Protein AF-0000000070923381 (afdb_homodimer)

Radius of gyration: 24.29 Å; Cα contacts (8 Å, |Δi|>4): 1167; chains: 2; bounding box: 59×64×62 Å

Foldseek 3Di:
DPQVVVQVQVLVCVLVVHGFAWDPFPPPDDDDAFDWGWTAGPVGFIKIKTKDFPVLQQQLVLQQVLLVVCVVQFPAAGWHWSDKTDDDRMIMTITHDADFDADADLLLVLQRLLSQQVAADQWWFDPDWHADVSHTFHRPDTGNQQLVCCLVRFLVSLLVLCVVVPFDPLLSVLSVVCSVVSCLLPPPHRFTFGWDQAQQEPVAWGAGNVNGIYGHDGRIIGHGSLLNVLRPPQHHHSDPSNQVNNCVSPNDDPSSVLVSLVSVLSVLSVCCSVPNDPSSVVSSVSSVVSVVVSD/DPQVVVQVQVLVCVLVVHGFAWDPFPPPDDDDAFDWGWTAGPVGFIKIKTKDFPVLQQQLVLQQVLLVVCVVQFPAAGWHWSDKTDDDGMIMTITHDADFDADADLLLVLQRLLSQQVDADQWWFDPDWHDDVSHTFHRPDTGNQQLVCCLVRFLVSLLVLCVVVPFDPLLSVLSVVCSVVSCLLPPPHRFTFGWDQAQQEPVAWGAGNVNGIYGHDGRIIGHGSLLNVLNPPQHHHSDPSNQVNNCVSPNDDPSSVLVSLVSVLSVLSVCCSVPNDPSSVVSSVSSVVSVVVSD

pLDDT: mean 92.22, std 11.03, range [32.38, 98.88]

InterPro domains:
  IPR011009 Protein kinase-like domain superfamily [SSF56112] (9-287)
  IPR016477 Fructosamine/Ketosamine-3-kinase [PF03881] (6-291)
  IPR016477 Fructosamine/Ketosamine-3-kinase [PIRSF006221] (7-292)
  IPR016477 Fructosamine/Ketosamine-3-kinase [PTHR12149] (15-287)

Secondary structure (DSSP, 8-state):
--HHHHHHHHHHHHHHSS---B---SS----SS-EEEEEEBTTS-EEEEEEEEGGGHHHHHHHHHHHHHHHHH-SSB---EEEEEEETTEEEEEEEPP---PPP-HHHHHHHHHHHHT-B-SSBB-SS-EEETTEEE---S-BS-HHHHIIIIIIHHHHHHHHHTT--HHHHHHHHHHHHTGGGGGSS-----EEE-S--SGGGEEE-TTS-EEE-S---EEE-HHHHHHHHHHS----HHHHHHHHHHSPPPTTHHHHHHHHHHHHHHHHHHHH-TTHHHHHHHHHHHHHHHH-/--HHHHHHHHHHHHHHSS---B---SS----SS-EEEEEEBTTS-EEEEEEEEGGGHHHHHHHHHHHHHHHHH-SSB---EEEEEEETTEEEEEEEPP---PPP-HHHHHHHHHHHHT-B-SSBB-SS-EEETTEEE---S-BS-HHHHIIIIIIHHHHHHHHHTT--HHHHHHHHHHHHTGGGGGSS-----EEE-S--SGGGEEE-TTS-EEE-S---EEE-HHHHHHHHHHS----HHHHHHHHHHSPPPTTHHHHHHHHHHHHHHHHHHHH-TTHHHHHHHHHHHHHHHH-

Nearest PDB structures (foldseek):
  6oid-assembly1_B  TM=8.650E-01  e=4.972E-25  Arabidopsis thaliana
  9cxw-assembly1_A  TM=8.619E-01  e=1.708E-22  Homo sapiens
  9cx8-assembly1_B  TM=8.607E-01  e=2.255E-22  Homo sapiens
  9cxm-assembly1_A  TM=8.647E-01  e=8.567E-22  Homo sapiens
  3f7w-assembly1_A  TM=8.684E-01  e=6.556E-20  Thermobifida fusca YX

Structure (mmCIF, N/CA/C/O backbone):
data_AF-0000000070923381-model_v1
#
loop_
_entity.id
_entity.type
_entity.pdbx_description
1 polymer 'Fructosamine kinase'
#
loop_
_atom_site.group_PDB
_atom_site.id
_atom_site.type_symbol
_atom_site.label_atom_id
_atom_site.label_alt_id
_atom_site.label_comp_id
_atom_site.label_asym_id
_atom_site.label_entity_id
_atom_site.label_seq_id
_atom_site.pdbx_PDB_ins_code
_atom_site.Cartn_x
_atom_site.Cartn_y
_atom_site.Cartn_z
_atom_site.occupancy
_atom_site.B_iso_or_equiv
_atom_site.auth_seq_id
_atom_site.auth_comp_id
_atom_site.auth_asym_id
_atom_site.auth_atom_id
_atom_site.pdbx_PDB_model_num
ATOM 1 N N . MET A 1 1 ? 28.781 -23.734 11.289 1 64.44 1 MET A N 1
ATOM 2 C CA . MET A 1 1 ? 27.766 -23.25 10.359 1 64.44 1 MET A CA 1
ATOM 3 C C . MET A 1 1 ? 26.391 -23.188 11.023 1 64.44 1 MET A C 1
ATOM 5 O O . MET A 1 1 ? 26.078 -24 11.883 1 64.44 1 MET A O 1
ATOM 9 N N . GLU A 1 2 ? 25.688 -22.125 10.859 1 83.81 2 GLU A N 1
ATOM 10 C CA . GLU A 1 2 ? 24.359 -22.031 11.477 1 83.81 2 GLU A CA 1
ATOM 11 C C . GLU A 1 2 ? 23.469 -23.188 11.055 1 83.81 2 GLU A C 1
ATOM 13 O O . GLU A 1 2 ? 23.484 -23.609 9.891 1 83.81 2 GLU A O 1
ATOM 18 N N . PRO A 1 3 ? 22.844 -23.844 12.031 1 88.69 3 PRO A N 1
ATOM 19 C CA . PRO A 1 3 ? 22.031 -25.047 11.758 1 88.69 3 PRO A CA 1
ATOM 20 C C . PRO A 1 3 ? 21.094 -24.859 10.578 1 88.69 3 PRO A C 1
ATOM 22 O O . PRO A 1 3 ? 20.844 -25.797 9.82 1 88.69 3 PRO A O 1
ATOM 25 N N . TRP A 1 4 ? 20.516 -23.734 10.445 1 89.56 4 TRP A N 1
ATOM 26 C CA . TRP A 1 4 ? 19.562 -23.547 9.359 1 89.56 4 TRP A CA 1
ATOM 27 C C . TRP A 1 4 ? 20.266 -23.594 8.008 1 89.56 4 TRP A C 1
ATOM 29 O O . TRP A 1 4 ? 19.703 -24.047 7.012 1 89.56 4 TRP A O 1
ATOM 39 N N . ILE A 1 5 ? 21.5 -23.156 7.926 1 91.31 5 ILE A N 1
ATOM 40 C CA . ILE A 1 5 ? 22.266 -23.203 6.684 1 91.31 5 ILE A CA 1
ATOM 41 C C . ILE A 1 5 ? 22.5 -24.641 6.266 1 91.31 5 ILE A C 1
ATOM 43 O O . ILE A 1 5 ? 22.406 -24.969 5.078 1 91.31 5 ILE A O 1
ATOM 47 N N . GLU A 1 6 ? 22.797 -25.406 7.238 1 92.94 6 GLU A N 1
ATOM 48 C CA . GLU A 1 6 ? 22.984 -26.828 6.965 1 92.94 6 GLU A CA 1
ATOM 49 C C . GLU A 1 6 ? 21.703 -27.453 6.43 1 92.94 6 GLU A C 1
ATOM 51 O O . GLU A 1 6 ? 21.75 -28.234 5.477 1 92.94 6 GLU A O 1
ATOM 56 N N . ALA A 1 7 ? 20.625 -27.156 7.086 1 95 7 ALA A N 1
ATOM 57 C CA . ALA A 1 7 ? 19.328 -27.703 6.664 1 95 7 ALA A CA 1
ATOM 58 C C . ALA A 1 7 ? 19 -27.297 5.234 1 95 7 ALA A C 1
ATOM 60 O O . ALA A 1 7 ? 18.562 -28.125 4.426 1 95 7 ALA A O 1
ATOM 61 N N . VAL A 1 8 ? 19.203 -26.047 4.941 1 95.44 8 VAL A N 1
ATOM 62 C CA . VAL A 1 8 ? 18.922 -25.516 3.613 1 95.44 8 VAL A CA 1
ATOM 63 C C . VAL A 1 8 ? 19.906 -26.125 2.604 1 95.44 8 VAL A C 1
ATOM 65 O O . VAL A 1 8 ? 19.5 -26.5 1.499 1 95.44 8 VAL A O 1
ATOM 68 N N . SER A 1 9 ? 21.156 -26.219 2.98 1 95.69 9 SER A N 1
ATOM 69 C CA . SER A 1 9 ? 22.172 -26.797 2.104 1 95.69 9 SER A CA 1
ATOM 70 C C . SER A 1 9 ? 21.844 -28.25 1.77 1 95.69 9 SER A C 1
ATOM 72 O O . SER A 1 9 ? 22.016 -28.688 0.632 1 95.69 9 SER A O 1
ATOM 74 N N . ASN A 1 10 ? 21.406 -28.938 2.742 1 96.44 10 ASN A N 1
ATOM 75 C CA . ASN A 1 10 ? 21.016 -30.328 2.531 1 96.44 10 ASN A CA 1
ATOM 76 C C . ASN A 1 10 ? 19.844 -30.453 1.562 1 96.44 10 ASN A C 1
ATOM 78 O O . ASN A 1 10 ? 19.828 -31.344 0.714 1 96.44 10 ASN A O 1
ATOM 82 N N . LEU A 1 11 ? 18.875 -29.609 1.754 1 96.88 11 LEU A N 1
ATOM 83 C CA . LEU A 1 11 ? 17.734 -29.594 0.832 1 96.88 11 LEU A CA 1
ATOM 84 C C . LEU A 1 11 ? 18.203 -29.312 -0.594 1 96.88 11 LEU A C 1
ATOM 86 O O . LEU A 1 11 ? 17.781 -29.984 -1.533 1 96.88 11 LEU A O 1
ATOM 90 N N . ILE A 1 12 ? 19.062 -28.312 -0.741 1 97.25 12 ILE A N 1
ATOM 91 C CA . ILE A 1 12 ? 19.578 -27.953 -2.055 1 97.25 12 ILE A CA 1
ATOM 92 C C . ILE A 1 12 ? 20.312 -29.141 -2.67 1 97.25 12 ILE A C 1
ATOM 94 O O . ILE A 1 12 ? 20.094 -29.469 -3.84 1 97.25 12 ILE A O 1
ATOM 98 N N . ALA A 1 13 ? 21.109 -29.75 -1.88 1 97.12 13 ALA A N 1
ATOM 99 C CA . ALA A 1 13 ? 21.875 -30.906 -2.354 1 97.12 13 ALA A CA 1
ATOM 100 C C . ALA A 1 13 ? 20.953 -32.031 -2.803 1 97.12 13 ALA A C 1
ATOM 102 O O . ALA A 1 13 ? 21.156 -32.625 -3.861 1 97.12 13 ALA A O 1
ATOM 103 N N . THR A 1 14 ? 20.016 -32.344 -2.037 1 97.19 14 THR A N 1
ATOM 104 C CA . THR A 1 14 ? 19.078 -33.406 -2.33 1 97.19 14 THR A CA 1
ATOM 105 C C . THR A 1 14 ? 18.297 -33.125 -3.617 1 97.19 14 THR A C 1
ATOM 107 O O . THR A 1 14 ? 18.156 -34 -4.465 1 97.19 14 THR A O 1
ATOM 110 N N . GLN A 1 15 ? 17.844 -31.906 -3.762 1 96.25 15 GLN A N 1
ATOM 111 C CA . GLN A 1 15 ? 16.953 -31.562 -4.871 1 96.25 15 GLN A CA 1
ATOM 112 C C . GLN A 1 15 ? 17.75 -31.375 -6.164 1 96.25 15 GLN A C 1
ATOM 114 O O . GLN A 1 15 ? 17.234 -31.625 -7.254 1 96.25 15 GLN A O 1
ATOM 119 N N . THR A 1 16 ? 19 -31 -6.047 1 96.06 16 THR A N 1
ATOM 120 C CA . THR A 1 16 ? 19.797 -30.75 -7.246 1 96.06 16 THR A CA 1
ATOM 121 C C . THR A 1 16 ? 20.672 -31.969 -7.586 1 96.06 16 THR A C 1
ATOM 123 O O . THR A 1 16 ? 21.219 -32.062 -8.688 1 96.06 16 THR A O 1
ATOM 126 N N . GLY A 1 17 ? 20.844 -32.781 -6.691 1 96 17 GLY A N 1
ATOM 127 C CA . GLY A 1 17 ? 21.688 -33.969 -6.883 1 96 17 GLY A CA 1
ATOM 128 C C . GLY A 1 17 ? 23.156 -33.656 -6.762 1 96 17 GLY A C 1
ATOM 129 O O . GLY A 1 17 ? 24 -34.5 -7.086 1 96 17 GLY A O 1
ATOM 130 N N . GLN A 1 18 ? 23.516 -32.469 -6.328 1 96.25 18 GLN A N 1
ATOM 131 C CA . GLN A 1 18 ? 24.891 -32.031 -6.152 1 96.25 18 GLN A CA 1
ATOM 132 C C . GLN A 1 18 ? 25.094 -31.391 -4.777 1 96.25 18 GLN A C 1
ATOM 134 O O . GLN A 1 18 ? 24.25 -30.609 -4.316 1 96.25 18 GLN A O 1
ATOM 139 N N . PRO A 1 19 ? 26.203 -31.797 -4.172 1 95.25 19 PRO A N 1
ATOM 140 C CA . PRO A 1 19 ? 26.469 -31.156 -2.881 1 95.25 19 PRO A CA 1
ATOM 141 C C . PRO A 1 19 ? 26.5 -29.641 -2.973 1 95.25 19 PRO A C 1
ATOM 143 O O . PRO A 1 19 ? 26.922 -29.078 -3.998 1 95.25 19 PRO A O 1
ATOM 146 N N . PHE A 1 20 ? 26.031 -29.031 -1.946 1 95.44 20 PHE A N 1
ATOM 147 C CA . PHE A 1 20 ? 26.031 -27.578 -1.873 1 95.44 20 PHE A CA 1
ATOM 148 C C . PHE A 1 20 ? 26.703 -27.094 -0.594 1 95.44 20 PHE A C 1
ATOM 150 O O . PHE A 1 20 ? 26.219 -27.391 0.508 1 95.44 20 PHE A O 1
ATOM 157 N N . ASP A 1 21 ? 27.797 -26.375 -0.762 1 92.81 21 ASP A N 1
ATOM 158 C CA . ASP A 1 21 ? 28.531 -25.781 0.346 1 92.81 21 ASP A CA 1
ATOM 159 C C . ASP A 1 21 ? 28.312 -24.266 0.393 1 92.81 21 ASP A C 1
ATOM 161 O O . ASP A 1 21 ? 28.938 -23.516 -0.373 1 92.81 21 ASP A O 1
ATOM 165 N N . ALA A 1 22 ? 27.484 -23.891 1.342 1 90.31 22 ALA A N 1
ATOM 166 C CA . ALA A 1 22 ? 27.125 -22.469 1.437 1 90.31 22 ALA A CA 1
ATOM 167 C C . ALA A 1 22 ? 28.312 -21.625 1.891 1 90.31 22 ALA A C 1
ATOM 169 O O . ALA A 1 22 ? 29.078 -22.047 2.764 1 90.31 22 ALA A O 1
ATOM 170 N N . SER A 1 23 ? 28.375 -20.516 1.256 1 82.31 23 SER A N 1
ATOM 171 C CA . SER A 1 23 ? 29.328 -19.516 1.729 1 82.31 23 SER A CA 1
ATOM 172 C C . SER A 1 23 ? 28.75 -18.672 2.857 1 82.31 23 SER A C 1
ATOM 174 O O . SER A 1 23 ? 27.531 -18.688 3.078 1 82.31 23 SER A O 1
ATOM 176 N N . ARG A 1 24 ? 29.469 -18.094 3.744 1 65.25 24 ARG A N 1
ATOM 177 C CA . ARG A 1 24 ? 28.953 -17.281 4.844 1 65.25 24 ARG A CA 1
ATOM 178 C C . ARG A 1 24 ? 27.953 -16.25 4.34 1 65.25 24 ARG A C 1
ATOM 180 O O . ARG A 1 24 ? 28.266 -15.438 3.477 1 65.25 24 ARG A O 1
ATOM 187 N N . PRO A 1 25 ? 26.719 -16.5 4.781 1 61.47 25 PRO A N 1
ATOM 188 C CA . PRO A 1 25 ? 25.703 -15.555 4.32 1 61.47 25 PRO A CA 1
ATOM 189 C C . PRO A 1 25 ? 25.984 -14.125 4.77 1 61.47 25 PRO A C 1
ATOM 191 O O . PRO A 1 25 ? 26.5 -13.914 5.875 1 61.47 25 PRO A O 1
ATOM 194 N N . ARG A 1 26 ? 26.438 -13.188 4.152 1 48.75 26 ARG A N 1
ATOM 195 C CA . ARG A 1 26 ? 26.781 -11.828 4.566 1 48.75 26 ARG A CA 1
ATOM 196 C C . ARG A 1 26 ? 25.578 -11.133 5.191 1 48.75 26 ARG A C 1
ATOM 198 O O . ARG A 1 26 ? 25.734 -10.25 6.035 1 48.75 26 ARG A O 1
ATOM 205 N N . GLY A 1 27 ? 24.406 -11.359 4.953 1 47.94 27 GLY A N 1
ATOM 206 C CA . GLY A 1 27 ? 23.312 -10.484 5.359 1 47.94 27 GLY A CA 1
ATOM 207 C C . GLY A 1 27 ? 22.172 -11.234 6.027 1 47.94 27 GLY A C 1
ATOM 208 O O . GLY A 1 27 ? 21.047 -10.734 6.074 1 47.94 27 GLY A O 1
ATOM 209 N N . ALA A 1 28 ? 22.453 -12.461 6.422 1 43.84 28 ALA A N 1
ATOM 210 C CA . ALA A 1 28 ? 21.281 -13.109 6.996 1 43.84 28 ALA A CA 1
ATOM 211 C C . ALA A 1 28 ? 20.984 -12.578 8.398 1 43.84 28 ALA A C 1
ATOM 213 O O . ALA A 1 28 ? 21.422 -13.164 9.391 1 43.84 28 ALA A O 1
ATOM 214 N N . GLY A 1 29 ? 21.219 -11.422 8.766 1 36.16 29 GLY A N 1
ATOM 215 C CA . GLY A 1 29 ? 20.922 -11.031 10.133 1 36.16 29 GLY A CA 1
ATOM 216 C C . GLY A 1 29 ? 19.5 -11.391 10.547 1 36.16 29 GLY A C 1
ATOM 217 O O . GLY A 1 29 ? 18.641 -11.648 9.695 1 36.16 29 GLY A O 1
ATOM 218 N N . GLY A 1 30 ? 19.266 -11.797 11.914 1 33.25 30 GLY A N 1
ATOM 219 C CA . GLY A 1 30 ? 18.266 -12.422 12.758 1 33.25 30 GLY A CA 1
ATOM 220 C C . GLY A 1 30 ? 16.859 -11.898 12.5 1 33.25 30 GLY A C 1
ATOM 221 O O . GLY A 1 30 ? 15.891 -12.391 13.086 1 33.25 30 GLY A O 1
ATOM 222 N N . GLY A 1 31 ? 16.578 -10.602 12.617 1 32.38 31 GLY A N 1
ATOM 223 C CA . GLY A 1 31 ? 15.32 -10.203 13.25 1 32.38 31 GLY A CA 1
ATOM 224 C C . GLY A 1 31 ? 14.094 -10.719 12.523 1 32.38 31 GLY A C 1
ATOM 225 O O . GLY A 1 31 ? 14.203 -11.578 11.648 1 32.38 31 GLY A O 1
ATOM 226 N N . SER A 1 32 ? 12.945 -9.906 12.195 1 37.28 32 SER A N 1
ATOM 227 C CA . SER A 1 32 ? 11.492 -9.992 12.234 1 37.28 32 SER A CA 1
ATOM 228 C C . SER A 1 32 ? 10.953 -10.836 11.086 1 37.28 32 SER A C 1
ATOM 230 O O . SER A 1 32 ? 10.484 -11.953 11.297 1 37.28 32 SER A O 1
ATOM 232 N N . ILE A 1 33 ? 10.094 -10.297 10.195 1 38.47 33 ILE A N 1
ATOM 233 C CA . ILE A 1 33 ? 9.141 -10.836 9.234 1 38.47 33 ILE A CA 1
ATOM 234 C C . ILE A 1 33 ? 9.883 -11.555 8.109 1 38.47 33 ILE A C 1
ATOM 236 O O . ILE A 1 33 ? 11.094 -11.383 7.945 1 38.47 33 ILE A O 1
ATOM 240 N N . SER A 1 34 ? 9.156 -12.484 7.277 1 48.41 34 SER A N 1
ATOM 241 C CA . SER A 1 34 ? 9.68 -13.203 6.121 1 48.41 34 SER A CA 1
ATOM 242 C C . SER A 1 34 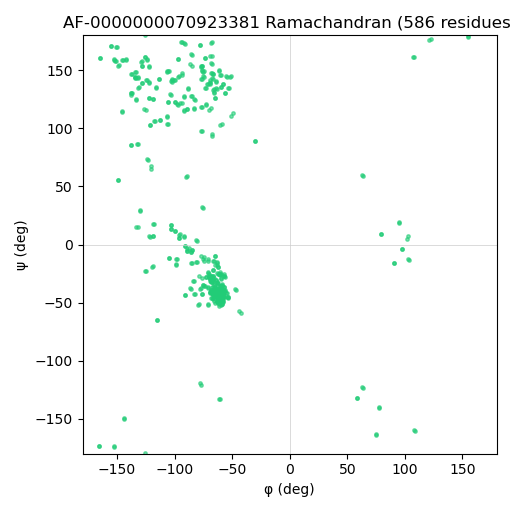? 10.781 -12.406 5.422 1 48.41 34 SER A C 1
ATOM 244 O O . SER A 1 34 ? 10.523 -11.336 4.867 1 48.41 34 SER A O 1
ATOM 246 N N . GLN A 1 35 ? 11.969 -12.672 5.922 1 64.12 35 GLN A N 1
ATOM 247 C CA . GLN A 1 35 ? 13.172 -12.07 5.355 1 64.12 35 GLN A CA 1
ATOM 248 C C . GLN A 1 35 ? 13.742 -12.938 4.238 1 64.12 35 GLN A C 1
ATOM 250 O O . GLN A 1 35 ? 13.688 -14.164 4.309 1 64.12 35 GLN A O 1
ATOM 255 N N . GLY A 1 36 ? 13.773 -12.422 3.055 1 77.5 36 GLY A N 1
ATOM 256 C CA . GLY A 1 36 ? 14.414 -13.086 1.933 1 77.5 36 GLY A CA 1
ATOM 257 C C . GLY A 1 36 ? 15.891 -12.75 1.799 1 77.5 36 GLY A C 1
ATOM 258 O O . GLY A 1 36 ? 16.297 -11.617 2.07 1 77.5 36 GLY A O 1
ATOM 259 N N . PHE A 1 37 ? 16.703 -13.781 1.579 1 77.75 37 PHE A N 1
ATOM 260 C CA . PHE A 1 37 ? 18.125 -13.539 1.348 1 77.75 37 PHE A CA 1
ATOM 261 C C . PHE A 1 37 ? 18.672 -14.492 0.292 1 77.75 37 PHE A C 1
ATOM 263 O O . PHE A 1 37 ? 18.078 -15.539 0.036 1 77.75 37 PHE A O 1
ATOM 270 N N . VAL A 1 38 ? 19.75 -14.078 -0.273 1 84.5 38 VAL A N 1
ATOM 271 C CA . VAL A 1 38 ? 20.438 -14.906 -1.264 1 84.5 38 VAL A CA 1
ATOM 272 C C . VAL A 1 38 ? 21.516 -15.742 -0.585 1 84.5 38 VAL A C 1
ATOM 274 O O . VAL A 1 38 ? 22.375 -15.195 0.112 1 84.5 38 VAL A O 1
ATOM 277 N N . LEU A 1 39 ? 21.453 -17.047 -0.687 1 88.75 39 LEU A N 1
ATOM 278 C CA . LEU A 1 39 ? 22.484 -17.953 -0.207 1 88.75 39 LEU A CA 1
ATOM 279 C C . LEU A 1 39 ? 23.406 -18.375 -1.343 1 88.75 39 LEU A C 1
ATOM 281 O O . LEU A 1 39 ? 22.953 -18.984 -2.32 1 88.75 39 LEU A O 1
ATOM 285 N N . ALA A 1 40 ? 24.672 -18.062 -1.152 1 90.62 40 ALA A N 1
ATOM 286 C CA . ALA A 1 40 ? 25.656 -18.391 -2.178 1 90.62 40 ALA A CA 1
ATOM 287 C C . ALA A 1 40 ? 26.469 -19.625 -1.789 1 90.62 40 ALA A C 1
ATOM 289 O O . ALA A 1 40 ? 26.797 -19.812 -0.617 1 90.62 40 ALA A O 1
ATOM 290 N N . GLY A 1 41 ? 26.75 -20.438 -2.832 1 92.12 41 GLY A N 1
ATOM 291 C CA . GLY A 1 41 ? 27.641 -21.578 -2.646 1 92.12 41 GLY A CA 1
ATOM 292 C C . GLY A 1 41 ? 29.062 -21.297 -3.055 1 92.12 41 GLY A C 1
ATOM 293 O O . GLY A 1 41 ? 29.328 -20.344 -3.791 1 92.12 41 GLY A O 1
ATOM 294 N N . ARG A 1 42 ? 29.922 -22.078 -2.547 1 90.94 42 ARG A N 1
ATOM 295 C CA . ARG A 1 42 ? 31.328 -21.953 -2.908 1 90.94 42 ARG A CA 1
ATOM 296 C C . ARG A 1 42 ? 31.531 -22.219 -4.391 1 90.94 42 ARG A C 1
ATOM 298 O O . ARG A 1 42 ? 32.5 -21.75 -4.984 1 90.94 42 ARG A O 1
ATOM 305 N N . ASP A 1 43 ? 30.641 -22.969 -4.973 1 92.94 43 ASP A N 1
ATOM 306 C CA . ASP A 1 43 ? 30.734 -23.312 -6.387 1 92.94 43 ASP A CA 1
ATOM 307 C C . ASP A 1 43 ? 30.125 -22.219 -7.262 1 92.94 43 ASP A C 1
ATOM 309 O O . ASP A 1 43 ? 30.016 -22.391 -8.477 1 92.94 43 ASP A O 1
ATOM 313 N N . GLY A 1 44 ? 29.531 -21.188 -6.73 1 90.56 44 GLY A N 1
ATOM 314 C CA . GLY A 1 44 ? 28.984 -20.078 -7.496 1 90.56 44 GLY A CA 1
ATOM 315 C C . GLY A 1 44 ? 27.484 -20.109 -7.621 1 90.56 44 GLY A C 1
ATOM 316 O O . GLY A 1 44 ? 26.859 -19.125 -8.008 1 90.56 44 GLY A O 1
ATOM 317 N N . ARG A 1 45 ? 26.969 -21.281 -7.258 1 94.5 45 ARG A N 1
ATOM 318 C CA . ARG A 1 45 ? 25.516 -21.359 -7.297 1 94.5 45 ARG A CA 1
ATOM 319 C C . ARG A 1 45 ? 24.891 -20.453 -6.254 1 94.5 45 ARG A C 1
ATOM 321 O O . ARG A 1 45 ? 25.453 -20.219 -5.188 1 94.5 45 ARG A O 1
ATOM 328 N N . ARG A 1 46 ? 23.672 -19.891 -6.621 1 91.38 46 ARG A N 1
ATOM 329 C CA . ARG A 1 46 ? 22.938 -19.016 -5.711 1 91.38 46 ARG A CA 1
ATOM 330 C C . ARG A 1 46 ? 21.469 -19.438 -5.629 1 91.38 46 ARG A C 1
ATOM 332 O O . ARG A 1 46 ? 20.875 -19.828 -6.629 1 91.38 46 ARG A O 1
ATOM 339 N N . PHE A 1 47 ? 20.969 -19.281 -4.43 1 93.81 47 PHE A N 1
ATOM 340 C CA . PHE A 1 47 ? 19.562 -19.578 -4.18 1 93.81 47 PHE A CA 1
ATOM 341 C C . PHE A 1 47 ? 18.906 -18.469 -3.35 1 93.81 47 PHE A C 1
ATOM 343 O O . PHE A 1 47 ? 19.578 -17.844 -2.525 1 93.81 47 PHE A O 1
ATOM 350 N N . PHE A 1 48 ? 17.688 -18.219 -3.66 1 91.62 48 PHE A N 1
ATOM 351 C CA . PHE A 1 48 ? 16.922 -17.281 -2.848 1 91.62 48 PHE A CA 1
ATOM 352 C C . PHE A 1 48 ? 16.172 -18 -1.74 1 91.62 48 PHE A C 1
ATOM 354 O O . PHE A 1 48 ? 15.414 -18.938 -2.008 1 91.62 48 PHE A O 1
ATOM 361 N N . VAL A 1 49 ? 16.375 -17.516 -0.525 1 91.06 49 VAL A N 1
ATOM 362 C CA . VAL A 1 49 ? 15.805 -18.203 0.625 1 91.06 49 VAL A CA 1
ATOM 363 C C . VAL A 1 49 ? 14.898 -17.25 1.407 1 91.06 49 VAL A C 1
ATOM 365 O O . VAL A 1 49 ? 15.305 -16.141 1.741 1 91.06 49 VAL A O 1
ATOM 368 N N . LYS A 1 50 ? 13.688 -17.734 1.587 1 90.75 50 LYS A N 1
ATOM 369 C CA . LYS A 1 50 ? 12.781 -17.031 2.484 1 90.75 50 LYS A CA 1
ATOM 370 C C . LYS A 1 50 ? 12.727 -17.703 3.855 1 90.75 50 LYS A C 1
ATOM 372 O O . LYS A 1 50 ? 12.742 -18.922 3.953 1 90.75 50 LYS A O 1
ATOM 377 N N . ARG A 1 51 ? 12.664 -16.875 4.855 1 89.5 51 ARG A N 1
ATOM 378 C CA . ARG A 1 51 ? 12.609 -17.375 6.227 1 89.5 51 ARG A CA 1
ATOM 379 C C . ARG A 1 51 ? 11.359 -16.875 6.938 1 89.5 51 ARG A C 1
ATOM 381 O O . ARG A 1 51 ? 10.945 -15.727 6.754 1 89.5 51 ARG A O 1
ATOM 388 N N . ASN A 1 52 ? 10.734 -17.766 7.738 1 90.12 52 ASN A N 1
ATOM 389 C CA . ASN A 1 52 ? 9.594 -17.406 8.578 1 90.12 52 ASN A CA 1
ATOM 390 C C . ASN A 1 52 ? 9.539 -18.281 9.836 1 90.12 52 ASN A C 1
ATOM 392 O O . ASN A 1 52 ? 10.336 -19.203 9.992 1 90.12 52 ASN A O 1
ATOM 396 N N . GLN A 1 53 ? 8.656 -17.875 10.75 1 91.19 53 GLN A N 1
ATOM 397 C CA . GLN A 1 53 ? 8.383 -18.734 11.898 1 91.19 53 GLN A CA 1
ATOM 398 C C . GLN A 1 53 ? 7.812 -20.078 11.461 1 91.19 53 GLN A C 1
ATOM 400 O O . GLN A 1 53 ? 7.09 -20.156 10.469 1 91.19 53 GLN A O 1
ATOM 405 N N . LEU A 1 54 ? 8.086 -21.094 12.227 1 92.94 54 LEU A N 1
ATOM 406 C CA . LEU A 1 54 ? 7.684 -22.453 11.891 1 92.94 54 LEU A CA 1
ATOM 407 C C . LEU A 1 54 ? 6.168 -22.547 11.734 1 92.94 54 LEU A C 1
ATOM 409 O O . LEU A 1 54 ? 5.672 -23.281 10.875 1 92.94 54 LEU A O 1
ATOM 413 N N . ARG A 1 55 ? 5.457 -21.812 12.531 1 91.75 55 ARG A N 1
ATOM 414 C CA . ARG A 1 55 ? 4 -21.859 12.492 1 91.75 55 ARG A CA 1
ATOM 415 C C . ARG A 1 55 ? 3.463 -21.391 11.148 1 91.75 55 ARG A C 1
ATOM 417 O O . ARG A 1 55 ? 2.33 -21.688 10.781 1 91.75 55 ARG A O 1
ATOM 424 N N . LEU A 1 56 ? 4.297 -20.734 10.383 1 92.94 56 LEU A N 1
ATOM 425 C CA . LEU A 1 56 ? 3.865 -20.172 9.109 1 92.94 56 LEU A CA 1
ATOM 426 C C . LEU A 1 56 ? 4.355 -21.031 7.945 1 92.94 56 LEU A C 1
ATOM 428 O O . LEU A 1 56 ? 4.324 -20.609 6.793 1 92.94 56 LEU A O 1
ATOM 432 N N . ARG A 1 57 ? 4.738 -22.203 8.203 1 95.06 57 ARG A N 1
ATOM 433 C CA . ARG A 1 57 ? 5.223 -23.156 7.211 1 95.06 57 ARG A CA 1
ATOM 434 C C . ARG A 1 57 ? 4.18 -23.391 6.121 1 95.06 57 ARG A C 1
ATOM 436 O O . ARG A 1 57 ? 4.523 -23.531 4.945 1 95.06 57 ARG A O 1
ATOM 443 N N . PRO A 1 58 ? 2.895 -23.406 6.465 1 95.88 58 PRO A N 1
ATOM 444 C CA . PRO A 1 58 ? 1.885 -23.609 5.422 1 95.88 58 PRO A CA 1
ATOM 445 C C . PRO A 1 58 ? 1.932 -22.531 4.344 1 95.88 58 PRO A C 1
ATOM 447 O O . PRO A 1 58 ? 1.617 -22.812 3.182 1 95.88 58 PRO A O 1
ATOM 450 N N . MET A 1 59 ? 2.338 -21.391 4.676 1 95.81 59 MET A N 1
ATOM 451 C CA . MET A 1 59 ? 2.449 -20.297 3.707 1 95.81 59 MET A CA 1
ATOM 452 C C . MET A 1 59 ? 3.506 -20.609 2.654 1 95.81 59 MET A C 1
ATOM 454 O O . MET A 1 59 ? 3.283 -20.406 1.461 1 95.81 59 MET A O 1
ATOM 458 N N . PHE A 1 60 ? 4.617 -21.156 3.072 1 96.56 60 PHE A N 1
ATOM 459 C CA . PHE A 1 60 ? 5.699 -21.5 2.15 1 96.56 60 PHE A CA 1
ATOM 460 C C . PHE A 1 60 ? 5.32 -22.688 1.283 1 96.56 60 PHE A C 1
ATOM 462 O O . PHE A 1 60 ? 5.676 -22.734 0.104 1 96.56 60 PHE A O 1
ATOM 469 N N . LYS A 1 61 ? 4.629 -23.562 1.924 1 97.56 61 LYS A N 1
ATOM 470 C CA . LYS A 1 61 ? 4.164 -24.703 1.146 1 97.56 61 LYS A CA 1
ATOM 471 C C . LYS A 1 61 ? 3.205 -24.266 0.042 1 97.56 61 LYS A C 1
ATOM 473 O O . LYS A 1 61 ? 3.285 -24.75 -1.088 1 97.56 61 LYS A O 1
ATOM 478 N N . ALA A 1 62 ? 2.355 -23.375 0.399 1 97.44 62 ALA A N 1
ATOM 479 C CA . ALA A 1 62 ? 1.404 -22.844 -0.575 1 97.44 62 ALA A CA 1
ATOM 480 C C . ALA A 1 62 ? 2.121 -22.062 -1.677 1 97.44 62 ALA A C 1
ATOM 482 O O . ALA A 1 62 ? 1.762 -22.172 -2.852 1 97.44 62 ALA A O 1
ATOM 483 N N . GLU A 1 63 ? 3.072 -21.297 -1.308 1 97.06 63 GLU A N 1
ATOM 484 C CA . GLU A 1 63 ? 3.84 -20.547 -2.297 1 97.06 63 GLU A CA 1
ATOM 485 C C . GLU A 1 63 ? 4.578 -21.484 -3.25 1 97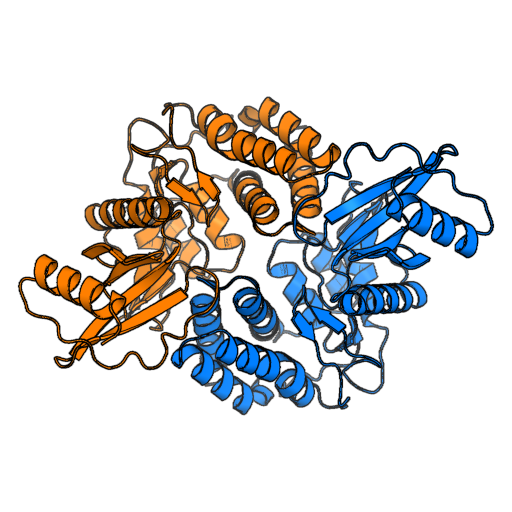.06 63 GLU A C 1
ATOM 487 O O . GLU A 1 63 ? 4.559 -21.281 -4.465 1 97.06 63 GLU A O 1
ATOM 492 N N . ALA A 1 64 ? 5.164 -22.484 -2.705 1 97.88 64 ALA A N 1
ATOM 493 C CA . ALA A 1 64 ? 5.871 -23.453 -3.535 1 97.88 64 ALA A CA 1
ATOM 494 C C . ALA A 1 64 ? 4.918 -24.125 -4.52 1 97.88 64 ALA A C 1
ATOM 496 O O . ALA A 1 64 ? 5.246 -24.297 -5.695 1 97.88 64 ALA A O 1
ATOM 497 N N . ALA A 1 65 ? 3.807 -24.484 -4.043 1 98 65 ALA A N 1
ATOM 498 C CA . ALA A 1 65 ? 2.811 -25.109 -4.898 1 98 65 ALA A CA 1
ATOM 499 C C . ALA A 1 65 ? 2.359 -24.172 -6.012 1 98 65 ALA A C 1
ATOM 501 O O . ALA A 1 65 ? 2.182 -24.594 -7.156 1 98 65 ALA A O 1
ATOM 502 N N . GLY A 1 66 ? 2.154 -22.938 -5.668 1 98.06 66 GLY A N 1
ATOM 503 C CA . GLY A 1 66 ? 1.767 -21.953 -6.656 1 98.06 66 GLY A CA 1
ATOM 504 C C . GLY A 1 66 ? 2.82 -21.719 -7.723 1 98.06 66 GLY A C 1
ATOM 505 O O . GLY A 1 66 ? 2.5 -21.641 -8.914 1 98.06 66 GLY A O 1
ATOM 506 N N . LEU A 1 67 ? 4.047 -21.625 -7.293 1 98.19 67 LEU A N 1
ATOM 507 C CA . LEU A 1 67 ? 5.148 -21.469 -8.234 1 98.19 67 LEU A CA 1
ATOM 508 C C . LEU A 1 67 ? 5.23 -22.672 -9.18 1 98.19 67 LEU A C 1
ATOM 510 O O . LEU A 1 67 ? 5.457 -22.5 -10.383 1 98.19 67 LEU A O 1
ATOM 514 N N . THR A 1 68 ? 5.02 -23.781 -8.648 1 97.56 68 THR A N 1
ATOM 515 C CA . THR A 1 68 ? 5.047 -25 -9.461 1 97.56 68 THR A CA 1
ATOM 516 C C . THR A 1 68 ? 3.936 -24.969 -10.508 1 97.56 68 THR A C 1
ATOM 518 O O . THR A 1 68 ? 4.164 -25.328 -11.664 1 97.56 68 THR A O 1
ATOM 521 N N . GLU A 1 69 ? 2.791 -24.578 -10.102 1 96.94 69 GLU A N 1
ATOM 522 C CA . GLU A 1 69 ? 1.656 -24.5 -11.016 1 96.94 69 GLU A CA 1
ATOM 523 C C . GLU A 1 69 ? 1.928 -23.516 -12.141 1 96.94 69 GLU A C 1
ATOM 525 O O . GLU A 1 69 ? 1.661 -23.812 -13.312 1 96.94 69 GLU A O 1
ATOM 530 N N . LEU A 1 70 ? 2.445 -22.375 -11.812 1 98 70 LEU A N 1
ATOM 531 C CA . LEU A 1 70 ? 2.75 -21.359 -12.82 1 98 70 LEU A CA 1
ATOM 532 C C . LEU A 1 70 ? 3.844 -21.844 -13.766 1 98 70 LEU A C 1
ATOM 534 O O . LEU A 1 70 ? 3.762 -21.641 -14.977 1 98 70 LEU A O 1
ATOM 538 N N . ALA A 1 71 ? 4.844 -22.453 -13.219 1 96.31 71 ALA A N 1
ATOM 539 C CA . ALA A 1 71 ? 5.984 -22.906 -14.008 1 96.31 71 ALA A CA 1
ATOM 540 C C . ALA A 1 71 ? 5.559 -23.969 -15.023 1 96.31 71 ALA A C 1
ATOM 542 O O . ALA A 1 71 ? 6.102 -24.031 -16.125 1 96.31 71 ALA A O 1
ATOM 543 N N . ARG A 1 72 ? 4.656 -24.703 -14.664 1 93.12 72 ARG A N 1
ATOM 544 C CA . ARG A 1 72 ? 4.172 -25.781 -15.516 1 93.12 72 ARG A CA 1
ATOM 545 C C . ARG A 1 72 ? 3.412 -25.234 -16.719 1 93.12 72 ARG A C 1
ATOM 547 O O . ARG A 1 72 ? 3.453 -25.812 -17.812 1 93.12 72 ARG A O 1
ATOM 554 N N . CYS A 1 73 ? 2.838 -24.047 -16.625 1 87.62 73 CYS A N 1
ATOM 555 C CA . CYS A 1 73 ? 1.832 -23.625 -17.594 1 87.62 73 CYS A CA 1
ATOM 556 C C . CYS A 1 73 ? 2.283 -22.375 -18.328 1 87.62 73 CYS A C 1
ATOM 558 O O . CYS A 1 73 ? 1.762 -22.062 -19.406 1 87.62 73 CYS A O 1
ATOM 560 N N . SER A 1 74 ? 3.227 -21.672 -17.75 1 86.81 74 SER A N 1
ATOM 561 C CA . SER A 1 74 ? 3.525 -20.328 -18.266 1 86.81 74 SER A CA 1
ATOM 562 C C . SER A 1 74 ? 4.828 -20.328 -19.062 1 86.81 74 SER A C 1
ATOM 564 O O . SER A 1 74 ? 5.746 -21.094 -18.766 1 86.81 74 SER A O 1
ATOM 566 N N . ASP A 1 75 ? 4.852 -19.422 -20.047 1 89.06 75 ASP A N 1
ATOM 567 C CA . ASP A 1 75 ? 6.094 -19.172 -20.781 1 89.06 75 ASP A CA 1
ATOM 568 C C . ASP A 1 75 ? 6.91 -18.078 -20.094 1 89.06 75 ASP A C 1
ATOM 570 O O . ASP A 1 75 ? 8.031 -17.781 -20.516 1 89.06 75 ASP A O 1
ATOM 574 N N . LEU A 1 76 ? 6.398 -17.516 -19.078 1 95.88 76 LEU A N 1
ATOM 575 C CA . LEU A 1 76 ? 7.125 -16.547 -18.266 1 95.88 76 LEU A CA 1
ATOM 576 C C . LEU A 1 76 ? 8.141 -17.25 -17.359 1 95.88 76 LEU A C 1
ATOM 578 O O . LEU A 1 76 ? 8 -18.438 -17.078 1 95.88 76 LEU A O 1
ATOM 582 N N . ARG A 1 77 ? 9.156 -16.484 -17.047 1 97.38 77 ARG A N 1
ATOM 583 C CA . ARG A 1 77 ? 10.141 -17.062 -16.125 1 97.38 77 ARG A CA 1
ATOM 584 C C . ARG A 1 77 ? 9.586 -17.141 -14.711 1 97.38 77 ARG A C 1
ATOM 586 O O . ARG A 1 77 ? 9.18 -16.141 -14.133 1 97.38 77 ARG A O 1
ATOM 593 N N . ILE A 1 78 ? 9.531 -18.344 -14.195 1 98.19 78 ILE A N 1
ATOM 594 C CA . ILE A 1 78 ? 9.102 -18.625 -12.828 1 98.19 78 ILE A CA 1
ATOM 595 C C . ILE A 1 78 ? 10.25 -19.281 -12.047 1 98.19 78 ILE A C 1
ATOM 597 O O . ILE A 1 78 ? 10.812 -20.281 -12.492 1 98.19 78 ILE A O 1
ATOM 601 N N . PRO A 1 79 ? 10.625 -18.703 -10.891 1 97.25 79 PRO A N 1
ATOM 602 C CA . PRO A 1 79 ? 11.703 -19.359 -10.148 1 97.25 79 PRO A CA 1
ATOM 603 C C . PRO A 1 79 ? 11.312 -20.766 -9.672 1 97.25 79 PRO A C 1
ATOM 605 O O . PRO A 1 79 ? 10.211 -20.953 -9.156 1 97.25 79 PRO A O 1
ATOM 608 N N . GLY A 1 80 ? 12.188 -21.656 -9.875 1 97.31 80 GLY A N 1
ATOM 609 C CA . GLY A 1 80 ? 11.961 -23 -9.359 1 97.31 80 GLY A CA 1
ATOM 610 C C . GLY A 1 80 ? 11.938 -23.062 -7.848 1 97.31 80 GLY A C 1
ATOM 611 O O . GLY A 1 80 ? 12.797 -22.5 -7.18 1 97.31 80 GLY A O 1
ATOM 612 N N . ALA A 1 81 ? 10.945 -23.75 -7.379 1 97.62 81 ALA A N 1
ATOM 613 C CA . ALA A 1 81 ? 10.891 -24.016 -5.945 1 97.62 81 ALA A CA 1
ATOM 614 C C . ALA A 1 81 ? 11.562 -25.344 -5.609 1 97.62 81 ALA A C 1
ATOM 616 O O . ALA A 1 81 ? 11.07 -26.406 -5.996 1 97.62 81 ALA A O 1
ATOM 617 N N . LEU A 1 82 ? 12.664 -25.25 -4.863 1 97.56 82 LEU A N 1
ATOM 618 C CA . LEU A 1 82 ? 13.359 -26.484 -4.496 1 97.56 82 LEU A CA 1
ATOM 619 C C . LEU A 1 82 ? 12.641 -27.203 -3.365 1 97.56 82 LEU A C 1
ATOM 621 O O . LEU A 1 82 ? 12.609 -28.438 -3.328 1 97.56 82 LEU A O 1
ATOM 625 N N . GLY A 1 83 ? 12.109 -26.328 -2.414 1 97.56 83 GLY A N 1
ATOM 626 C CA . GLY A 1 83 ? 11.352 -26.938 -1.336 1 97.56 83 GLY A CA 1
ATOM 627 C C . GLY A 1 83 ? 11.328 -26.109 -0.07 1 97.56 83 GLY A C 1
ATOM 628 O O . GLY A 1 83 ? 11.852 -24.984 -0.05 1 97.56 83 GLY A O 1
ATOM 629 N N . VAL A 1 84 ? 10.602 -26.703 0.904 1 97.75 84 VAL A N 1
ATOM 630 C CA . VAL A 1 84 ? 10.469 -26.062 2.215 1 97.75 84 VAL A CA 1
ATOM 631 C C . VAL A 1 84 ? 11.117 -26.953 3.279 1 97.75 84 VAL A C 1
ATOM 633 O O . VAL A 1 84 ? 10.961 -28.172 3.258 1 97.75 84 VAL A O 1
ATOM 636 N N . VAL A 1 85 ? 11.883 -26.297 4.152 1 97.12 85 VAL A N 1
ATOM 637 C CA . VAL A 1 85 ? 12.531 -27.078 5.207 1 97.12 85 VAL A CA 1
ATOM 638 C C . VAL A 1 85 ? 12.352 -26.359 6.547 1 97.12 85 VAL A C 1
ATOM 640 O O . VAL A 1 85 ? 12.281 -25.125 6.602 1 97.12 85 VAL A O 1
ATOM 643 N N . ALA A 1 86 ? 12.164 -27.141 7.543 1 96.38 86 ALA A N 1
ATOM 644 C CA . ALA A 1 86 ? 12.055 -26.625 8.906 1 96.38 86 ALA A CA 1
ATOM 645 C C . ALA A 1 86 ? 13.352 -26.844 9.68 1 96.38 86 ALA A C 1
ATOM 647 O O . ALA A 1 86 ? 14.023 -27.859 9.5 1 96.38 86 ALA A O 1
ATOM 648 N N . GLU A 1 87 ? 13.766 -25.906 10.469 1 94.31 87 GLU A N 1
ATOM 649 C CA . GLU A 1 87 ? 14.906 -26 11.375 1 94.31 87 GLU A CA 1
ATOM 650 C C . GLU A 1 87 ? 14.664 -25.203 12.656 1 94.31 87 GLU A C 1
ATOM 652 O O . GLU A 1 87 ? 14.609 -23.969 12.633 1 94.31 87 GLU A O 1
ATOM 657 N N . GLY A 1 88 ? 14.57 -25.953 13.781 1 94 88 GLY A N 1
ATOM 658 C CA . GLY A 1 88 ? 14.234 -25.281 15.031 1 94 88 GLY A CA 1
ATOM 659 C C . GLY A 1 88 ? 12.859 -24.656 15.023 1 94 88 GLY A C 1
ATOM 660 O O . GLY A 1 88 ? 11.867 -25.328 14.742 1 94 88 GLY A O 1
ATOM 661 N N . THR A 1 89 ? 12.844 -23.359 15.281 1 93.88 89 THR A N 1
ATOM 662 C CA . THR A 1 89 ? 11.57 -22.641 15.367 1 93.88 89 THR A CA 1
ATOM 663 C C . THR A 1 89 ? 11.289 -21.891 14.062 1 93.88 89 THR A C 1
ATOM 665 O O . THR A 1 89 ? 10.391 -21.062 14.008 1 93.88 89 THR A O 1
ATOM 668 N N . ALA A 1 90 ? 12.109 -22.234 13.047 1 93.06 90 ALA A N 1
ATOM 669 C CA . ALA A 1 90 ? 11.984 -21.5 11.789 1 93.06 90 ALA A CA 1
ATOM 670 C C . ALA A 1 90 ? 11.727 -22.453 10.625 1 93.06 90 ALA A C 1
ATOM 672 O O . ALA A 1 90 ? 11.914 -23.672 10.758 1 93.06 90 ALA A O 1
ATOM 673 N N . CYS A 1 91 ? 11.188 -21.922 9.562 1 96.06 91 CYS A N 1
ATOM 674 C CA . CYS A 1 91 ? 11.062 -22.625 8.289 1 96.06 91 CYS A CA 1
ATOM 675 C C . CYS A 1 91 ? 11.617 -21.797 7.148 1 96.06 91 CYS A C 1
ATOM 677 O O . CYS A 1 91 ? 11.742 -20.578 7.27 1 96.06 91 CYS A O 1
ATOM 679 N N . PHE A 1 92 ? 11.969 -22.531 6.078 1 95.06 92 PHE A N 1
ATOM 680 C CA . PHE A 1 92 ? 12.656 -21.891 4.961 1 95.06 92 PHE A CA 1
ATOM 681 C C . PHE A 1 92 ? 12.094 -22.391 3.631 1 95.06 92 PHE A C 1
ATOM 683 O O . PHE A 1 92 ? 11.859 -23.578 3.457 1 95.06 92 PHE A O 1
ATOM 690 N N . LEU A 1 93 ? 11.781 -21.469 2.795 1 97.06 93 LEU A N 1
ATOM 691 C CA . LEU A 1 93 ? 11.492 -21.766 1.396 1 97.06 93 LEU A CA 1
ATOM 692 C C . LEU A 1 93 ? 12.703 -21.469 0.516 1 97.06 93 LEU A C 1
ATOM 694 O O . LEU A 1 93 ? 13.219 -20.344 0.521 1 97.06 93 LEU A O 1
ATOM 698 N N . VAL A 1 94 ? 13.164 -22.453 -0.198 1 96.81 94 VAL A N 1
ATOM 699 C CA . VAL A 1 94 ? 14.344 -22.297 -1.04 1 96.81 94 VAL A CA 1
ATOM 700 C C . VAL A 1 94 ? 13.922 -22.219 -2.508 1 96.81 94 VAL A C 1
ATOM 702 O O . VAL A 1 94 ? 13.289 -23.141 -3.027 1 96.81 94 VAL A O 1
ATOM 705 N N . LEU A 1 95 ? 14.328 -21.109 -3.129 1 97.12 95 LEU A N 1
ATOM 706 C CA . LEU A 1 95 ? 13.969 -20.844 -4.516 1 97.12 95 LEU A CA 1
ATOM 707 C C . LEU A 1 95 ? 15.211 -20.656 -5.379 1 97.12 95 LEU A C 1
ATOM 709 O O . LEU A 1 95 ? 16.266 -20.266 -4.875 1 97.12 95 LEU A O 1
ATOM 713 N N . GLU A 1 96 ? 14.992 -20.984 -6.641 1 96.19 96 GLU A N 1
ATOM 714 C CA . GLU A 1 96 ? 15.969 -20.5 -7.613 1 96.19 96 GLU A CA 1
ATOM 715 C C . GLU A 1 96 ? 16.172 -19 -7.492 1 96.19 96 GLU A C 1
ATOM 717 O O . GLU A 1 96 ? 15.219 -18.234 -7.305 1 96.19 96 GLU A O 1
ATOM 722 N N . HIS A 1 97 ? 17.438 -18.625 -7.523 1 92.12 97 HIS A N 1
ATOM 723 C CA . HIS A 1 97 ? 17.734 -17.188 -7.535 1 92.12 97 HIS A CA 1
ATOM 724 C C . HIS A 1 97 ? 17.641 -16.625 -8.945 1 92.12 97 HIS A C 1
ATOM 726 O O . HIS A 1 97 ? 18.281 -17.141 -9.875 1 92.12 97 HIS A O 1
ATOM 732 N N . LEU A 1 98 ? 16.844 -15.617 -9.133 1 91.69 98 LEU A N 1
ATOM 733 C CA . LEU A 1 98 ? 16.75 -14.898 -10.398 1 91.69 98 LEU A CA 1
ATOM 734 C C . LEU A 1 98 ? 17.484 -13.562 -10.312 1 91.69 98 LEU A C 1
ATOM 736 O O . LEU A 1 98 ? 17.312 -12.812 -9.352 1 91.69 98 LEU A O 1
ATOM 740 N N . GLU A 1 99 ? 18.344 -13.352 -11.289 1 86.62 99 GLU A N 1
ATOM 741 C CA . GLU A 1 99 ? 18.953 -12.031 -11.391 1 86.62 99 GLU A CA 1
ATOM 742 C C . GLU A 1 99 ? 17.984 -11.008 -11.969 1 86.62 99 GLU A C 1
ATOM 744 O O . GLU A 1 99 ? 17.922 -10.828 -13.188 1 86.62 99 GLU A O 1
ATOM 749 N N . LEU A 1 100 ? 17.391 -10.289 -11.078 1 84.56 100 LEU A N 1
ATOM 750 C CA . LEU A 1 100 ? 16.406 -9.305 -11.508 1 84.56 100 LEU A CA 1
ATOM 751 C C . LEU A 1 100 ? 17.062 -7.949 -11.742 1 84.56 100 LEU A C 1
ATOM 753 O O . LEU A 1 100 ? 18.266 -7.805 -11.594 1 84.56 100 LEU A O 1
ATOM 757 N N . GLY A 1 101 ? 16.344 -7.016 -12.266 1 77.56 101 GLY A N 1
ATOM 758 C CA . GLY A 1 101 ? 16.859 -5.684 -12.516 1 77.56 101 GLY A CA 1
ATOM 759 C C . GLY A 1 101 ? 17.203 -5.445 -13.977 1 77.56 101 GLY A C 1
ATOM 760 O O . GLY A 1 101 ? 17.828 -4.441 -14.32 1 77.56 101 GLY A O 1
ATOM 761 N N . GLY A 1 102 ? 16.875 -6.355 -14.773 1 83.75 102 GLY A N 1
ATOM 762 C CA . GLY A 1 102 ? 17.078 -6.184 -16.203 1 83.75 102 GLY A CA 1
ATOM 763 C C . GLY A 1 102 ? 16.172 -5.125 -16.812 1 83.75 102 GLY A C 1
ATOM 764 O O . GLY A 1 102 ? 15.312 -4.57 -16.125 1 83.75 102 GLY A O 1
ATOM 765 N N . PRO A 1 103 ? 16.453 -4.895 -18.047 1 84.5 103 PRO A N 1
ATOM 766 C CA . PRO A 1 103 ? 15.641 -3.871 -18.703 1 84.5 103 PRO A CA 1
ATOM 767 C C . PRO A 1 103 ? 14.164 -4.262 -18.797 1 84.5 103 PRO A C 1
ATOM 769 O O . PRO A 1 103 ? 13.844 -5.406 -19.141 1 84.5 103 PRO A O 1
ATOM 772 N N . ALA A 1 104 ? 13.391 -3.24 -18.578 1 86.69 104 ALA A N 1
ATOM 773 C CA . ALA A 1 104 ? 11.945 -3.48 -18.578 1 86.69 104 ALA A CA 1
ATOM 774 C C . ALA A 1 104 ? 11.43 -3.707 -20 1 86.69 104 ALA A C 1
ATOM 776 O O . ALA A 1 104 ? 11.836 -3.016 -20.938 1 86.69 104 ALA A O 1
ATOM 777 N N . ASP A 1 105 ? 10.641 -4.676 -20.125 1 92.69 105 ASP A N 1
ATOM 778 C CA . ASP A 1 105 ? 9.906 -4.969 -21.344 1 92.69 105 ASP A CA 1
ATOM 779 C C . ASP A 1 105 ? 8.43 -5.242 -21.062 1 92.69 105 ASP A C 1
ATOM 781 O O . ASP A 1 105 ? 8.016 -6.398 -20.953 1 92.69 105 ASP A O 1
ATOM 785 N N . GLY A 1 106 ? 7.676 -4.168 -21.016 1 93.75 106 GLY A N 1
ATOM 786 C CA . GLY A 1 106 ? 6.273 -4.254 -20.641 1 93.75 106 GLY A CA 1
ATOM 787 C C . GLY A 1 106 ? 5.445 -5.031 -21.656 1 93.75 106 GLY A C 1
ATOM 788 O O . GLY A 1 106 ? 4.492 -5.723 -21.281 1 93.75 106 GLY A O 1
ATOM 789 N N . ALA A 1 107 ? 5.797 -4.883 -22.859 1 96.62 107 ALA A N 1
ATOM 790 C CA . ALA A 1 107 ? 5.074 -5.598 -23.922 1 96.62 107 ALA A CA 1
ATOM 791 C C . ALA A 1 107 ? 5.203 -7.109 -23.734 1 96.62 107 ALA A C 1
ATOM 793 O O . ALA A 1 107 ? 4.215 -7.84 -23.828 1 96.62 107 ALA A O 1
ATOM 794 N N . ARG A 1 108 ? 6.367 -7.547 -23.453 1 96.31 108 ARG A N 1
ATOM 795 C CA . ARG A 1 108 ? 6.598 -8.977 -23.25 1 96.31 108 ARG A CA 1
ATOM 796 C C . ARG A 1 108 ? 5.879 -9.469 -22 1 96.31 108 ARG A C 1
ATOM 798 O O . ARG A 1 108 ? 5.359 -10.586 -21.984 1 96.31 108 ARG A O 1
ATOM 805 N N . LEU A 1 109 ? 5.918 -8.672 -21 1 96.69 109 LEU A N 1
ATOM 806 C CA . LEU A 1 109 ? 5.191 -9.016 -19.781 1 96.69 109 LEU A CA 1
ATOM 807 C C . LEU A 1 109 ? 3.695 -9.125 -20.047 1 96.69 109 LEU A C 1
ATOM 809 O O . LEU A 1 109 ? 3.051 -10.086 -19.625 1 96.69 109 LEU A O 1
ATOM 813 N N . GLY A 1 110 ? 3.178 -8.125 -20.797 1 97.69 110 GLY A N 1
ATOM 814 C CA . GLY A 1 110 ? 1.764 -8.148 -21.141 1 97.69 110 GLY A CA 1
ATOM 815 C C . GLY A 1 110 ? 1.361 -9.375 -21.938 1 97.69 110 GLY A C 1
ATOM 816 O O . GLY A 1 110 ? 0.329 -9.984 -21.656 1 97.69 110 GLY A O 1
ATOM 817 N N . GLU A 1 111 ? 2.176 -9.719 -22.906 1 97.62 111 GLU A N 1
ATOM 818 C CA . GLU A 1 111 ? 1.938 -10.914 -23.703 1 97.62 111 GLU A CA 1
ATOM 819 C C . GLU A 1 111 ? 1.974 -12.172 -22.859 1 97.62 111 GLU A C 1
ATOM 821 O O . GLU A 1 111 ? 1.133 -13.062 -23.016 1 97.62 111 GLU A O 1
ATOM 826 N N . GLY A 1 112 ? 2.943 -12.227 -22.031 1 97.56 112 GLY A N 1
ATOM 827 C CA . GLY A 1 112 ? 3.084 -13.383 -21.156 1 97.56 112 GLY A CA 1
ATOM 828 C C . GLY A 1 112 ? 1.92 -13.555 -20.203 1 97.56 112 GLY A C 1
ATOM 829 O O . GLY A 1 112 ? 1.441 -14.664 -20 1 97.56 112 GLY A O 1
ATOM 830 N N . VAL A 1 113 ? 1.494 -12.469 -19.609 1 98.06 113 VAL A N 1
ATOM 831 C CA . VAL A 1 113 ? 0.38 -12.516 -18.672 1 98.06 113 VAL A CA 1
ATOM 832 C C . VAL A 1 113 ? -0.902 -12.906 -19.406 1 98.06 113 VAL A C 1
ATOM 834 O O . VAL A 1 113 ? -1.717 -13.664 -18.875 1 98.06 113 VAL A O 1
ATOM 837 N N . ALA A 1 114 ? -1.07 -12.406 -20.625 1 98.38 114 ALA A N 1
ATOM 838 C CA . ALA A 1 114 ? -2.221 -12.805 -21.438 1 98.38 114 ALA A CA 1
ATOM 839 C C . ALA A 1 114 ? -2.203 -14.305 -21.719 1 98.38 114 ALA A C 1
ATOM 841 O O . ALA A 1 114 ? -3.236 -14.977 -21.609 1 98.38 114 ALA A O 1
ATOM 842 N N . ALA A 1 115 ? -1.06 -14.797 -22.062 1 98.19 115 ALA A N 1
ATOM 843 C CA . ALA A 1 115 ? -0.922 -16.219 -22.328 1 98.19 115 ALA A CA 1
ATOM 844 C C . ALA A 1 115 ? -1.259 -17.047 -21.078 1 98.19 115 ALA A C 1
ATOM 846 O O . ALA A 1 115 ? -1.905 -18.094 -21.188 1 98.19 115 ALA A O 1
ATOM 847 N N . LEU A 1 116 ? -0.798 -16.562 -19.984 1 98.19 116 LEU A N 1
ATOM 848 C CA . LEU A 1 116 ? -1.109 -17.203 -18.719 1 98.19 116 LEU A CA 1
ATOM 849 C C . LEU A 1 116 ? -2.615 -17.266 -18.5 1 98.19 116 LEU A C 1
ATOM 851 O O . LEU A 1 116 ? -3.154 -18.297 -18.109 1 98.19 116 LEU A O 1
ATOM 855 N N . HIS A 1 117 ? -3.285 -16.188 -18.766 1 98.44 117 HIS A N 1
ATOM 856 C CA . HIS A 1 117 ? -4.711 -16.062 -18.5 1 98.44 117 HIS A CA 1
ATOM 857 C C . HIS A 1 117 ? -5.531 -16.922 -19.453 1 98.44 117 HIS A C 1
ATOM 859 O O . HIS A 1 117 ? -6.719 -17.156 -19.219 1 98.44 117 HIS A O 1
ATOM 865 N N . ARG A 1 118 ? -4.957 -17.406 -20.5 1 97.94 118 ARG A N 1
ATOM 866 C CA . ARG A 1 118 ? -5.641 -18.281 -21.453 1 97.94 118 ARG A CA 1
ATOM 867 C C . ARG A 1 118 ? -5.691 -19.719 -20.938 1 97.94 118 ARG A C 1
ATOM 869 O O . ARG A 1 118 ? -6.43 -20.547 -21.469 1 97.94 118 ARG A O 1
ATOM 876 N N . ILE A 1 119 ? -4.898 -19.953 -19.969 1 97.94 119 ILE A N 1
ATOM 877 C CA . ILE A 1 119 ? -5.004 -21.25 -19.312 1 97.94 119 ILE A CA 1
ATOM 878 C C . ILE A 1 119 ? -6.219 -21.266 -18.391 1 97.94 119 ILE A C 1
ATOM 880 O O . ILE A 1 119 ? -6.277 -20.5 -17.406 1 97.94 119 ILE A O 1
ATOM 884 N N . THR A 1 120 ? -7.145 -22.141 -18.672 1 97.75 120 THR A N 1
ATOM 885 C CA . THR A 1 120 ? -8.422 -22.078 -17.969 1 97.75 120 THR A CA 1
ATOM 886 C C . THR A 1 120 ? -8.758 -23.406 -17.312 1 97.75 120 THR A C 1
ATOM 888 O O . THR A 1 120 ? -8.109 -24.422 -17.594 1 97.75 120 THR A O 1
ATOM 891 N N . ALA A 1 121 ? -9.656 -23.375 -16.375 1 97.69 121 ALA A N 1
ATOM 892 C CA . ALA A 1 121 ? -10.258 -24.547 -15.727 1 97.69 121 ALA A CA 1
ATOM 893 C C . ALA A 1 121 ? -11.781 -24.484 -15.812 1 97.69 121 ALA A C 1
ATOM 895 O O . ALA A 1 121 ? -12.344 -23.594 -16.453 1 97.69 121 ALA A O 1
ATOM 896 N N . ARG A 1 122 ? -12.398 -25.5 -15.234 1 97.81 122 ARG A N 1
ATOM 897 C CA . ARG A 1 122 ? -13.852 -25.578 -15.281 1 97.81 122 ARG A CA 1
ATOM 898 C C . ARG A 1 122 ? -14.477 -24.75 -14.164 1 97.81 122 ARG A C 1
ATOM 900 O O . ARG A 1 122 ? -15.586 -24.234 -14.312 1 97.81 122 ARG A O 1
ATOM 907 N N . GLU A 1 123 ? -13.734 -24.688 -13.062 1 98.62 123 GLU A N 1
ATOM 908 C CA . GLU A 1 123 ? -14.281 -24.016 -11.883 1 98.62 123 GLU A CA 1
ATOM 909 C C . GLU A 1 123 ? -13.32 -22.969 -11.344 1 98.62 123 GLU A C 1
ATOM 911 O O . GLU A 1 123 ? -12.109 -23.062 -11.555 1 98.62 123 GLU A O 1
ATOM 916 N N . PHE A 1 124 ? -13.898 -21.969 -10.672 1 98.81 124 PHE A N 1
ATOM 917 C CA . PHE A 1 124 ? -13.102 -20.984 -9.953 1 98.81 124 PHE A CA 1
ATOM 918 C C . PHE A 1 124 ? -12.578 -21.562 -8.641 1 98.81 124 PHE A C 1
ATOM 920 O O . PHE A 1 124 ? -13.227 -22.422 -8.039 1 98.81 124 PHE A O 1
ATOM 927 N N . GLY A 1 125 ? -11.453 -21.016 -8.188 1 98.69 125 GLY A N 1
ATOM 928 C CA . GLY A 1 125 ? -10.797 -21.547 -7.008 1 98.69 125 GLY A CA 1
ATOM 929 C C . GLY A 1 125 ? -9.508 -22.297 -7.324 1 98.69 125 GLY A C 1
ATOM 930 O O . GLY A 1 125 ? -8.805 -21.938 -8.273 1 98.69 125 GLY A O 1
ATOM 931 N N . TRP A 1 126 ? -9.086 -23.109 -6.441 1 98.31 126 TRP A N 1
ATOM 932 C CA . TRP A 1 126 ? -7.867 -23.891 -6.617 1 98.31 126 TRP A CA 1
ATOM 933 C C . TRP A 1 126 ? -7.91 -25.156 -5.766 1 98.31 126 TRP A C 1
ATOM 935 O O . TRP A 1 126 ? -8.82 -25.344 -4.953 1 98.31 126 TRP A O 1
ATOM 945 N N . GLN A 1 127 ? -6.996 -26.031 -5.953 1 97 127 GLN A N 1
ATOM 946 C CA . GLN A 1 127 ? -7.008 -27.344 -5.336 1 97 127 GLN A CA 1
ATOM 947 C C . GLN A 1 127 ? -6.637 -27.266 -3.857 1 97 127 GLN A C 1
ATOM 949 O O . GLN A 1 127 ? -6.844 -28.219 -3.105 1 97 127 GLN A O 1
ATOM 954 N N . MET A 1 128 ? -6.105 -26.172 -3.406 1 97.69 128 MET A N 1
ATOM 955 C CA . MET A 1 128 ? -5.762 -25.938 -2.008 1 97.69 128 MET A CA 1
ATOM 956 C C . MET A 1 128 ? -5.902 -24.469 -1.646 1 97.69 128 MET A C 1
ATOM 958 O O . MET A 1 128 ? -5.84 -23.609 -2.52 1 97.69 128 MET A O 1
ATOM 962 N N . ASP A 1 129 ? -6.145 -24.25 -0.331 1 98.38 129 ASP A N 1
ATOM 963 C CA . ASP A 1 129 ? -6.082 -22.891 0.161 1 98.38 129 ASP A CA 1
ATOM 964 C C . ASP A 1 129 ? -4.648 -22.344 0.121 1 98.38 129 ASP A C 1
ATOM 966 O O . ASP A 1 129 ? -3.697 -23.125 0.015 1 98.38 129 ASP A O 1
ATOM 970 N N . ASN A 1 130 ? -4.582 -21.047 0.054 1 98.25 130 ASN A N 1
ATOM 971 C CA . ASN A 1 130 ? -3.271 -20.406 0.132 1 98.25 130 ASN A CA 1
ATOM 972 C C . ASN A 1 130 ? -3.332 -19.094 0.89 1 98.25 130 ASN A C 1
ATOM 974 O O . ASN A 1 130 ? -4.062 -18.969 1.875 1 98.25 130 ASN A O 1
ATOM 978 N N . PHE A 1 131 ? -2.453 -18.156 0.516 1 96.75 131 PHE A N 1
ATOM 979 C CA . PHE A 1 131 ? -2.359 -16.938 1.307 1 96.75 131 PHE A CA 1
ATOM 980 C C . PHE A 1 131 ? -2.25 -15.719 0.403 1 96.75 131 PHE A C 1
ATOM 982 O O . PHE A 1 131 ? -1.691 -15.797 -0.693 1 96.75 131 PHE A O 1
ATOM 989 N N . ILE A 1 132 ? -2.77 -14.633 0.789 1 96.31 132 ILE A N 1
ATOM 990 C CA . ILE A 1 132 ? -2.553 -13.305 0.222 1 96.31 132 ILE A CA 1
ATOM 991 C C . ILE A 1 132 ? -1.814 -12.43 1.231 1 96.31 132 ILE A C 1
ATOM 993 O O . ILE A 1 132 ? -2.422 -11.898 2.168 1 96.31 132 ILE A O 1
ATOM 997 N N . GLY A 1 133 ? -0.584 -12.195 0.932 1 89.31 133 GLY A N 1
ATOM 998 C CA . GLY A 1 133 ? 0.256 -11.844 2.064 1 89.31 133 GLY A CA 1
ATOM 999 C C . GLY A 1 133 ? 0.293 -12.914 3.139 1 89.31 133 GLY A C 1
ATOM 1000 O O . GLY A 1 133 ? 0.556 -14.086 2.85 1 89.31 133 GLY A O 1
ATOM 1001 N N . SER A 1 134 ? 0.113 -12.57 4.379 1 89.38 134 SER A N 1
ATOM 1002 C CA . SER A 1 134 ? 0.057 -13.555 5.453 1 89.38 134 SER A CA 1
ATOM 1003 C C . SER A 1 134 ? -1.384 -13.922 5.793 1 89.38 134 SER A C 1
ATOM 1005 O O . SER A 1 134 ? -1.631 -14.695 6.719 1 89.38 134 SER A O 1
ATOM 1007 N N . THR A 1 135 ? -2.33 -13.406 5.031 1 95.44 135 THR A N 1
ATOM 1008 C CA . THR A 1 135 ? -3.742 -13.68 5.27 1 95.44 135 THR A CA 1
ATOM 1009 C C . THR A 1 135 ? -4.164 -14.984 4.59 1 95.44 135 THR A C 1
ATOM 1011 O O . THR A 1 135 ? -3.951 -15.156 3.389 1 95.44 135 THR A O 1
ATOM 1014 N N . PRO A 1 136 ? -4.781 -15.859 5.371 1 97.06 136 PRO A N 1
ATOM 1015 C CA . PRO A 1 136 ? -5.297 -17.062 4.695 1 97.06 136 PRO A CA 1
ATOM 1016 C C . PRO A 1 136 ? -6.281 -16.719 3.578 1 97.06 136 PRO A C 1
ATOM 1018 O O . PRO A 1 136 ? -7.105 -15.812 3.727 1 97.06 136 PRO A O 1
ATOM 1021 N N . GLN A 1 137 ? -6.16 -17.406 2.461 1 98.5 137 GLN A N 1
ATOM 1022 C CA . GLN A 1 137 ? -7.02 -17.219 1.298 1 98.5 137 GLN A CA 1
ATOM 1023 C C . GLN A 1 137 ? -7.734 -18.516 0.926 1 98.5 137 GLN A C 1
ATOM 1025 O O . GLN A 1 137 ? -7.137 -19.406 0.333 1 98.5 137 GLN A O 1
ATOM 1030 N N . PRO A 1 138 ? -9.031 -18.609 1.288 1 98.75 138 PRO A N 1
ATOM 1031 C CA . PRO A 1 138 ? -9.773 -19.828 0.946 1 98.75 138 PRO A CA 1
ATOM 1032 C C . PRO A 1 138 ? -10.023 -19.953 -0.554 1 98.75 138 PRO A C 1
ATOM 1034 O O . PRO A 1 138 ? -10.359 -18.969 -1.218 1 98.75 138 PRO A O 1
ATOM 1037 N N . ASN A 1 139 ? -9.867 -21.188 -1.093 1 98.69 139 ASN A N 1
ATOM 1038 C CA . ASN A 1 139 ? -10.086 -21.453 -2.51 1 98.69 139 ASN A CA 1
ATOM 1039 C C . ASN A 1 139 ? -11.156 -22.531 -2.717 1 98.69 139 ASN A C 1
ATOM 1041 O O . ASN A 1 139 ? -11.367 -22.984 -3.84 1 98.69 139 ASN A O 1
ATOM 1045 N N . ALA A 1 140 ? -11.805 -22.938 -1.643 1 97.12 140 ALA A N 1
ATOM 1046 C CA . ALA A 1 140 ? -12.867 -23.938 -1.69 1 97.12 140 ALA A CA 1
ATOM 1047 C C . ALA A 1 140 ? -14.07 -23.5 -0.863 1 97.12 140 ALA A C 1
ATOM 1049 O O . ALA A 1 140 ? -13.922 -22.75 0.105 1 97.12 140 ALA A O 1
ATOM 1050 N N . PRO A 1 141 ? -15.273 -23.859 -1.223 1 97.5 141 PRO A N 1
ATOM 1051 C CA . PRO A 1 141 ? -15.602 -24.75 -2.336 1 97.5 141 PRO A CA 1
ATOM 1052 C C . PRO A 1 141 ? -15.461 -24.078 -3.697 1 97.5 141 PRO A C 1
ATOM 1054 O O . PRO A 1 141 ? -15.727 -22.875 -3.826 1 97.5 141 PRO A O 1
ATOM 1057 N N . ARG A 1 142 ? -15.039 -24.859 -4.609 1 97.75 142 ARG A N 1
ATOM 1058 C CA . ARG A 1 142 ? -14.969 -24.391 -5.992 1 97.75 142 ARG A CA 1
ATOM 1059 C C . ARG A 1 142 ? -16.359 -24.312 -6.625 1 97.75 142 ARG A C 1
ATOM 1061 O O . ARG A 1 142 ? -17.266 -25.031 -6.207 1 97.75 142 ARG A O 1
ATOM 1068 N N . THR A 1 143 ? -16.516 -23.406 -7.512 1 98 143 THR A N 1
ATOM 1069 C CA . THR A 1 143 ? -17.797 -23.219 -8.203 1 98 143 THR A CA 1
ATOM 1070 C C . THR A 1 143 ? -17.562 -22.641 -9.594 1 98 143 THR A C 1
ATOM 1072 O O . THR A 1 143 ? -16.5 -22.094 -9.883 1 98 143 THR A O 1
ATOM 1075 N N . ASP A 1 144 ? -18.547 -22.859 -10.469 1 97.94 144 ASP A N 1
ATOM 1076 C CA . ASP A 1 144 ? -18.453 -22.297 -11.812 1 97.94 144 ASP A CA 1
ATOM 1077 C C . ASP A 1 144 ? -19.125 -20.922 -11.875 1 97.94 144 ASP A C 1
ATOM 1079 O O . ASP A 1 144 ? -19.234 -20.328 -12.953 1 97.94 144 ASP A O 1
ATOM 1083 N N . ASP A 1 145 ? -19.516 -20.422 -10.75 1 97.88 145 ASP A N 1
ATOM 1084 C CA . ASP A 1 145 ? -20.094 -19.094 -10.625 1 97.88 145 ASP A CA 1
ATOM 1085 C C . ASP A 1 145 ? -19.109 -18.125 -9.984 1 97.88 145 ASP A C 1
ATOM 1087 O O . ASP A 1 145 ? -18.906 -18.141 -8.766 1 97.88 145 ASP A O 1
ATOM 1091 N N . TRP A 1 146 ? -18.625 -17.188 -10.805 1 98.62 146 TRP A N 1
ATOM 1092 C CA . TRP A 1 146 ? -17.594 -16.281 -10.328 1 98.62 146 TRP A CA 1
ATOM 1093 C C . TRP A 1 146 ? -18.125 -15.359 -9.234 1 98.62 146 TRP A C 1
ATOM 1095 O O . TRP A 1 146 ? -17.453 -15.133 -8.227 1 98.62 146 TRP A O 1
ATOM 1105 N N . ALA A 1 147 ? -19.281 -14.781 -9.453 1 98.19 147 ALA A N 1
ATOM 1106 C CA . ALA A 1 147 ? -19.844 -13.859 -8.469 1 98.19 147 ALA A CA 1
ATOM 1107 C C . ALA A 1 147 ? -20 -14.539 -7.109 1 98.19 147 ALA A C 1
ATOM 1109 O O . ALA A 1 147 ? -19.719 -13.938 -6.074 1 98.19 147 ALA A O 1
ATOM 1110 N N . GLU A 1 148 ? -20.406 -15.75 -7.172 1 98.12 148 GLU A N 1
ATOM 1111 C CA . GLU A 1 148 ? -20.547 -16.531 -5.941 1 98.12 148 GLU A CA 1
ATOM 1112 C C . GLU A 1 148 ? -19.188 -16.75 -5.281 1 98.12 148 GLU A C 1
ATOM 1114 O O . GLU A 1 148 ? -19.031 -16.547 -4.078 1 98.12 148 GLU A O 1
ATOM 1119 N N . PHE A 1 149 ? -18.266 -17.188 -6.031 1 98.75 149 PHE A N 1
ATOM 1120 C CA . PHE A 1 149 ? -16.938 -17.469 -5.5 1 98.75 149 PHE A CA 1
ATOM 1121 C C . PHE A 1 149 ? -16.328 -16.219 -4.895 1 98.75 149 PHE A C 1
ATOM 1123 O O . PHE A 1 149 ? -15.828 -16.234 -3.768 1 98.75 149 PHE A O 1
ATOM 1130 N N . PHE A 1 150 ? -16.328 -15.133 -5.672 1 98.81 150 PHE A N 1
ATOM 1131 C CA . PHE A 1 150 ? -15.719 -13.883 -5.223 1 98.81 150 PHE A CA 1
ATOM 1132 C C . PHE A 1 150 ? -16.422 -13.359 -3.979 1 98.81 150 PHE A C 1
ATOM 1134 O O . PHE A 1 150 ? -15.766 -12.859 -3.057 1 98.81 150 PHE A O 1
ATOM 1141 N N . ARG A 1 151 ? -17.688 -13.484 -3.947 1 98.56 151 ARG A N 1
ATOM 1142 C CA . ARG A 1 151 ? -18.469 -13.047 -2.799 1 98.56 151 ARG A CA 1
ATOM 1143 C C . ARG A 1 151 ? -18.078 -13.812 -1.54 1 98.56 151 ARG A C 1
ATOM 1145 O O . ARG A 1 151 ? -17.75 -13.203 -0.515 1 98.56 151 ARG A O 1
ATOM 1152 N N . GLU A 1 152 ? -18.062 -15.086 -1.653 1 98.44 152 GLU A N 1
ATOM 1153 C CA . GLU A 1 152 ? -17.938 -15.93 -0.471 1 98.44 152 GLU A CA 1
ATOM 1154 C C . GLU A 1 152 ? -16.484 -16.094 -0.048 1 98.44 152 GLU A C 1
ATOM 1156 O O . GLU A 1 152 ? -16.156 -15.984 1.138 1 98.44 152 GLU A O 1
ATOM 1161 N N . GLN A 1 153 ? -15.617 -16.297 -1.023 1 98.62 153 GLN A N 1
ATOM 1162 C CA . GLN A 1 153 ? -14.258 -16.719 -0.685 1 98.62 153 GLN A CA 1
ATOM 1163 C C . GLN A 1 153 ? -13.297 -15.531 -0.671 1 98.62 153 GLN A C 1
ATOM 1165 O O . GLN A 1 153 ? -12.18 -15.641 -0.176 1 98.62 153 GLN A O 1
ATOM 1170 N N . ARG A 1 154 ? -13.734 -14.406 -1.198 1 98.75 154 ARG A N 1
ATOM 1171 C CA . ARG A 1 154 ? -12.859 -13.234 -1.223 1 98.75 154 ARG A CA 1
ATOM 1172 C C . ARG A 1 154 ? -13.43 -12.109 -0.36 1 98.75 154 ARG A C 1
ATOM 1174 O O . ARG A 1 154 ? -13.094 -12.008 0.823 1 98.75 154 ARG A O 1
ATOM 1181 N N . LEU A 1 155 ? -14.562 -11.547 -0.715 1 98.56 155 LEU A N 1
ATOM 1182 C CA . LEU A 1 155 ? -15.07 -10.375 -0.015 1 98.56 155 LEU A CA 1
ATOM 1183 C C . LEU A 1 155 ? -15.562 -10.742 1.38 1 98.56 155 LEU A C 1
ATOM 1185 O O . LEU A 1 155 ? -15.188 -10.109 2.365 1 98.56 155 LEU A O 1
ATOM 1189 N N . ALA A 1 156 ? -16.406 -11.75 1.463 1 98.62 156 ALA A N 1
ATOM 1190 C CA . ALA A 1 156 ? -16.969 -12.133 2.756 1 98.62 156 ALA A CA 1
ATOM 1191 C C . ALA A 1 156 ? -15.875 -12.547 3.732 1 98.62 156 ALA A C 1
ATOM 1193 O O . ALA A 1 156 ? -15.945 -12.227 4.922 1 98.62 156 ALA A O 1
ATOM 1194 N N . HIS A 1 157 ? -14.945 -13.289 3.227 1 98.62 157 HIS A N 1
ATOM 1195 C CA . HIS A 1 157 ? -13.828 -13.711 4.066 1 98.62 157 HIS A CA 1
ATOM 1196 C C . HIS A 1 157 ? -13.07 -12.508 4.625 1 98.62 157 HIS A C 1
ATOM 1198 O O . HIS A 1 157 ? -12.781 -12.453 5.82 1 98.62 157 HIS A O 1
ATOM 1204 N N . GLN A 1 158 ? -12.727 -11.562 3.76 1 98.56 158 GLN A N 1
ATOM 1205 C CA . GLN A 1 158 ? -12.008 -10.367 4.184 1 98.56 158 GLN A CA 1
ATOM 1206 C C . GLN A 1 158 ? -12.852 -9.531 5.145 1 98.56 158 GLN A C 1
ATOM 1208 O O . GLN A 1 158 ? -12.32 -8.961 6.102 1 98.56 158 GLN A O 1
ATOM 1213 N N . ARG A 1 159 ? -14.133 -9.43 4.879 1 98.44 159 ARG A N 1
ATOM 1214 C CA . ARG A 1 159 ? -15.023 -8.688 5.766 1 98.44 159 ARG A CA 1
ATOM 1215 C C . ARG A 1 159 ? -15.062 -9.312 7.156 1 98.44 159 ARG A C 1
ATOM 1217 O O . ARG A 1 159 ? -15.016 -8.602 8.164 1 98.44 159 ARG A O 1
ATOM 1224 N N . GLN A 1 160 ? -15.164 -10.617 7.207 1 98.12 160 GLN A N 1
ATOM 1225 C CA . GLN A 1 160 ? -15.188 -11.32 8.484 1 98.12 160 GLN A CA 1
ATOM 1226 C C . GLN A 1 160 ? -13.906 -11.07 9.273 1 98.12 160 GLN A C 1
ATOM 1228 O O . GLN A 1 160 ? -13.945 -10.789 10.469 1 98.12 160 GLN A O 1
ATOM 1233 N N . LEU A 1 161 ? -12.797 -11.188 8.609 1 97.12 161 LEU A N 1
ATOM 1234 C CA . LEU A 1 161 ? -11.516 -10.906 9.242 1 97.12 161 LEU A CA 1
ATOM 1235 C C . LEU A 1 161 ? -11.461 -9.461 9.734 1 97.12 161 LEU A C 1
ATOM 1237 O O . LEU A 1 161 ? -10.945 -9.188 10.82 1 97.12 161 LEU A O 1
ATOM 1241 N N . ALA A 1 162 ? -11.969 -8.562 8.891 1 95.5 162 ALA A N 1
ATOM 1242 C CA . ALA A 1 162 ? -11.984 -7.152 9.266 1 95.5 162 ALA A CA 1
ATOM 1243 C C . ALA A 1 162 ? -12.766 -6.934 10.555 1 95.5 162 ALA A C 1
ATOM 1245 O O . ALA A 1 162 ? -12.359 -6.152 11.414 1 95.5 162 ALA A O 1
ATOM 1246 N N . GLY A 1 163 ? -13.898 -7.633 10.633 1 92.94 163 GLY A N 1
ATOM 1247 C CA . GLY A 1 163 ? -14.656 -7.578 11.867 1 92.94 163 GLY A CA 1
ATOM 1248 C C . GLY A 1 163 ? -13.867 -8.031 13.078 1 92.94 163 GLY A C 1
ATOM 1249 O O . GLY A 1 163 ? -13.883 -7.379 14.125 1 92.94 163 GLY A O 1
ATOM 1250 N N . GLN A 1 164 ? -13.141 -9.109 12.898 1 91.5 164 GLN A N 1
ATOM 1251 C CA . GLN A 1 164 ? -12.312 -9.656 13.969 1 91.5 164 GLN A CA 1
ATOM 1252 C C . GLN A 1 164 ? -11.172 -8.711 14.312 1 91.5 164 GLN A C 1
ATOM 1254 O O . GLN A 1 164 ? -10.719 -8.664 15.461 1 91.5 164 GLN A O 1
ATOM 1259 N N . ASN A 1 165 ? -10.828 -7.98 13.328 1 88.5 165 ASN A N 1
ATOM 1260 C CA . ASN A 1 165 ? -9.68 -7.102 13.5 1 88.5 165 ASN A CA 1
ATOM 1261 C C . ASN A 1 165 ? -10.109 -5.688 13.891 1 88.5 165 ASN A C 1
ATOM 1263 O O . ASN A 1 165 ? -9.328 -4.746 13.789 1 88.5 165 ASN A O 1
ATOM 1267 N N . GLY A 1 166 ? -11.391 -5.512 14.18 1 84 166 GLY A N 1
ATOM 1268 C CA . GLY A 1 166 ? -11.844 -4.285 14.812 1 84 166 GLY A CA 1
ATOM 1269 C C . GLY A 1 166 ? -12.352 -3.252 13.828 1 84 166 GLY A C 1
ATOM 1270 O O . GLY A 1 166 ? -12.375 -2.057 14.125 1 84 166 GLY A O 1
ATOM 1271 N N . ALA A 1 167 ? -12.672 -3.658 12.664 1 88.44 167 ALA A N 1
ATOM 1272 C CA . ALA A 1 167 ? -13.242 -2.719 11.703 1 88.44 167 ALA A CA 1
ATOM 1273 C C . ALA A 1 167 ? -14.539 -2.115 12.234 1 88.44 167 ALA A C 1
ATOM 1275 O O . ALA A 1 167 ? -15.32 -2.795 12.906 1 88.44 167 ALA A O 1
ATOM 1276 N N . HIS A 1 168 ? -14.727 -0.846 11.867 1 82.88 168 HIS A N 1
ATOM 1277 C CA . HIS A 1 168 ? -15.953 -0.178 12.297 1 82.88 168 HIS A CA 1
ATOM 1278 C C . HIS A 1 168 ? -17.156 -0.69 11.508 1 82.88 168 HIS A C 1
ATOM 1280 O O . HIS A 1 168 ? -17.016 -1.223 10.406 1 82.88 168 HIS A O 1
ATOM 1286 N N . ARG A 1 169 ? -18.312 -0.478 12.055 1 86 169 ARG A N 1
ATOM 1287 C CA . ARG A 1 169 ? -19.547 -1.061 11.555 1 86 169 ARG A CA 1
ATOM 1288 C C . ARG A 1 169 ? -19.891 -0.533 10.164 1 86 169 ARG A C 1
ATOM 1290 O O . ARG A 1 169 ? -20.406 -1.267 9.328 1 86 169 ARG A O 1
ATOM 1297 N N . ALA A 1 170 ? -19.625 0.684 9.945 1 86.81 170 ALA A N 1
ATOM 1298 C CA . ALA A 1 170 ? -19.953 1.284 8.656 1 86.81 170 ALA A CA 1
ATOM 1299 C C . ALA A 1 170 ? -19.266 0.558 7.512 1 86.81 170 ALA A C 1
ATOM 1301 O O . ALA A 1 170 ? -19.859 0.31 6.465 1 86.81 170 ALA A O 1
ATOM 1302 N N . LEU A 1 171 ? -18 0.245 7.734 1 92.19 171 LEU A N 1
ATOM 1303 C CA . LEU A 1 171 ? -17.25 -0.517 6.738 1 92.19 171 LEU A CA 1
ATOM 1304 C C . LEU A 1 171 ? -17.875 -1.897 6.535 1 92.19 171 LEU A C 1
ATOM 1306 O O . LEU A 1 171 ? -18.109 -2.312 5.402 1 92.19 171 LEU A O 1
ATOM 1310 N N . LEU A 1 172 ? -18.109 -2.574 7.613 1 96.06 172 LEU A N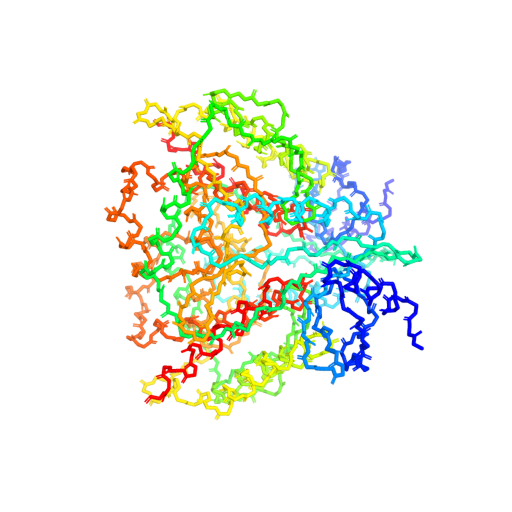 1
ATOM 1311 C CA . LEU A 1 172 ? -18.625 -3.932 7.559 1 96.06 172 LEU A CA 1
ATOM 1312 C C . LEU A 1 172 ? -20 -3.955 6.883 1 96.06 172 LEU A C 1
ATOM 1314 O O . LEU A 1 172 ? -20.266 -4.824 6.051 1 96.06 172 LEU A O 1
ATOM 1318 N N . ASP A 1 173 ? -20.781 -2.986 7.188 1 96.5 173 ASP A N 1
ATOM 1319 C CA . ASP A 1 173 ? -22.109 -2.904 6.602 1 96.5 173 ASP A CA 1
ATOM 1320 C C . ASP A 1 173 ? -22.031 -2.625 5.102 1 96.5 173 ASP A C 1
ATOM 1322 O O . ASP A 1 173 ? -22.781 -3.219 4.32 1 96.5 173 ASP A O 1
ATOM 1326 N N . ALA A 1 174 ? -21.219 -1.695 4.754 1 96 174 ALA A N 1
ATOM 1327 C CA . ALA A 1 174 ? -21.078 -1.349 3.342 1 96 174 ALA A CA 1
ATOM 1328 C C . ALA A 1 174 ? -20.641 -2.559 2.523 1 96 174 ALA A C 1
ATOM 1330 O O . ALA A 1 174 ? -21.172 -2.812 1.441 1 96 174 ALA A O 1
ATOM 1331 N N . VAL A 1 175 ? -19.672 -3.309 3.021 1 98.38 175 VAL A N 1
ATOM 1332 C CA . VAL A 1 175 ? -19.156 -4.469 2.301 1 98.38 175 VAL A CA 1
ATOM 1333 C C . VAL A 1 175 ? -20.219 -5.562 2.26 1 98.38 175 VAL A C 1
ATOM 1335 O O . VAL A 1 175 ? -20.391 -6.242 1.243 1 98.38 175 VAL A O 1
ATOM 1338 N N . ALA A 1 176 ? -20.938 -5.723 3.35 1 98.5 176 ALA A N 1
ATOM 1339 C CA . ALA A 1 176 ? -22.016 -6.703 3.383 1 98.5 176 ALA A CA 1
ATOM 1340 C C . ALA A 1 176 ? -23.078 -6.391 2.334 1 98.5 176 ALA A C 1
ATOM 1342 O O . ALA A 1 176 ? -23.594 -7.293 1.662 1 98.5 176 ALA A O 1
ATOM 1343 N N . GLU A 1 177 ? -23.422 -5.164 2.287 1 98.12 177 GLU A N 1
ATOM 1344 C CA . GLU A 1 177 ? -24.391 -4.758 1.274 1 98.12 177 GLU A CA 1
ATOM 1345 C C . GLU A 1 177 ? -23.859 -5.02 -0.132 1 98.12 177 GLU A C 1
ATOM 1347 O O . GLU A 1 177 ? -24.609 -5.477 -1.006 1 98.12 177 GLU A O 1
ATOM 1352 N N . LEU A 1 178 ? -22.656 -4.711 -0.343 1 98.19 178 LEU A N 1
ATOM 1353 C CA . LEU A 1 178 ? -22.016 -4.945 -1.638 1 98.19 178 LEU A CA 1
ATOM 1354 C C . LEU A 1 178 ? -22.047 -6.426 -1.998 1 98.19 178 LEU A C 1
ATOM 1356 O O . LEU A 1 178 ? -22.281 -6.781 -3.154 1 98.19 178 LEU A O 1
ATOM 1360 N N . GLU A 1 179 ? -21.797 -7.246 -1.014 1 98.44 179 GLU A N 1
ATOM 1361 C CA . GLU A 1 179 ? -21.875 -8.688 -1.221 1 98.44 179 GLU A CA 1
ATOM 1362 C C . GLU A 1 179 ? -23.234 -9.094 -1.769 1 98.44 179 GLU A C 1
ATOM 1364 O O . GLU A 1 179 ? -23.328 -9.914 -2.689 1 98.44 179 GLU A O 1
ATOM 1369 N N . GLN A 1 180 ? -24.203 -8.508 -1.246 1 97.69 180 GLN A N 1
ATOM 1370 C CA . GLN A 1 180 ? -25.562 -8.852 -1.64 1 97.69 180 GLN A CA 1
ATOM 1371 C C . GLN A 1 180 ? -25.844 -8.438 -3.08 1 97.69 180 GLN A C 1
ATOM 1373 O O . GLN A 1 180 ? -26.625 -9.086 -3.785 1 97.69 180 GLN A O 1
ATOM 1378 N N . GLU A 1 181 ? -25.219 -7.402 -3.457 1 97.44 181 GLU A N 1
ATOM 1379 C CA . GLU A 1 181 ? -25.516 -6.824 -4.762 1 97.44 181 GLU A CA 1
ATOM 1380 C C . GLU A 1 181 ? -24.438 -7.172 -5.785 1 97.44 181 GLU A C 1
ATOM 1382 O O . GLU A 1 181 ? -24.422 -6.613 -6.883 1 97.44 181 GLU A O 1
ATOM 1387 N N . LEU A 1 182 ? -23.609 -8.086 -5.496 1 97.69 182 LEU A N 1
ATOM 1388 C CA . LEU A 1 182 ? -22.375 -8.336 -6.242 1 97.69 182 LEU A CA 1
ATOM 1389 C C . LEU A 1 182 ? -22.688 -8.766 -7.672 1 97.69 182 LEU A C 1
ATOM 1391 O O . LEU A 1 182 ? -21.938 -8.453 -8.594 1 97.69 182 LEU A O 1
ATOM 1395 N N . GLY A 1 183 ? -23.766 -9.414 -7.914 1 96.94 183 GLY A N 1
ATOM 1396 C CA . GLY A 1 183 ? -24.156 -9.898 -9.227 1 96.94 183 GLY A CA 1
ATOM 1397 C C . GLY A 1 183 ? -24.312 -8.789 -10.25 1 96.94 183 GLY A C 1
ATOM 1398 O O . GLY A 1 183 ? -24.172 -9.016 -11.453 1 96.94 183 GLY A O 1
ATOM 1399 N N . GLY A 1 184 ? -24.594 -7.578 -9.773 1 97 184 GLY A N 1
ATOM 1400 C CA . GLY A 1 184 ? -24.797 -6.438 -10.648 1 97 184 GLY A CA 1
ATOM 1401 C C . GLY A 1 184 ? -23.578 -6.062 -11.453 1 97 184 GLY A C 1
ATOM 1402 O O . GLY A 1 184 ? -23.688 -5.402 -12.492 1 97 184 GLY A O 1
ATOM 1403 N N . PHE A 1 185 ? -22.453 -6.5 -11.07 1 97.75 185 PHE A N 1
ATOM 1404 C CA . PHE A 1 185 ? -21.219 -6.164 -11.766 1 97.75 185 PHE A CA 1
ATOM 1405 C C . PHE A 1 185 ? -20.922 -7.164 -12.875 1 97.75 185 PHE A C 1
ATOM 1407 O O . PHE A 1 185 ? -19.984 -6.984 -13.648 1 97.75 185 PHE A O 1
ATOM 1414 N N . PHE A 1 186 ? -21.734 -8.219 -12.977 1 97.75 186 PHE A N 1
ATOM 1415 C CA . PHE A 1 186 ? -21.422 -9.312 -13.891 1 97.75 186 PHE A CA 1
ATOM 1416 C C . PHE A 1 186 ? -22.641 -9.641 -14.758 1 97.75 186 PHE A C 1
ATOM 1418 O O . PHE A 1 186 ? -22.812 -10.789 -15.172 1 97.75 186 PHE A O 1
ATOM 1425 N N . THR A 1 187 ? -23.453 -8.688 -15.016 1 95.19 187 THR A N 1
ATOM 1426 C CA . THR A 1 187 ? -24.656 -8.906 -15.797 1 95.19 187 THR A CA 1
ATOM 1427 C C . THR A 1 187 ? -24.328 -9.07 -17.281 1 95.19 187 THR A C 1
ATOM 1429 O O . THR A 1 187 ? -24.953 -9.867 -17.984 1 95.19 187 THR A O 1
ATOM 1432 N N . ASP A 1 188 ? -23.344 -8.375 -17.812 1 94.81 188 ASP A N 1
ATOM 1433 C CA . ASP A 1 188 ? -23.016 -8.398 -19.234 1 94.81 188 ASP A CA 1
ATOM 1434 C C . ASP A 1 188 ? -21.594 -8.914 -19.453 1 94.81 188 ASP A C 1
ATOM 1436 O O . ASP A 1 188 ? -21.016 -8.719 -20.531 1 94.81 188 ASP A O 1
ATOM 1440 N N . TYR A 1 189 ? -21.016 -9.367 -18.406 1 96.31 189 TYR A N 1
ATOM 1441 C CA . TYR A 1 189 ? -19.672 -9.914 -18.422 1 96.31 189 TYR A CA 1
ATOM 1442 C C . TYR A 1 189 ? -19.609 -11.227 -17.656 1 96.31 189 TYR A C 1
ATOM 1444 O O . TYR A 1 189 ? -20.031 -11.305 -16.5 1 96.31 189 TYR A O 1
ATOM 1452 N N . ARG A 1 190 ? -19.141 -12.203 -18.328 1 95.31 190 ARG A N 1
ATOM 1453 C CA . ARG A 1 190 ? -19.016 -13.523 -17.719 1 95.31 190 ARG A CA 1
ATOM 1454 C C . ARG A 1 190 ? -17.562 -13.961 -17.656 1 95.31 190 ARG A C 1
ATOM 1456 O O . ARG A 1 190 ? -17.016 -14.469 -18.641 1 95.31 190 ARG A O 1
ATOM 1463 N N . PRO A 1 191 ? -17 -13.93 -16.484 1 97.69 191 PRO A N 1
ATOM 1464 C CA . PRO A 1 191 ? -15.602 -14.336 -16.359 1 97.69 191 PRO A CA 1
ATOM 1465 C C . PRO A 1 191 ? -15.391 -15.82 -16.625 1 97.69 191 PRO A C 1
ATOM 1467 O O . PRO A 1 191 ? -16.25 -16.641 -16.281 1 97.69 191 PRO A O 1
ATOM 1470 N N . MET A 1 192 ? -14.289 -16.109 -17.25 1 97.69 192 MET A N 1
ATOM 1471 C CA . MET A 1 192 ? -13.789 -17.484 -17.328 1 97.69 192 MET A CA 1
ATOM 1472 C C . MET A 1 192 ? -12.75 -17.75 -16.25 1 97.69 192 MET A C 1
ATOM 1474 O O . MET A 1 192 ? -11.961 -16.859 -15.906 1 97.69 192 MET A O 1
ATOM 1478 N N . PRO A 1 193 ? -12.75 -18.984 -15.727 1 98.75 193 PRO A N 1
ATOM 1479 C CA . PRO A 1 193 ? -11.711 -19.312 -14.742 1 98.75 193 PRO A CA 1
ATOM 1480 C C . PRO A 1 193 ? -10.312 -19.359 -15.359 1 98.75 193 PRO A C 1
ATOM 1482 O O . PRO A 1 193 ? -9.898 -20.406 -15.875 1 98.75 193 PRO A O 1
ATOM 1485 N N . SER A 1 194 ? -9.648 -18.344 -15.281 1 98.75 194 SER A N 1
ATOM 1486 C CA . SER A 1 194 ? -8.281 -18.219 -15.781 1 98.75 194 SER A CA 1
ATOM 1487 C C . SER A 1 194 ? -7.262 -18.5 -14.68 1 98.75 194 SER A C 1
ATOM 1489 O O . SER A 1 194 ? -7.5 -18.188 -13.508 1 98.75 194 SER A O 1
ATOM 1491 N N . LEU A 1 195 ? -6.129 -19.062 -15.055 1 98.62 195 LEU A N 1
ATOM 1492 C CA . LEU A 1 195 ? -5.02 -19.203 -14.117 1 98.62 195 LEU A CA 1
ATOM 1493 C C . LEU A 1 195 ? -4.414 -17.844 -13.797 1 98.62 195 LEU A C 1
ATOM 1495 O O . LEU A 1 195 ? -3.877 -17.172 -14.68 1 98.62 195 LEU A O 1
ATOM 1499 N N . LEU A 1 196 ? -4.547 -17.5 -12.523 1 98.75 196 LEU A N 1
ATOM 1500 C CA . LEU A 1 196 ? -4.066 -16.203 -12.086 1 98.75 196 LEU A CA 1
ATOM 1501 C C . LEU A 1 196 ? -2.777 -16.328 -11.281 1 98.75 196 LEU A C 1
ATOM 1503 O O . LEU A 1 196 ? -2.572 -17.328 -10.594 1 98.75 196 LEU A O 1
ATOM 1507 N N . HIS A 1 197 ? -1.906 -15.25 -11.383 1 98.31 197 HIS A N 1
ATOM 1508 C CA . HIS A 1 197 ? -0.861 -15.086 -10.383 1 98.31 197 HIS A CA 1
ATOM 1509 C C . HIS A 1 197 ? -1.459 -14.891 -8.992 1 98.31 197 HIS A C 1
ATOM 1511 O O . HIS A 1 197 ? -0.953 -15.445 -8.016 1 98.31 197 HIS A O 1
ATOM 1517 N N . GLY A 1 198 ? -2.479 -14.094 -8.969 1 98.31 198 GLY A N 1
ATOM 1518 C CA . GLY A 1 198 ? -3.281 -13.945 -7.762 1 98.31 198 GLY A CA 1
ATOM 1519 C C . GLY A 1 198 ? -2.799 -12.828 -6.855 1 98.31 198 GLY A C 1
ATOM 1520 O O . GLY A 1 198 ? -3.514 -12.406 -5.945 1 98.31 198 GLY A O 1
ATOM 1521 N N . ASP A 1 199 ? -1.647 -12.344 -7.027 1 96.75 199 ASP A N 1
ATOM 1522 C CA . ASP A 1 199 ? -1.065 -11.219 -6.305 1 96.75 199 ASP A CA 1
ATOM 1523 C C . ASP A 1 199 ? -0.091 -10.445 -7.184 1 96.75 199 ASP A C 1
ATOM 1525 O O . ASP A 1 199 ? 1.052 -10.203 -6.793 1 96.75 199 ASP A O 1
ATOM 1529 N N . LEU A 1 200 ? -0.59 -10.008 -8.328 1 96.06 200 LEU A N 1
ATOM 1530 C CA . LEU A 1 200 ? 0.274 -9.492 -9.391 1 96.06 200 LEU A CA 1
ATOM 1531 C C . LEU A 1 200 ? 0.486 -7.988 -9.227 1 96.06 200 LEU A C 1
ATOM 1533 O O . LEU A 1 200 ? 0.197 -7.215 -10.148 1 96.06 200 LEU A O 1
ATOM 1537 N N . TRP A 1 201 ? 0.994 -7.582 -8.117 1 91.62 201 TRP A N 1
ATOM 1538 C CA . TRP A 1 201 ? 1.382 -6.191 -7.91 1 91.62 201 TRP A CA 1
ATOM 1539 C C . TRP A 1 201 ? 2.857 -5.98 -8.234 1 91.62 201 TRP A C 1
ATOM 1541 O O . TRP A 1 201 ? 3.57 -6.938 -8.555 1 91.62 201 TRP A O 1
ATOM 1551 N N . SER A 1 202 ? 3.336 -4.855 -8.219 1 89.19 202 SER A N 1
ATOM 1552 C CA . SER A 1 202 ? 4.625 -4.465 -8.773 1 89.19 202 SER A CA 1
ATOM 1553 C C . SER A 1 202 ? 5.777 -5.113 -8.016 1 89.19 202 SER A C 1
ATOM 1555 O O . SER A 1 202 ? 6.906 -5.168 -8.508 1 89.19 202 SER A O 1
ATOM 1557 N N . GLY A 1 203 ? 5.551 -5.637 -6.918 1 88.75 203 GLY A N 1
ATOM 1558 C CA . GLY A 1 203 ? 6.59 -6.309 -6.152 1 88.75 203 GLY A CA 1
ATOM 1559 C C . GLY A 1 203 ? 6.773 -7.762 -6.547 1 88.75 203 GLY A C 1
ATOM 1560 O O . GLY A 1 203 ? 7.742 -8.406 -6.133 1 88.75 203 GLY A O 1
ATOM 1561 N N . ASN A 1 204 ? 5.902 -8.242 -7.41 1 93.94 204 ASN A N 1
ATOM 1562 C CA . ASN A 1 204 ? 5.914 -9.68 -7.648 1 93.94 204 ASN A CA 1
ATOM 1563 C C . ASN A 1 204 ? 6.238 -10.008 -9.102 1 93.94 204 ASN A C 1
ATOM 1565 O O . ASN A 1 204 ? 5.914 -11.086 -9.586 1 93.94 204 ASN A O 1
ATOM 1569 N N . TRP A 1 205 ? 6.793 -9.031 -9.773 1 93.12 205 TRP A N 1
ATOM 1570 C CA . TRP A 1 205 ? 7.316 -9.289 -11.109 1 93.12 205 TRP A CA 1
ATOM 1571 C C . TRP A 1 205 ? 8.562 -8.461 -11.375 1 93.12 205 TRP A C 1
ATOM 1573 O O . TRP A 1 205 ? 8.844 -7.496 -10.656 1 93.12 205 TRP A O 1
ATOM 1583 N N . GLY A 1 206 ? 9.336 -8.945 -12.344 1 90.25 206 GLY A N 1
ATOM 1584 C CA . GLY A 1 206 ? 10.57 -8.289 -12.742 1 90.25 206 GLY A CA 1
ATOM 1585 C C . GLY A 1 206 ? 11.109 -8.789 -14.07 1 90.25 206 GLY A C 1
ATOM 1586 O O . GLY A 1 206 ? 10.422 -9.516 -14.789 1 90.25 206 GLY A O 1
ATOM 1587 N N . PHE A 1 207 ? 12.297 -8.273 -14.328 1 91.12 207 PHE A N 1
ATOM 1588 C CA . PHE A 1 207 ? 12.898 -8.633 -15.609 1 91.12 207 PHE A CA 1
ATOM 1589 C C . PHE A 1 207 ? 14.312 -9.156 -15.414 1 91.12 207 PHE A C 1
ATOM 1591 O O . PHE A 1 207 ? 15.07 -8.625 -14.602 1 91.12 207 PHE A O 1
ATOM 1598 N N . LEU A 1 208 ? 14.602 -10.18 -16.156 1 93.62 208 LEU A N 1
ATOM 1599 C CA . LEU A 1 208 ? 15.953 -10.734 -16.203 1 93.62 208 LEU A CA 1
ATOM 1600 C C . LEU A 1 208 ? 16.859 -9.875 -17.078 1 93.62 208 LEU A C 1
ATOM 1602 O O . LEU A 1 208 ? 16.391 -8.961 -17.766 1 93.62 208 LEU A O 1
ATOM 1606 N N . PRO A 1 209 ? 18.156 -10.172 -17.078 1 90.75 209 PRO A N 1
ATOM 1607 C CA . PRO A 1 209 ? 19.094 -9.352 -17.859 1 90.75 209 PRO A CA 1
ATOM 1608 C C . PRO A 1 209 ? 18.797 -9.359 -19.344 1 90.75 209 PRO A C 1
ATOM 1610 O O . PRO A 1 209 ? 19.047 -8.367 -20.047 1 90.75 209 PRO A O 1
ATOM 1613 N N . ASP A 1 210 ? 18.188 -10.352 -19.844 1 94 210 ASP A N 1
ATOM 1614 C CA . ASP A 1 210 ? 17.891 -10.438 -21.266 1 94 210 ASP A CA 1
ATOM 1615 C C . ASP A 1 210 ? 16.516 -9.844 -21.578 1 94 210 ASP A C 1
ATOM 1617 O O . ASP A 1 210 ? 16.031 -9.961 -22.688 1 94 210 ASP A O 1
ATOM 1621 N N . GLY A 1 211 ? 15.836 -9.383 -20.531 1 92.44 211 GLY A N 1
ATOM 1622 C CA . GLY A 1 211 ? 14.547 -8.734 -20.719 1 92.44 211 GLY A CA 1
ATOM 1623 C C . GLY A 1 211 ? 13.375 -9.672 -20.484 1 92.44 211 GLY A C 1
ATOM 1624 O O . GLY A 1 211 ? 12.219 -9.242 -20.516 1 92.44 211 GLY A O 1
ATOM 1625 N N . SER A 1 212 ? 13.688 -10.891 -20.234 1 95.69 212 SER A N 1
ATOM 1626 C CA . SER A 1 212 ? 12.609 -11.844 -19.969 1 95.69 212 SER A CA 1
ATOM 1627 C C . SER A 1 212 ? 11.867 -11.508 -18.688 1 95.69 212 SER A C 1
ATOM 1629 O O . SER A 1 212 ? 12.492 -11.281 -17.641 1 95.69 212 SER A O 1
ATOM 1631 N N . PRO A 1 213 ? 10.508 -11.461 -18.797 1 96.25 213 PRO A N 1
ATOM 1632 C CA . PRO A 1 213 ? 9.75 -11.188 -17.578 1 96.25 213 PRO A CA 1
ATOM 1633 C C . PRO A 1 213 ? 9.656 -12.398 -16.641 1 96.25 213 PRO A C 1
ATOM 1635 O O . PRO A 1 213 ? 9.523 -13.531 -17.125 1 96.25 213 PRO A O 1
ATOM 1638 N N . ALA A 1 214 ? 9.727 -12.102 -15.383 1 96.38 214 ALA A N 1
ATOM 1639 C CA . ALA A 1 214 ? 9.609 -13.125 -14.352 1 96.38 214 ALA A CA 1
ATOM 1640 C C . ALA A 1 214 ? 8.477 -12.797 -13.375 1 96.38 214 ALA A C 1
ATOM 1642 O O . ALA A 1 214 ? 8.242 -11.625 -13.07 1 96.38 214 ALA A O 1
ATOM 1643 N N . LEU A 1 215 ? 7.75 -13.805 -12.953 1 96.75 215 LEU A N 1
ATOM 1644 C CA . LEU A 1 215 ? 6.758 -13.695 -11.891 1 96.75 215 LEU A CA 1
ATOM 1645 C C . LEU A 1 215 ? 7.184 -14.5 -10.664 1 96.75 215 LEU A C 1
ATOM 1647 O O . LEU A 1 215 ? 7.75 -15.586 -10.797 1 96.75 215 LEU A O 1
ATOM 1651 N N . PHE A 1 216 ? 6.914 -13.984 -9.516 1 94.69 216 PHE A N 1
ATOM 1652 C CA . PHE A 1 216 ? 7.27 -14.664 -8.273 1 94.69 216 PHE A CA 1
ATOM 1653 C C . PHE A 1 216 ? 6.324 -14.258 -7.145 1 94.69 216 PHE A C 1
ATOM 1655 O O . PHE A 1 216 ? 5.555 -13.312 -7.285 1 94.69 216 PHE A O 1
ATOM 1662 N N . ASP A 1 217 ? 6.246 -15.062 -6.109 1 94.94 217 ASP A N 1
ATOM 1663 C CA . ASP A 1 217 ? 5.461 -14.852 -4.895 1 94.94 217 ASP A CA 1
ATOM 1664 C C . ASP A 1 217 ? 3.967 -14.797 -5.211 1 94.94 217 ASP A C 1
ATOM 1666 O O . ASP A 1 217 ? 3.287 -13.828 -4.859 1 94.94 217 ASP A O 1
ATOM 1670 N N . PRO A 1 218 ? 3.432 -15.859 -5.77 1 97.44 218 PRO A N 1
ATOM 1671 C CA . PRO A 1 218 ? 2.035 -15.859 -6.207 1 97.44 218 PRO A CA 1
ATOM 1672 C C . PRO A 1 218 ? 1.066 -16.234 -5.09 1 97.44 218 PRO A C 1
ATOM 1674 O O . PRO A 1 218 ? 1.486 -16.75 -4.051 1 97.44 218 PRO A O 1
ATOM 1677 N N . ALA A 1 219 ? -0.17 -15.945 -5.312 1 98.19 219 ALA A N 1
ATOM 1678 C CA . ALA A 1 219 ? -1.34 -16.484 -4.625 1 98.19 219 ALA A CA 1
ATOM 1679 C C . ALA A 1 219 ? -2.312 -17.125 -5.613 1 98.19 219 ALA A C 1
ATOM 1681 O O . ALA A 1 219 ? -3.455 -16.672 -5.746 1 98.19 219 ALA A O 1
ATOM 1682 N N . VAL A 1 220 ? -1.964 -18.219 -6.105 1 98.31 220 VAL A N 1
ATOM 1683 C CA . VAL A 1 220 ? -2.516 -18.797 -7.332 1 98.31 220 VAL A CA 1
ATOM 1684 C C . VAL A 1 220 ? -3.945 -19.266 -7.082 1 98.31 220 VAL A C 1
ATOM 1686 O O . VAL A 1 220 ? -4.242 -19.844 -6.031 1 98.31 220 VAL A O 1
ATOM 1689 N N . TYR A 1 221 ? -4.773 -19 -8.031 1 98.75 221 TYR A N 1
ATOM 1690 C CA . TYR A 1 221 ? -6.098 -19.609 -8.156 1 98.75 221 TYR A CA 1
ATOM 1691 C C . TYR A 1 221 ? -6.668 -19.391 -9.555 1 98.75 221 TYR A C 1
ATOM 1693 O O . TYR A 1 221 ? -6.113 -18.625 -10.344 1 98.75 221 TYR A O 1
ATOM 1701 N N . TYR A 1 222 ? -7.609 -20.172 -9.906 1 98.81 222 TYR A N 1
ATOM 1702 C CA . TYR A 1 222 ? -8.359 -19.906 -11.125 1 98.81 222 TYR A CA 1
ATOM 1703 C C . TYR A 1 222 ? -9.477 -18.891 -10.867 1 98.81 222 TYR A C 1
ATOM 1705 O O . TYR A 1 222 ? -10.375 -19.156 -10.055 1 98.81 222 TYR A O 1
ATOM 1713 N N . GLY A 1 223 ? -9.43 -17.734 -11.5 1 98.88 223 GLY A N 1
ATOM 1714 C CA . GLY A 1 223 ? -10.375 -16.656 -11.289 1 98.88 223 GLY A CA 1
ATOM 1715 C C . GLY A 1 223 ? -10.531 -15.758 -12.508 1 98.88 223 GLY A C 1
ATOM 1716 O O . GLY A 1 223 ? -10.062 -16.094 -13.594 1 98.88 223 GLY A O 1
ATOM 1717 N N . ASP A 1 224 ? -11.281 -14.672 -12.352 1 98.88 224 ASP A N 1
ATOM 1718 C CA . ASP A 1 224 ? -11.406 -13.688 -13.422 1 98.88 224 ASP A CA 1
ATOM 1719 C C . ASP A 1 224 ? -10.062 -13.008 -13.703 1 98.88 224 ASP A C 1
ATOM 1721 O O . ASP A 1 224 ? -9.461 -12.414 -12.812 1 98.88 224 ASP A O 1
ATOM 1725 N N . ARG A 1 225 ? -9.664 -13.039 -14.906 1 98.75 225 ARG A N 1
ATOM 1726 C CA . ARG A 1 225 ? -8.383 -12.484 -15.336 1 98.75 225 ARG A CA 1
ATOM 1727 C C . ARG A 1 225 ? -8.273 -11.008 -14.984 1 98.75 225 ARG A C 1
ATOM 1729 O O . ARG A 1 225 ? -7.176 -10.5 -14.742 1 98.75 225 ARG A O 1
ATOM 1736 N N . GLU A 1 226 ? -9.336 -10.352 -14.891 1 98.69 226 GLU A N 1
ATOM 1737 C CA . GLU A 1 226 ? -9.344 -8.922 -14.609 1 98.69 226 GLU A CA 1
ATOM 1738 C C . GLU A 1 226 ? -8.828 -8.633 -13.203 1 98.69 226 GLU A C 1
ATOM 1740 O O . GLU A 1 226 ? -8.367 -7.527 -12.914 1 98.69 226 GLU A O 1
ATOM 1745 N N . ALA A 1 227 ? -8.883 -9.617 -12.336 1 98.62 227 ALA A N 1
ATOM 1746 C CA . ALA A 1 227 ? -8.383 -9.438 -10.969 1 98.62 227 ALA A CA 1
ATOM 1747 C C . ALA A 1 227 ? -6.879 -9.203 -10.961 1 98.62 227 ALA A C 1
ATOM 1749 O O . ALA A 1 227 ? -6.383 -8.328 -10.25 1 98.62 227 ALA A O 1
ATOM 1750 N N . ASP A 1 228 ? -6.164 -9.93 -11.766 1 98.38 228 ASP A N 1
ATOM 1751 C CA . ASP A 1 228 ? -4.727 -9.719 -11.898 1 98.38 228 ASP A CA 1
ATOM 1752 C C . ASP A 1 228 ? -4.426 -8.344 -12.5 1 98.38 228 ASP A C 1
ATOM 1754 O O . ASP A 1 228 ? -3.527 -7.641 -12.031 1 98.38 228 ASP A O 1
ATOM 1758 N N . ILE A 1 229 ? -5.16 -8.008 -13.461 1 97.56 229 ILE A N 1
ATOM 1759 C CA . ILE A 1 229 ? -4.93 -6.746 -14.148 1 97.56 229 ILE A CA 1
ATOM 1760 C C . ILE A 1 229 ? -5.211 -5.578 -13.211 1 97.56 229 ILE A C 1
ATOM 1762 O O . ILE A 1 229 ? -4.465 -4.594 -13.188 1 97.56 229 ILE A O 1
ATOM 1766 N N . ALA A 1 230 ? -6.266 -5.742 -12.461 1 96.06 230 ALA A N 1
ATOM 1767 C CA . ALA A 1 230 ? -6.586 -4.711 -11.477 1 96.06 230 ALA A CA 1
ATOM 1768 C C . ALA A 1 230 ? -5.445 -4.527 -10.484 1 96.06 230 ALA A C 1
ATOM 1770 O O . ALA A 1 230 ? -5.062 -3.398 -10.172 1 96.06 230 ALA A O 1
ATOM 1771 N N . MET A 1 231 ? -4.895 -5.598 -10.047 1 94.56 231 MET A N 1
ATOM 1772 C CA . MET A 1 231 ? -3.807 -5.555 -9.07 1 94.56 231 MET A CA 1
ATOM 1773 C C . MET A 1 231 ? -2.588 -4.844 -9.648 1 94.56 231 MET A C 1
ATOM 1775 O O . MET A 1 231 ? -1.852 -4.176 -8.922 1 94.56 231 MET A O 1
ATOM 1779 N N . MET A 1 232 ? -2.35 -4.945 -10.922 1 92.25 232 MET A N 1
ATOM 1780 C CA . MET A 1 232 ? -1.229 -4.309 -11.609 1 92.25 232 MET A CA 1
ATOM 1781 C C . MET A 1 232 ? -1.317 -2.789 -11.5 1 92.25 232 MET A C 1
ATOM 1783 O O . MET A 1 232 ? -0.303 -2.096 -11.594 1 92.25 232 MET A O 1
ATOM 1787 N N . GLU A 1 233 ? -2.479 -2.33 -11.203 1 87.94 233 GLU A N 1
ATOM 1788 C CA . GLU A 1 233 ? -2.715 -0.89 -11.234 1 87.94 233 GLU A CA 1
ATOM 1789 C C . GLU A 1 233 ? -2.779 -0.309 -9.828 1 87.94 233 GLU A C 1
ATOM 1791 O O . GLU A 1 233 ? -2.848 0.91 -9.656 1 87.94 233 GLU A O 1
ATOM 1796 N N . LEU A 1 234 ? -2.854 -1.131 -8.852 1 83.44 234 LEU A N 1
ATOM 1797 C CA . LEU A 1 234 ? -3.127 -0.67 -7.496 1 83.44 234 LEU A CA 1
ATOM 1798 C C . LEU A 1 234 ? -1.865 -0.107 -6.852 1 83.44 234 LEU A C 1
ATOM 1800 O O . LEU A 1 234 ? -1.904 0.955 -6.227 1 83.44 234 LEU A O 1
ATOM 1804 N N . PHE A 1 235 ? -0.781 -0.83 -6.863 1 77.56 235 PHE A N 1
ATOM 1805 C CA . PHE A 1 235 ? 0.456 -0.404 -6.219 1 77.56 235 PHE A CA 1
ATOM 1806 C C . PHE A 1 235 ? 1.588 -0.305 -7.234 1 77.56 235 PHE A C 1
ATOM 1808 O O . PHE A 1 235 ? 2.629 -0.947 -7.078 1 77.56 235 PHE A O 1
ATOM 1815 N N . GLY A 1 236 ? 1.403 0.582 -8.109 1 73.44 236 GLY A N 1
ATOM 1816 C CA . GLY A 1 236 ? 2.377 0.748 -9.18 1 73.44 236 GLY A CA 1
ATOM 1817 C C . GLY A 1 236 ? 1.775 0.599 -10.562 1 73.44 236 GLY A C 1
ATOM 1818 O O . GLY A 1 236 ? 0.552 0.574 -10.711 1 73.44 236 GLY A O 1
ATOM 1819 N N . HIS A 1 237 ? 2.604 0.803 -11.484 1 75.31 237 HIS A N 1
ATOM 1820 C CA . HIS A 1 237 ? 2.174 0.681 -12.875 1 75.31 237 HIS A CA 1
ATOM 1821 C C . HIS A 1 237 ? 3.221 -0.045 -13.711 1 75.31 237 HIS A C 1
ATOM 1823 O O . HIS A 1 237 ? 4.41 0.272 -13.641 1 75.31 237 HIS A O 1
ATOM 1829 N N . PRO A 1 238 ? 2.744 -1.031 -14.445 1 79.06 238 PRO A N 1
ATOM 1830 C CA . PRO A 1 238 ? 3.691 -1.755 -15.297 1 79.06 238 PRO A CA 1
ATOM 1831 C C . PRO A 1 238 ? 4.066 -0.976 -16.562 1 79.06 238 PRO A C 1
ATOM 1833 O O . PRO A 1 238 ? 4.98 -1.373 -17.281 1 79.06 238 PRO A O 1
ATOM 1836 N N . GLY A 1 239 ? 3.439 0.048 -16.844 1 81.19 239 GLY A N 1
ATOM 1837 C CA . GLY A 1 239 ? 3.686 0.851 -18.031 1 81.19 239 GLY A CA 1
ATOM 1838 C C . GLY A 1 239 ? 2.6 0.713 -19.094 1 81.19 239 GLY A C 1
ATOM 1839 O O . GLY A 1 239 ? 1.827 -0.248 -19.062 1 81.19 239 GLY A O 1
ATOM 1840 N N . THR A 1 240 ? 2.523 1.623 -19.984 1 88.56 240 THR A N 1
ATOM 1841 C CA . THR A 1 240 ? 1.493 1.641 -21.016 1 88.56 240 THR A CA 1
ATOM 1842 C C . THR A 1 240 ? 1.707 0.504 -22.016 1 88.56 240 THR A C 1
ATOM 1844 O O . THR A 1 240 ? 0.747 -0.021 -22.578 1 88.56 240 THR A O 1
ATOM 1847 N N . ASP A 1 241 ? 2.906 0.141 -22.188 1 93.81 241 ASP A N 1
ATOM 1848 C CA . ASP A 1 241 ? 3.225 -0.922 -23.141 1 93.81 241 ASP A CA 1
ATOM 1849 C C . ASP A 1 241 ? 2.717 -2.273 -22.641 1 93.81 241 ASP A C 1
ATOM 1851 O O . ASP A 1 241 ? 2.35 -3.137 -23.438 1 93.81 241 ASP A O 1
ATOM 1855 N N . PHE A 1 242 ? 2.697 -2.453 -21.391 1 95.69 242 PHE A N 1
ATOM 1856 C CA . PHE A 1 242 ? 2.1 -3.66 -20.844 1 95.69 242 PHE A CA 1
ATOM 1857 C C . PHE A 1 242 ? 0.633 -3.771 -21.234 1 95.69 242 PHE A C 1
ATOM 1859 O O . PHE A 1 242 ? 0.199 -4.805 -21.75 1 95.69 242 PHE A O 1
ATOM 1866 N N . PHE A 1 243 ? -0.084 -2.734 -21.047 1 95.81 243 PHE A N 1
ATOM 1867 C CA . PHE A 1 243 ? -1.526 -2.752 -21.266 1 95.81 243 PHE A CA 1
ATOM 1868 C C . PHE A 1 243 ? -1.847 -2.893 -22.734 1 95.81 243 PHE A C 1
ATOM 1870 O O . PHE A 1 243 ? -2.783 -3.604 -23.109 1 95.81 243 PHE A O 1
ATOM 1877 N N . ALA A 1 244 ? -1.113 -2.197 -23.484 1 97.12 244 ALA A N 1
ATOM 1878 C CA . ALA A 1 244 ? -1.317 -2.307 -24.938 1 97.12 244 ALA A CA 1
ATOM 1879 C C . ALA A 1 244 ? -1.131 -3.746 -25.406 1 97.12 244 ALA A C 1
ATOM 1881 O O . ALA A 1 244 ? -1.975 -4.281 -26.125 1 97.12 244 ALA A O 1
ATOM 1882 N N . ALA A 1 245 ? -0.041 -4.355 -24.984 1 97.94 245 ALA A N 1
ATOM 1883 C CA . ALA A 1 245 ? 0.256 -5.727 -25.375 1 97.94 245 ALA A CA 1
ATOM 1884 C C . ALA A 1 245 ? -0.788 -6.699 -24.828 1 97.94 245 ALA A C 1
ATOM 1886 O O . ALA A 1 245 ? -1.254 -7.586 -25.547 1 97.94 245 ALA A O 1
ATOM 1887 N N . TYR A 1 246 ? -1.101 -6.512 -23.609 1 98.06 246 TYR A N 1
ATOM 1888 C CA . TYR A 1 246 ? -2.115 -7.383 -23.031 1 98.06 246 TYR A CA 1
ATOM 1889 C C . TYR A 1 246 ? -3.426 -7.289 -23.797 1 98.06 246 TYR A C 1
ATOM 1891 O O . TYR A 1 246 ? -4.016 -8.305 -24.172 1 98.06 246 TYR A O 1
ATOM 1899 N N . ASN A 1 247 ? -3.875 -6.09 -24.094 1 97.88 247 ASN A N 1
ATOM 1900 C CA . ASN A 1 247 ? -5.156 -5.848 -24.75 1 97.88 247 ASN A CA 1
ATOM 1901 C C . ASN A 1 247 ? -5.152 -6.336 -26.188 1 97.88 247 ASN A C 1
ATOM 1903 O O . ASN A 1 247 ? -6.199 -6.699 -26.734 1 97.88 247 ASN A O 1
ATOM 1907 N N . GLU A 1 248 ? -4.051 -6.281 -26.781 1 97.88 248 GLU A N 1
ATOM 1908 C CA . GLU A 1 248 ? -3.939 -6.848 -28.125 1 97.88 248 GLU A CA 1
ATOM 1909 C C . GLU A 1 248 ? -4.258 -8.344 -28.125 1 97.88 248 GLU A C 1
ATOM 1911 O O . GLU A 1 248 ? -4.867 -8.859 -29.062 1 97.88 248 GLU A O 1
ATOM 1916 N N . HIS A 1 249 ? -3.879 -8.992 -27.109 1 97.56 249 HIS A N 1
ATOM 1917 C CA . HIS A 1 249 ? -4.055 -10.438 -27.031 1 97.56 249 HIS A CA 1
ATOM 1918 C C . HIS A 1 249 ? -5.383 -10.805 -26.375 1 97.56 249 HIS A C 1
ATOM 1920 O O . HIS A 1 249 ? -6.035 -11.766 -26.766 1 97.56 249 HIS A O 1
ATOM 1926 N N . MET A 1 250 ? -5.672 -10.07 -25.281 1 97.75 250 MET A N 1
ATOM 1927 C CA . MET A 1 250 ? -6.902 -10.305 -24.547 1 97.75 250 MET A CA 1
ATOM 1928 C C . MET A 1 250 ? -7.559 -8.984 -24.141 1 97.75 250 MET A C 1
ATOM 1930 O O . MET A 1 250 ? -7.461 -8.562 -22.984 1 97.75 250 MET A O 1
ATOM 1934 N N . PRO A 1 251 ? -8.312 -8.453 -25.016 1 97.94 251 PRO A N 1
ATOM 1935 C CA . PRO A 1 251 ? -8.922 -7.148 -24.734 1 97.94 251 PRO A CA 1
ATOM 1936 C C . PRO A 1 251 ? -9.812 -7.172 -23.484 1 97.94 251 PRO A C 1
ATOM 1938 O O . PRO A 1 251 ? -10.586 -8.109 -23.312 1 97.94 251 PRO A O 1
ATOM 1941 N N . LEU A 1 252 ? -9.648 -6.172 -22.719 1 97.88 252 LEU A N 1
ATOM 1942 C CA . LEU A 1 252 ? -10.469 -6.055 -21.516 1 97.88 252 LEU A CA 1
ATOM 1943 C C . LEU A 1 252 ? -11.883 -5.59 -21.875 1 97.88 252 LEU A C 1
ATOM 1945 O O . LEU A 1 252 ? -12.07 -4.852 -22.844 1 97.88 252 LEU A O 1
ATOM 1949 N N . ASP A 1 253 ? -12.797 -6.055 -21.047 1 97.56 253 ASP A N 1
ATOM 1950 C CA . ASP A 1 253 ? -14.195 -5.672 -21.203 1 97.56 253 ASP A CA 1
ATOM 1951 C C . ASP A 1 253 ? -14.398 -4.191 -20.906 1 97.56 253 ASP A C 1
ATOM 1953 O O . ASP A 1 253 ? -13.75 -3.641 -20.016 1 97.56 253 ASP A O 1
ATOM 1957 N N . PRO A 1 254 ? -15.398 -3.518 -21.609 1 96.44 254 PRO A N 1
ATOM 1958 C CA . PRO A 1 254 ? -15.633 -2.094 -21.375 1 96.44 254 PRO A CA 1
ATOM 1959 C C . PRO A 1 254 ? -16.047 -1.794 -19.922 1 96.44 254 PRO A C 1
ATOM 1961 O O . PRO A 1 254 ? -15.859 -0.672 -19.453 1 96.44 254 PRO A O 1
ATOM 1964 N N . GLY A 1 255 ? -16.609 -2.75 -19.25 1 96.94 255 GLY A N 1
ATOM 1965 C CA . GLY A 1 255 ? -17.016 -2.576 -17.859 1 96.94 255 GLY A CA 1
ATOM 1966 C C . GLY A 1 255 ? -15.883 -2.738 -16.875 1 96.94 255 GLY A C 1
ATOM 1967 O O . GLY A 1 255 ? -16.062 -2.561 -15.672 1 96.94 255 GLY A O 1
ATOM 1968 N N . TYR A 1 256 ? -14.672 -2.939 -17.312 1 97.5 256 TYR A N 1
ATOM 1969 C CA . TYR A 1 256 ? -13.508 -3.246 -16.5 1 97.5 256 TYR A CA 1
ATOM 1970 C C . TYR A 1 256 ? -13.219 -2.123 -15.508 1 97.5 256 TYR A C 1
ATOM 1972 O O . TYR A 1 256 ? -12.914 -2.379 -14.344 1 97.5 256 TYR A O 1
ATOM 1980 N N . PRO A 1 257 ? -13.391 -0.887 -15.883 1 94.5 257 PRO A N 1
ATOM 1981 C CA . PRO A 1 257 ? -13.008 0.167 -14.945 1 94.5 257 PRO A CA 1
ATOM 1982 C C . PRO A 1 257 ? -13.766 0.073 -13.617 1 94.5 257 PRO A C 1
ATOM 1984 O O . PRO A 1 257 ? -13.188 0.305 -12.555 1 94.5 257 PRO A O 1
ATOM 1987 N N . VAL A 1 258 ? -14.969 -0.334 -13.664 1 95.06 258 VAL A N 1
ATOM 1988 C CA . VAL A 1 258 ? -15.758 -0.486 -12.445 1 95.06 258 VAL A CA 1
ATOM 1989 C C . VAL A 1 258 ? -15.328 -1.753 -11.703 1 95.06 258 VAL A C 1
ATOM 1991 O O . VAL A 1 258 ? -15.156 -1.738 -10.484 1 95.06 258 VAL A O 1
ATOM 1994 N N . ARG A 1 259 ? -15.117 -2.807 -12.422 1 97.88 259 ARG A N 1
ATOM 1995 C CA . ARG A 1 259 ? -14.727 -4.062 -11.789 1 97.88 259 ARG A CA 1
ATOM 1996 C C . ARG A 1 259 ? -13.305 -3.979 -11.242 1 97.88 259 ARG A C 1
ATOM 1998 O O . ARG A 1 259 ? -12.969 -4.664 -10.273 1 97.88 259 ARG A O 1
ATOM 2005 N N . ARG A 1 260 ? -12.492 -3.141 -11.867 1 96.31 260 ARG A N 1
ATOM 2006 C CA . ARG A 1 260 ? -11.164 -2.871 -11.312 1 96.31 260 ARG A CA 1
ATOM 2007 C C . ARG A 1 260 ? -11.258 -2.422 -9.859 1 96.31 260 ARG A C 1
ATOM 2009 O O . ARG A 1 260 ? -10.5 -2.891 -9.008 1 96.31 260 ARG A O 1
ATOM 2016 N N . GLU A 1 261 ? -12.195 -1.518 -9.586 1 94.75 261 GLU A N 1
ATOM 2017 C CA . GLU A 1 261 ? -12.398 -1.034 -8.227 1 94.75 261 GLU A CA 1
ATOM 2018 C C . GLU A 1 261 ? -12.875 -2.154 -7.305 1 94.75 261 GLU A C 1
ATOM 2020 O O . GLU A 1 261 ? -12.484 -2.219 -6.137 1 94.75 261 GLU A O 1
ATOM 2025 N N . LEU A 1 262 ? -13.695 -2.977 -7.855 1 97.81 262 LEU A N 1
ATOM 2026 C CA . LEU A 1 262 ? -14.211 -4.113 -7.102 1 97.81 262 LEU A CA 1
ATOM 2027 C C . LEU A 1 262 ? -13.078 -5.059 -6.703 1 97.81 262 LEU A C 1
ATOM 2029 O O . LEU A 1 262 ? -12.977 -5.449 -5.539 1 97.81 262 LEU A O 1
ATOM 2033 N N . TYR A 1 263 ? -12.25 -5.406 -7.633 1 98.19 263 TYR A N 1
ATOM 2034 C CA . TYR A 1 263 ? -11.148 -6.328 -7.375 1 98.19 263 TYR A CA 1
ATOM 2035 C C . TYR A 1 263 ? -10.125 -5.699 -6.434 1 98.19 263 TYR A C 1
ATOM 2037 O O . TYR A 1 263 ? -9.562 -6.383 -5.578 1 98.19 263 TYR A O 1
ATOM 2045 N N . ASN A 1 264 ? -9.906 -4.453 -6.566 1 96.19 264 ASN A N 1
ATOM 2046 C CA . ASN A 1 264 ? -8.938 -3.77 -5.719 1 96.19 264 ASN A CA 1
ATOM 2047 C C . ASN A 1 264 ? -9.461 -3.6 -4.293 1 96.19 264 ASN A C 1
ATOM 2049 O O . ASN A 1 264 ? -8.68 -3.533 -3.344 1 96.19 264 ASN A O 1
ATOM 2053 N N . LEU A 1 265 ? -10.812 -3.514 -4.117 1 97 265 LEU A N 1
ATOM 2054 C CA . LEU A 1 265 ? -11.375 -3.492 -2.773 1 97 265 LEU A CA 1
ATOM 2055 C C . LEU A 1 265 ? -10.938 -4.719 -1.979 1 97 265 LEU A C 1
ATOM 2057 O O . LEU A 1 265 ? -10.641 -4.617 -0.785 1 97 265 LEU A O 1
ATOM 2061 N N . TYR A 1 266 ? -10.891 -5.855 -2.629 1 98.19 266 TYR A N 1
ATOM 2062 C CA . TYR A 1 266 ? -10.414 -7.078 -1.997 1 98.19 266 TYR A CA 1
ATOM 2063 C C . TYR A 1 266 ? -9.023 -6.875 -1.395 1 98.19 266 TYR A C 1
ATOM 2065 O O . TYR A 1 266 ? -8.781 -7.242 -0.243 1 98.19 266 TYR A O 1
ATOM 2073 N N . HIS A 1 267 ? -8.164 -6.254 -2.127 1 96.81 267 HIS A N 1
ATOM 2074 C CA . HIS A 1 267 ? -6.785 -6.07 -1.699 1 96.81 267 HIS A CA 1
ATOM 2075 C C . HIS A 1 267 ? -6.676 -4.988 -0.63 1 96.81 267 HIS A C 1
ATOM 2077 O O . HIS A 1 267 ? -5.832 -5.074 0.263 1 96.81 267 HIS A O 1
ATOM 2083 N N . ILE A 1 268 ? -7.484 -3.979 -0.721 1 95.38 268 ILE A N 1
ATOM 2084 C CA . ILE A 1 268 ? -7.461 -2.916 0.278 1 95.38 268 ILE A CA 1
ATOM 2085 C C . ILE A 1 268 ? -7.992 -3.445 1.608 1 95.38 268 ILE A C 1
ATOM 2087 O O . ILE A 1 268 ? -7.461 -3.115 2.672 1 95.38 268 ILE A O 1
ATOM 2091 N N . LEU A 1 269 ? -9.078 -4.289 1.586 1 97.44 269 LEU A N 1
ATOM 2092 C CA . LEU A 1 269 ? -9.539 -4.965 2.793 1 97.44 269 LEU A CA 1
ATOM 2093 C C . LEU A 1 269 ? -8.43 -5.816 3.4 1 97.44 269 LEU A C 1
ATOM 2095 O O . LEU A 1 269 ? -8.234 -5.816 4.617 1 97.44 269 LEU A O 1
ATOM 2099 N N . ASN A 1 270 ? -7.734 -6.473 2.555 1 96.69 270 ASN A N 1
ATOM 2100 C CA . ASN A 1 270 ? -6.613 -7.273 3.035 1 96.69 270 ASN A CA 1
ATOM 2101 C C . ASN A 1 270 ? -5.543 -6.402 3.686 1 96.69 270 ASN A C 1
ATOM 2103 O O . ASN A 1 270 ? -4.949 -6.789 4.695 1 96.69 270 ASN A O 1
ATOM 2107 N N . HIS A 1 271 ? -5.25 -5.312 3.102 1 93.88 271 HIS A N 1
ATOM 2108 C CA . HIS A 1 271 ? -4.27 -4.402 3.678 1 93.88 271 HIS A CA 1
ATOM 2109 C C . HIS A 1 271 ? -4.723 -3.896 5.043 1 93.88 271 HIS A C 1
ATOM 2111 O O . HIS A 1 271 ? -3.904 -3.738 5.953 1 93.88 271 HIS A O 1
ATOM 2117 N N . PHE A 1 272 ? -6 -3.643 5.16 1 93.81 272 PHE A N 1
ATOM 2118 C CA . PHE A 1 272 ? -6.504 -3.311 6.488 1 93.81 272 PHE A CA 1
ATOM 2119 C C . PHE A 1 272 ? -6.25 -4.449 7.465 1 93.81 272 PHE A C 1
ATOM 2121 O O . PHE A 1 272 ? -5.793 -4.223 8.586 1 93.81 272 PHE A O 1
ATOM 2128 N N . ASN A 1 273 ? -6.52 -5.652 7.02 1 93.81 273 ASN A N 1
ATOM 2129 C CA . ASN A 1 273 ? -6.383 -6.812 7.898 1 93.81 273 ASN A CA 1
ATOM 2130 C C . ASN A 1 273 ? -4.926 -7.059 8.281 1 93.81 273 ASN A C 1
ATOM 2132 O O . ASN A 1 273 ? -4.641 -7.547 9.375 1 93.81 273 ASN A O 1
ATOM 2136 N N . LEU A 1 274 ? -4.059 -6.672 7.387 1 88.94 274 LEU A N 1
ATOM 2137 C CA . LEU A 1 274 ? -2.635 -6.898 7.613 1 88.94 274 LEU A CA 1
ATOM 2138 C C . LEU A 1 274 ? -2.027 -5.762 8.43 1 88.94 274 LEU A C 1
ATOM 2140 O O . LEU A 1 274 ? -1.179 -5.996 9.297 1 88.94 274 LEU A O 1
ATOM 2144 N N . PHE A 1 275 ? -2.521 -4.508 8.117 1 81.5 275 PHE A N 1
ATOM 2145 C CA . PHE A 1 275 ? -1.748 -3.363 8.586 1 81.5 275 PHE A CA 1
ATOM 2146 C C . PHE A 1 275 ? -2.617 -2.424 9.414 1 81.5 275 PHE A C 1
ATOM 2148 O O . PHE A 1 275 ? -2.104 -1.598 10.164 1 81.5 275 PHE A O 1
ATOM 2155 N N . GLY A 1 276 ? -3.922 -2.469 9.234 1 83.62 276 GLY A N 1
ATOM 2156 C CA . GLY A 1 276 ? -4.828 -1.564 9.93 1 83.62 276 GLY A CA 1
ATOM 2157 C C . GLY A 1 276 ? -4.801 -0.152 9.375 1 83.62 276 GLY A C 1
ATOM 2158 O O . GLY A 1 276 ? -4.562 0.047 8.18 1 83.62 276 GLY A O 1
ATOM 2159 N N . GLY A 1 277 ? -5.324 0.739 10.18 1 77.88 277 GLY A N 1
ATOM 2160 C CA . GLY A 1 277 ? -5.172 2.162 9.922 1 77.88 277 GLY A CA 1
ATOM 2161 C C . GLY A 1 277 ? -6.098 2.668 8.828 1 77.88 277 GLY A C 1
ATOM 2162 O O . GLY A 1 277 ? -7.273 2.301 8.781 1 77.88 277 GLY A O 1
ATOM 2163 N N . GLY A 1 278 ? -5.578 3.553 7.992 1 83.19 278 GLY A N 1
ATOM 2164 C CA . GLY A 1 278 ? -6.332 4.297 6.996 1 83.19 278 GLY A CA 1
ATOM 2165 C C . GLY A 1 278 ? -6.93 3.414 5.914 1 83.19 278 GLY A C 1
ATOM 2166 O O . GLY A 1 278 ? -7.805 3.848 5.164 1 83.19 278 GLY A O 1
ATOM 2167 N N . TYR A 1 279 ? -6.535 2.211 5.906 1 89.38 279 TYR A N 1
ATOM 2168 C CA . TYR A 1 279 ? -7.078 1.312 4.895 1 89.38 279 TYR A CA 1
ATOM 2169 C C . TYR A 1 279 ? -8.555 1.034 5.145 1 89.38 279 TYR A C 1
ATOM 2171 O O . TYR A 1 279 ? -9.305 0.737 4.211 1 89.38 279 TYR A O 1
ATOM 2179 N N . ALA A 1 280 ? -8.992 1.117 6.402 1 89.81 280 ALA A N 1
ATOM 2180 C CA . ALA A 1 280 ? -10.406 0.924 6.715 1 89.81 280 ALA A CA 1
ATOM 2181 C C . ALA A 1 280 ? -11.266 1.987 6.035 1 89.81 280 ALA A C 1
ATOM 2183 O O . ALA A 1 280 ? -12.273 1.666 5.395 1 89.81 280 ALA A O 1
ATOM 2184 N N . MET A 1 281 ? -10.867 3.143 6.168 1 84.69 281 MET A N 1
ATOM 2185 C CA . MET A 1 281 ? -11.617 4.242 5.57 1 84.69 281 MET A CA 1
ATOM 2186 C C . MET A 1 281 ? -11.57 4.172 4.047 1 84.69 281 MET A C 1
ATOM 2188 O O . MET A 1 281 ? -12.562 4.457 3.377 1 84.69 281 MET A O 1
ATOM 2192 N N . GLN A 1 282 ? -10.406 3.881 3.545 1 89.25 282 GLN A N 1
ATOM 2193 C CA . GLN A 1 282 ? -10.289 3.705 2.102 1 89.25 282 GLN A CA 1
ATOM 2194 C C . GLN A 1 282 ? -11.234 2.611 1.604 1 89.25 282 GLN A C 1
ATOM 2196 O O . GLN A 1 282 ? -11.938 2.799 0.61 1 89.25 282 GLN A O 1
ATOM 2201 N N . ALA A 1 283 ? -11.25 1.515 2.311 1 94.5 283 ALA A N 1
ATOM 2202 C CA . ALA A 1 283 ? -12.102 0.398 1.92 1 94.5 283 ALA A CA 1
ATOM 2203 C C . ALA A 1 283 ? -13.578 0.792 1.967 1 94.5 283 ALA A C 1
ATOM 2205 O O . ALA A 1 283 ? -14.352 0.437 1.075 1 94.5 283 ALA A O 1
ATOM 2206 N N . GLU A 1 284 ? -13.93 1.47 2.98 1 92.31 284 GLU A N 1
ATOM 2207 C CA . GLU A 1 284 ? -15.312 1.921 3.113 1 92.31 284 GLU A CA 1
ATOM 2208 C C . GLU A 1 284 ? -15.711 2.82 1.946 1 92.31 284 GLU A C 1
ATOM 2210 O O . GLU A 1 284 ? -16.781 2.641 1.356 1 92.31 284 GLU A O 1
ATOM 2215 N N . ARG A 1 285 ? -14.914 3.77 1.615 1 88.06 285 ARG A N 1
ATOM 2216 C CA . ARG A 1 285 ? -15.188 4.672 0.503 1 88.06 285 ARG A CA 1
ATOM 2217 C C . ARG A 1 285 ? -15.328 3.902 -0.805 1 88.06 285 ARG A C 1
ATOM 2219 O O . ARG A 1 285 ? -16.219 4.195 -1.609 1 88.06 285 ARG A O 1
ATOM 2226 N N . MET A 1 286 ? -14.469 2.977 -0.998 1 92.75 286 MET A N 1
ATOM 2227 C CA . MET A 1 286 ? -14.516 2.162 -2.209 1 92.75 286 MET A CA 1
ATOM 2228 C C . MET A 1 286 ? -15.812 1.37 -2.279 1 92.75 286 MET A C 1
ATOM 2230 O O . MET A 1 286 ? -16.453 1.313 -3.33 1 92.75 286 MET A O 1
ATOM 2234 N N . ALA A 1 287 ? -16.172 0.747 -1.142 1 95.81 287 ALA A N 1
ATOM 2235 C CA . ALA A 1 287 ? -17.406 -0.037 -1.106 1 95.81 287 ALA A CA 1
ATOM 2236 C C . ALA A 1 287 ? -18.625 0.833 -1.417 1 95.81 287 ALA A C 1
ATOM 2238 O O . ALA A 1 287 ? -19.484 0.452 -2.217 1 95.81 287 ALA A O 1
ATOM 2239 N N . LEU A 1 288 ? -18.641 1.945 -0.812 1 91.31 288 LEU A N 1
ATOM 2240 C CA . LEU A 1 288 ? -19.75 2.865 -1.034 1 91.31 288 LEU A CA 1
ATOM 2241 C C . LEU A 1 288 ? -19.781 3.354 -2.479 1 91.31 288 LEU A C 1
ATOM 2243 O O . LEU A 1 288 ? -20.844 3.484 -3.08 1 91.31 288 LEU A O 1
ATOM 2247 N N . GLY A 1 289 ? -18.625 3.678 -3.035 1 90.06 289 GLY A N 1
ATOM 2248 C CA . GLY A 1 289 ? -18.547 4.051 -4.438 1 90.06 289 GLY A CA 1
ATOM 2249 C C . GLY A 1 289 ? -19.047 2.975 -5.375 1 90.06 289 GLY A C 1
ATOM 2250 O O . GLY A 1 289 ? -19.75 3.27 -6.352 1 90.06 289 GLY A O 1
ATOM 2251 N N . LEU A 1 290 ? -18.734 1.79 -5.078 1 95.75 290 LEU A N 1
ATOM 2252 C CA . LEU A 1 290 ? -19.188 0.657 -5.879 1 95.75 290 LEU A CA 1
ATOM 2253 C C . LEU A 1 290 ? -20.703 0.492 -5.785 1 95.75 290 LEU A C 1
ATOM 2255 O O . LEU A 1 290 ? -21.359 0.216 -6.785 1 95.75 290 LEU A O 1
ATOM 2259 N N . LEU A 1 291 ? -21.188 0.635 -4.574 1 95.56 291 LEU A N 1
ATOM 2260 C CA . LEU A 1 291 ? -22.625 0.538 -4.391 1 95.56 291 LEU A CA 1
ATOM 2261 C C . LEU A 1 291 ? -23.359 1.61 -5.195 1 95.56 291 LEU A C 1
ATOM 2263 O O . LEU A 1 291 ? -24.406 1.353 -5.77 1 95.56 291 LEU A O 1
ATOM 2267 N N . ALA A 1 292 ? -22.781 2.727 -5.277 1 91.62 292 ALA A N 1
ATOM 2268 C CA . ALA A 1 292 ? -23.375 3.828 -6.031 1 91.62 292 ALA A CA 1
ATOM 2269 C C . ALA A 1 292 ? -23.391 3.521 -7.527 1 91.62 292 ALA A C 1
ATOM 2271 O O . ALA A 1 292 ? -24.266 3.994 -8.25 1 91.62 292 ALA A O 1
ATOM 2272 N N . GLN A 1 293 ? -22.469 2.75 -7.992 1 91.12 293 GLN A N 1
ATOM 2273 C CA . GLN A 1 293 ? -22.391 2.377 -9.406 1 91.12 293 GLN A CA 1
ATOM 2274 C C . GLN A 1 293 ? -23.516 1.417 -9.773 1 91.12 293 GLN A C 1
ATOM 2276 O O . GLN A 1 293 ? -23.859 1.282 -10.953 1 91.12 293 GLN A O 1
ATOM 2281 N N . LEU A 1 294 ? -24.047 0.71 -8.828 1 91.69 294 LEU A N 1
ATOM 2282 C CA . LEU A 1 294 ? -25.109 -0.269 -9.078 1 91.69 294 LEU A CA 1
ATOM 2283 C C . LEU A 1 294 ? -26.469 0.398 -9.086 1 91.69 294 LEU A C 1
ATOM 2285 O O . LEU A 1 294 ? -27.453 -0.202 -9.531 1 91.69 294 LEU A O 1
ATOM 2289 N N . ARG A 1 295 ? -26.656 1.623 -8.578 1 82.69 295 ARG A N 1
ATOM 2290 C CA . ARG A 1 295 ? -27.938 2.342 -8.555 1 82.69 295 ARG A CA 1
ATOM 2291 C C . ARG A 1 295 ? -28.078 3.234 -9.789 1 82.69 295 ARG A C 1
ATOM 2293 O O . ARG A 1 295 ? -29.156 3.332 -10.367 1 82.69 295 ARG A O 1
ATOM 2300 N N . MET B 1 1 ? -15.578 1.754 34.938 1 64.5 1 MET B N 1
ATOM 2301 C CA . MET B 1 1 ? -15.172 2.285 33.656 1 64.5 1 MET B CA 1
ATOM 2302 C C . MET B 1 1 ? -13.688 2.043 33.406 1 64.5 1 MET B C 1
ATOM 2304 O O . MET B 1 1 ? -12.891 2.047 34.344 1 64.5 1 MET B O 1
ATOM 2308 N N . GLU B 1 2 ? -13.328 1.584 32.25 1 83.94 2 GLU B N 1
ATOM 2309 C CA . GLU B 1 2 ? -11.922 1.341 31.969 1 83.94 2 GLU B CA 1
ATOM 2310 C C . GLU B 1 2 ? -11.086 2.6 32.188 1 83.94 2 GLU B C 1
ATOM 2312 O O . GLU B 1 2 ? -11.508 3.701 31.828 1 83.94 2 GLU B O 1
ATOM 2317 N N . PRO B 1 3 ? -9.992 2.473 32.938 1 88.75 3 PRO B N 1
ATOM 2318 C CA . PRO B 1 3 ? -9.164 3.629 33.312 1 88.75 3 PRO B CA 1
ATOM 2319 C C . PRO B 1 3 ? -8.852 4.527 32.125 1 88.75 3 PRO B C 1
ATOM 2321 O O . PRO B 1 3 ? -8.789 5.75 32.25 1 88.75 3 PRO B O 1
ATOM 2324 N N . TRP B 1 4 ? -8.625 3.969 31 1 89.56 4 TRP B N 1
ATOM 2325 C CA . TRP B 1 4 ? -8.273 4.801 29.844 1 89.56 4 TRP B CA 1
ATOM 2326 C C . TRP B 1 4 ? -9.461 5.656 29.422 1 89.56 4 TRP B C 1
ATOM 2328 O O . TRP B 1 4 ? -9.289 6.781 28.953 1 89.56 4 TRP B O 1
ATOM 2338 N N . ILE B 1 5 ? -10.68 5.191 29.578 1 91.31 5 ILE B N 1
ATOM 2339 C CA . ILE B 1 5 ? -11.875 5.953 29.234 1 91.31 5 ILE B CA 1
ATOM 2340 C C . ILE B 1 5 ? -11.977 7.184 30.141 1 91.31 5 ILE B C 1
ATOM 2342 O O . ILE B 1 5 ? -12.344 8.266 29.672 1 91.31 5 ILE B O 1
ATOM 2346 N N . GLU B 1 6 ? -11.695 6.938 31.344 1 92.94 6 GLU B N 1
ATOM 2347 C CA . GLU B 1 6 ? -11.703 8.055 32.281 1 92.94 6 GLU B CA 1
ATOM 2348 C C . GLU B 1 6 ? -10.672 9.109 31.906 1 92.94 6 GLU B C 1
ATOM 2350 O O . GLU B 1 6 ? -10.961 10.312 31.953 1 92.94 6 GLU B O 1
ATOM 2355 N N . ALA B 1 7 ? -9.484 8.648 31.609 1 95.06 7 ALA B N 1
ATOM 2356 C CA . ALA B 1 7 ? -8.422 9.57 31.219 1 95.06 7 ALA B CA 1
ATOM 2357 C C . ALA B 1 7 ? -8.812 10.375 29.984 1 95.06 7 ALA B C 1
ATOM 2359 O O . ALA B 1 7 ? -8.609 11.594 29.938 1 95.06 7 ALA B O 1
ATOM 2360 N N . VAL B 1 8 ? -9.344 9.695 29.016 1 95.44 8 VAL B N 1
ATOM 2361 C CA . VAL B 1 8 ? -9.766 10.344 27.766 1 95.44 8 VAL B CA 1
ATOM 2362 C C . VAL B 1 8 ? -10.938 11.281 28.047 1 95.44 8 VAL B C 1
ATOM 2364 O O . VAL B 1 8 ? -10.984 12.398 27.531 1 95.44 8 VAL B O 1
ATOM 2367 N N . SER B 1 9 ? -11.875 10.836 28.859 1 95.75 9 SER B N 1
ATOM 2368 C CA . SER B 1 9 ? -13.031 11.656 29.203 1 95.75 9 SER B CA 1
ATOM 2369 C C . SER B 1 9 ? -12.602 12.938 29.922 1 95.75 9 SER B C 1
ATOM 2371 O O . SER B 1 9 ? -13.164 14.008 29.672 1 95.75 9 SER B O 1
ATOM 2373 N N . ASN B 1 10 ? -11.672 12.789 30.781 1 96.44 10 ASN B N 1
ATOM 2374 C CA . ASN B 1 10 ? -11.156 13.953 31.484 1 96.44 10 ASN B CA 1
ATOM 2375 C C . ASN B 1 10 ? -10.508 14.945 30.531 1 96.44 10 ASN B C 1
ATOM 2377 O O . ASN B 1 10 ? -10.672 16.156 30.688 1 96.44 10 ASN B O 1
ATOM 2381 N N . LEU B 1 11 ? -9.727 14.438 29.625 1 96.94 11 LEU B N 1
ATOM 2382 C CA . LEU B 1 11 ? -9.117 15.297 28.625 1 96.94 11 LEU B CA 1
ATOM 2383 C C . LEU B 1 11 ? -10.188 16.047 27.828 1 96.94 11 LEU B C 1
ATOM 2385 O O . LEU B 1 11 ? -10.07 17.25 27.594 1 96.94 11 LEU B O 1
ATOM 2389 N N . ILE B 1 12 ? -11.195 15.305 27.391 1 97.25 12 ILE B N 1
ATOM 2390 C CA . ILE B 1 12 ? -12.281 15.891 26.609 1 97.25 12 ILE B CA 1
ATOM 2391 C C . ILE B 1 12 ? -12.961 17 27.422 1 97.25 12 ILE B C 1
ATOM 2393 O O . ILE B 1 12 ? -13.195 18.094 26.922 1 97.25 12 ILE B O 1
ATOM 2397 N N . ALA B 1 13 ? -13.219 16.688 28.656 1 97.12 13 ALA B N 1
ATOM 2398 C CA . ALA B 1 13 ? -13.875 17.656 29.531 1 97.12 13 ALA B CA 1
ATOM 2399 C C . ALA B 1 13 ? -13.023 18.906 29.688 1 97.12 13 ALA B C 1
ATOM 2401 O O . ALA B 1 13 ? -13.547 20.031 29.625 1 97.12 13 ALA B O 1
ATOM 2402 N N . THR B 1 14 ? -11.805 18.75 29.938 1 97.19 14 THR B N 1
ATOM 2403 C CA . THR B 1 14 ? -10.891 19.875 30.141 1 97.19 14 THR B CA 1
ATOM 2404 C C . THR B 1 14 ? -10.812 20.734 28.891 1 97.19 14 THR B C 1
ATOM 2406 O O . THR B 1 14 ? -10.867 21.969 28.984 1 97.19 14 THR B O 1
ATOM 2409 N N . GLN B 1 15 ? -10.688 20.109 27.75 1 96.25 15 GLN B N 1
ATOM 2410 C CA . GLN B 1 15 ? -10.453 20.828 26.5 1 96.25 15 GLN B CA 1
ATOM 2411 C C . GLN B 1 15 ? -11.734 21.484 26 1 96.25 15 GLN B C 1
ATOM 2413 O O . GLN B 1 15 ? -11.688 22.531 25.344 1 96.25 15 GLN B O 1
ATOM 2418 N N . THR B 1 16 ? -12.875 20.906 26.328 1 96.06 16 THR B N 1
ATOM 2419 C CA . THR B 1 16 ? -14.133 21.438 25.812 1 96.06 16 THR B CA 1
ATOM 2420 C C . THR B 1 16 ? -14.812 22.328 26.859 1 96.06 16 THR B C 1
ATOM 2422 O O . THR B 1 16 ? -15.742 23.062 26.531 1 96.06 16 THR B O 1
ATOM 2425 N N . GLY B 1 17 ? -14.422 22.219 28.016 1 96 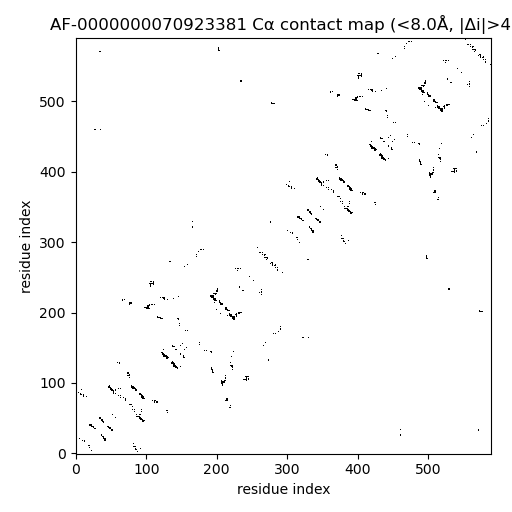17 GLY B N 1
ATOM 2426 C CA . GLY B 1 17 ? -15.031 22.984 29.109 1 96 17 GLY B CA 1
ATOM 2427 C C . GLY B 1 17 ? -16.344 22.391 29.578 1 96 17 GLY B C 1
ATOM 2428 O O . GLY B 1 17 ? -17.062 23.031 30.344 1 96 17 GLY B O 1
ATOM 2429 N N . GLN B 1 18 ? -16.703 21.203 29.125 1 96.31 18 GLN B N 1
ATOM 2430 C CA . GLN B 1 18 ? -17.938 20.516 29.484 1 96.31 18 GLN B CA 1
ATOM 2431 C C . GLN B 1 18 ? -17.656 19.062 29.875 1 96.31 18 GLN B C 1
ATOM 2433 O O . GLN B 1 18 ? -16.859 18.391 29.234 1 96.31 18 GLN B O 1
ATOM 2438 N N . PRO B 1 19 ? -18.297 18.703 30.984 1 95.25 19 PRO B N 1
ATOM 2439 C CA . PRO B 1 19 ? -18.109 17.297 31.359 1 95.25 19 PRO B CA 1
ATOM 2440 C C . PRO B 1 19 ? -18.469 16.328 30.234 1 95.25 19 PRO B C 1
ATOM 2442 O O . PRO B 1 19 ? -19.375 16.609 29.438 1 95.25 19 PRO B O 1
ATOM 2445 N N . PHE B 1 20 ? -17.734 15.289 30.156 1 95.44 20 PHE B N 1
ATOM 2446 C CA . PHE B 1 20 ? -17.969 14.258 29.156 1 95.44 20 PHE B CA 1
ATOM 2447 C C . PHE B 1 20 ? -18.125 12.891 29.812 1 95.44 20 PHE B C 1
ATOM 2449 O O . PHE B 1 20 ? -17.188 12.391 30.438 1 95.44 20 PHE B O 1
ATOM 2456 N N . ASP B 1 21 ? -19.312 12.312 29.672 1 92.75 21 ASP B N 1
ATOM 2457 C CA . ASP B 1 21 ? -19.609 10.977 30.172 1 92.75 21 ASP B CA 1
ATOM 2458 C C . ASP B 1 21 ? -19.688 9.969 29.031 1 92.75 21 ASP B C 1
ATOM 2460 O O . ASP B 1 21 ? -20.703 9.891 28.328 1 92.75 21 ASP B O 1
ATOM 2464 N N . ALA B 1 22 ? -18.625 9.188 28.922 1 90.38 22 ALA B N 1
ATOM 2465 C CA . ALA B 1 22 ? -18.531 8.242 27.812 1 90.38 22 ALA B CA 1
ATOM 2466 C C . ALA B 1 22 ? -19.562 7.121 27.969 1 90.38 22 ALA B C 1
ATOM 2468 O O . ALA B 1 22 ? -19.797 6.629 29.078 1 90.38 22 ALA B O 1
ATOM 2469 N N . SER B 1 23 ? -20.062 6.797 26.828 1 82.12 23 SER B N 1
ATOM 2470 C CA . SER B 1 23 ? -20.906 5.609 26.781 1 82.12 23 SER B CA 1
ATOM 2471 C C . SER B 1 23 ? -20.078 4.348 26.578 1 82.12 23 SER B C 1
ATOM 2473 O O . SER B 1 23 ? -18.922 4.426 26.188 1 82.12 23 SER B O 1
ATOM 2475 N N . ARG B 1 24 ? -20.453 3.172 26.938 1 65.06 24 ARG B N 1
ATOM 2476 C CA . ARG B 1 24 ? -19.688 1.942 26.766 1 65.06 24 ARG B CA 1
ATOM 2477 C C . ARG B 1 24 ? -19.203 1.796 25.328 1 65.06 24 ARG B C 1
ATOM 2479 O O . ARG B 1 24 ? -20.016 1.785 24.391 1 65.06 24 ARG B O 1
ATOM 2486 N N . PRO B 1 25 ? -17.922 1.933 25.234 1 61.16 25 PRO B N 1
ATOM 2487 C CA . PRO B 1 25 ? -17.406 1.813 23.875 1 61.16 25 PRO B CA 1
ATOM 2488 C C . PRO B 1 25 ? -17.734 0.468 23.234 1 61.16 25 PRO B C 1
ATOM 2490 O O . PRO B 1 25 ? -17.75 -0.559 23.922 1 61.16 25 PRO B O 1
ATOM 2493 N N . ARG B 1 26 ? -18.547 0.212 22.422 1 48 26 ARG B N 1
ATOM 2494 C CA . ARG B 1 26 ? -18.938 -1.066 21.828 1 48 26 ARG B CA 1
ATOM 2495 C C . ARG B 1 26 ? -17.734 -1.747 21.172 1 48 26 ARG B C 1
ATOM 2497 O O . ARG B 1 26 ? -17.688 -2.975 21.062 1 48 26 ARG B O 1
ATOM 2504 N N . GLY B 1 27 ? -16.734 -1.17 20.75 1 48 27 GLY B N 1
ATOM 2505 C CA . GLY B 1 27 ? -15.766 -1.828 19.891 1 48 27 GLY B CA 1
ATOM 2506 C C . GLY B 1 27 ? -14.328 -1.596 20.328 1 48 27 GLY B C 1
ATOM 2507 O O . GLY B 1 27 ? -13.398 -1.738 19.516 1 48 27 GLY B O 1
ATOM 2508 N N . ALA B 1 28 ? -14.172 -1.127 21.531 1 43.69 28 ALA B N 1
ATOM 2509 C CA . ALA B 1 28 ? -12.766 -0.867 21.828 1 43.69 28 ALA B CA 1
ATOM 2510 C C . ALA B 1 28 ? -12.016 -2.166 22.109 1 43.69 28 ALA B C 1
ATOM 2512 O O . ALA B 1 28 ? -11.914 -2.588 23.266 1 43.69 28 ALA B O 1
ATOM 2513 N N . GLY B 1 29 ? -12.305 -3.209 21.562 1 36.28 29 GLY B N 1
ATOM 2514 C CA . GLY B 1 29 ? -11.531 -4.391 21.922 1 36.28 29 GLY B CA 1
ATOM 2515 C C . GLY B 1 29 ? -10.031 -4.18 21.812 1 36.28 29 GLY B C 1
ATOM 2516 O O . GLY B 1 29 ? -9.578 -3.227 21.188 1 36.28 29 GLY B O 1
ATOM 2517 N N . GLY B 1 30 ? -9.18 -4.816 22.781 1 33.47 30 GLY B N 1
ATOM 2518 C CA . GLY B 1 30 ? -7.812 -4.805 23.281 1 33.47 30 GLY B CA 1
ATOM 2519 C C . GLY B 1 30 ? -6.773 -4.699 22.188 1 33.47 30 GLY B C 1
ATOM 2520 O O . GLY B 1 30 ? -5.578 -4.566 22.469 1 33.47 30 GLY B O 1
ATOM 2521 N N . GLY B 1 31 ? -6.699 -5.637 21.203 1 32.44 31 GLY B N 1
ATOM 2522 C CA . GLY B 1 31 ? -5.391 -6.105 20.766 1 32.44 31 GLY B CA 1
ATOM 2523 C C . GLY B 1 31 ? -4.523 -5 20.188 1 32.44 31 GLY B C 1
ATOM 2524 O O . GLY B 1 31 ? -4.848 -3.816 20.328 1 32.44 31 GLY B O 1
ATOM 2525 N N . SER B 1 32 ? -3.783 -5.102 18.953 1 37.53 32 SER B N 1
ATOM 2526 C CA . SER B 1 32 ? -2.455 -4.793 18.438 1 37.53 32 SER B CA 1
ATOM 2527 C C . SER B 1 32 ? -2.311 -3.307 18.141 1 37.53 32 SER B C 1
ATOM 2529 O O . SER B 1 32 ? -1.587 -2.596 18.844 1 37.53 32 SER B O 1
ATOM 2531 N N . ILE B 1 33 ? -2.053 -2.877 16.891 1 38.44 33 ILE B N 1
ATOM 2532 C CA . ILE B 1 33 ? -1.512 -1.648 16.328 1 38.44 33 ILE B CA 1
ATOM 2533 C C . ILE B 1 33 ? -2.506 -0.507 16.516 1 38.44 33 ILE B C 1
ATOM 2535 O O . ILE B 1 33 ? -3.684 -0.743 16.797 1 38.44 33 ILE B O 1
ATOM 2539 N N . SER B 1 34 ? -2.072 0.834 16.406 1 48.69 34 SER B N 1
ATOM 2540 C CA . SER B 1 34 ? -2.889 2.043 16.484 1 48.69 34 SER B CA 1
ATOM 2541 C C . SER B 1 34 ? -4.305 1.787 15.984 1 48.69 34 SER B C 1
ATOM 2543 O O . SER B 1 34 ? -4.512 1.478 14.812 1 48.69 34 SER B O 1
ATOM 2545 N N . GLN B 1 35 ? -5.094 1.39 16.953 1 64.19 35 GLN B N 1
ATOM 2546 C CA . GLN B 1 35 ? -6.512 1.154 16.719 1 64.19 35 GLN B CA 1
ATOM 2547 C C . GLN B 1 35 ? -7.328 2.424 16.938 1 64.19 35 GLN B C 1
ATOM 2549 O O . GLN B 1 35 ? -7.016 3.213 17.844 1 64.19 35 GLN B O 1
ATOM 2554 N N . GLY B 1 36 ? -7.953 2.92 15.938 1 77.38 36 GLY B N 1
ATOM 2555 C CA . GLY B 1 36 ? -8.867 4.043 16.047 1 77.38 36 GLY B CA 1
ATOM 2556 C C . GLY B 1 36 ? -10.289 3.625 16.359 1 77.38 36 GLY B C 1
ATOM 2557 O O . GLY B 1 36 ? -10.758 2.588 15.875 1 77.38 36 GLY B O 1
ATOM 2558 N N . PHE B 1 37 ? -10.906 4.316 17.312 1 77.75 37 PHE B N 1
ATOM 2559 C CA . PHE B 1 37 ? -12.305 4.043 17.609 1 77.75 37 PHE B CA 1
ATOM 2560 C C . PHE B 1 37 ? -13.055 5.332 17.938 1 77.75 37 PHE B C 1
ATOM 2562 O O . PHE B 1 37 ? -12.438 6.34 18.281 1 77.75 37 PHE B O 1
ATOM 2569 N N . VAL B 1 38 ? -14.352 5.25 17.797 1 84.44 38 VAL B N 1
ATOM 2570 C CA . VAL B 1 38 ? -15.203 6.387 18.109 1 84.44 38 VAL B CA 1
ATOM 2571 C C . VAL B 1 38 ? -15.727 6.25 19.547 1 84.44 38 VAL B C 1
ATOM 2573 O O . VAL B 1 38 ? -16.297 5.219 19.906 1 84.44 38 VAL B O 1
ATOM 2576 N N . LEU B 1 39 ? -15.453 7.215 20.391 1 88.62 39 LEU B N 1
ATOM 2577 C CA . LEU B 1 39 ? -15.984 7.293 21.734 1 88.62 39 LEU B CA 1
ATOM 2578 C C . LEU B 1 39 ? -17.203 8.203 21.797 1 88.62 39 LEU B C 1
ATOM 2580 O O . LEU B 1 39 ? -17.109 9.398 21.484 1 88.62 39 LEU B O 1
ATOM 2584 N N . ALA B 1 40 ? -18.297 7.613 22.203 1 90.62 40 ALA B N 1
ATOM 2585 C CA . ALA B 1 40 ? -19.547 8.367 22.266 1 90.62 40 ALA B CA 1
ATOM 2586 C C . ALA B 1 40 ? -19.875 8.766 23.719 1 90.62 40 ALA B C 1
ATOM 2588 O O . ALA B 1 40 ? -19.641 7.988 24.641 1 90.62 40 ALA B O 1
ATOM 2589 N N . GLY B 1 41 ? -20.406 9.992 23.828 1 92.19 41 GLY B N 1
ATOM 2590 C CA . GLY B 1 41 ? -20.891 10.461 25.125 1 92.19 41 GLY B CA 1
ATOM 2591 C C . GLY B 1 41 ? -22.391 10.281 25.297 1 92.19 41 GLY B C 1
ATOM 2592 O O . GLY B 1 41 ? -23.125 10.117 24.312 1 92.19 41 GLY B O 1
ATOM 2593 N N . ARG B 1 42 ? -22.781 10.281 26.5 1 90.94 42 ARG B N 1
ATOM 2594 C CA . ARG B 1 42 ? -24.203 10.188 26.812 1 90.94 42 ARG B CA 1
ATOM 2595 C C . ARG B 1 42 ? -24.969 11.391 26.266 1 90.94 42 ARG B C 1
ATOM 2597 O O . ARG B 1 42 ? -26.172 11.312 26 1 90.94 42 ARG B O 1
ATOM 2604 N N . ASP B 1 43 ? -24.266 12.484 26.094 1 93 43 ASP B N 1
ATOM 2605 C CA . ASP B 1 43 ? -24.875 13.711 25.594 1 93 43 ASP B CA 1
ATOM 2606 C C . ASP B 1 43 ? -24.922 13.727 24.062 1 93 43 ASP B C 1
ATOM 2608 O O . ASP B 1 43 ? -25.297 14.727 23.453 1 93 43 ASP B O 1
ATOM 2612 N N . GLY B 1 44 ? -24.375 12.758 23.375 1 90.56 44 GLY B N 1
ATOM 2613 C CA . GLY B 1 44 ? -24.422 12.656 21.922 1 90.56 44 GLY B CA 1
ATOM 2614 C C . GLY B 1 44 ? -23.141 13.07 21.25 1 90.56 44 GLY B C 1
ATOM 2615 O O . GLY B 1 44 ? -22.938 12.797 20.062 1 90.56 44 GLY B O 1
ATOM 2616 N N . ARG B 1 45 ? -22.297 13.688 22.047 1 94.5 45 ARG B N 1
ATOM 2617 C CA . ARG B 1 45 ? -21.016 14.047 21.484 1 94.5 45 ARG B CA 1
ATOM 2618 C C . ARG B 1 45 ? -20.188 12.805 21.141 1 94.5 45 ARG B C 1
ATOM 2620 O O . ARG B 1 45 ? -20.297 11.781 21.828 1 94.5 45 ARG B O 1
ATOM 2627 N N . ARG B 1 46 ? -19.375 12.922 20.031 1 91.44 46 ARG B N 1
ATOM 2628 C CA . ARG B 1 46 ? -18.5 11.828 19.609 1 91.44 46 ARG B CA 1
ATOM 2629 C C . ARG B 1 46 ? -17.094 12.328 19.328 1 91.44 46 ARG B C 1
ATOM 2631 O O . ARG B 1 46 ? -16.906 13.43 18.812 1 91.44 46 ARG B O 1
ATOM 2638 N N . PHE B 1 47 ? -16.172 11.477 19.688 1 93.75 47 PHE B N 1
ATOM 2639 C CA . PHE B 1 47 ? -14.766 11.773 19.453 1 93.75 47 PHE B CA 1
ATOM 2640 C C . PHE B 1 47 ? -14.055 10.562 18.859 1 93.75 47 PHE B C 1
ATOM 2642 O O . PHE B 1 47 ? -14.414 9.422 19.141 1 93.75 47 PHE B O 1
ATOM 2649 N N . PHE B 1 48 ? -13.141 10.852 17.984 1 91.56 48 PHE B N 1
ATOM 2650 C CA . PHE B 1 48 ? -12.305 9.789 17.438 1 91.56 48 PHE B CA 1
ATOM 2651 C C . PHE B 1 48 ? -11.031 9.633 18.25 1 91.56 48 PHE B C 1
ATOM 2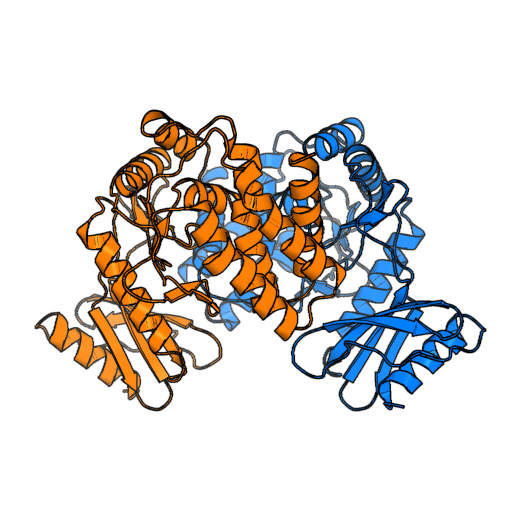653 O O . PHE B 1 48 ? -10.297 10.602 18.469 1 91.56 48 PHE B O 1
ATOM 2660 N N . VAL B 1 49 ? -10.797 8.398 18.672 1 91.12 49 VAL B N 1
ATOM 2661 C CA . VAL B 1 49 ? -9.672 8.156 19.578 1 91.12 49 VAL B CA 1
ATOM 2662 C C . VAL B 1 49 ? -8.719 7.137 18.953 1 91.12 49 VAL B C 1
ATOM 2664 O O . VAL B 1 49 ? -9.156 6.066 18.516 1 91.12 49 VAL B O 1
ATOM 2667 N N . LYS B 1 50 ? -7.469 7.566 18.891 1 90.75 50 LYS B N 1
ATOM 2668 C CA . LYS B 1 50 ? -6.422 6.625 18.5 1 90.75 50 LYS B CA 1
ATOM 2669 C C . LYS B 1 50 ? -5.668 6.105 19.719 1 90.75 50 LYS B C 1
ATOM 2671 O O . LYS B 1 50 ? -5.41 6.859 20.656 1 90.75 50 LYS B O 1
ATOM 2676 N N . ARG B 1 51 ? -5.34 4.859 19.656 1 89.5 51 ARG B N 1
ATOM 2677 C CA . ARG B 1 51 ? -4.621 4.219 20.766 1 89.5 51 ARG B CA 1
ATOM 2678 C C . ARG B 1 51 ? -3.305 3.621 20.281 1 89.5 51 ARG B C 1
ATOM 2680 O O . ARG B 1 51 ? -3.24 3.053 19.188 1 89.5 51 ARG B O 1
ATOM 2687 N N . ASN B 1 52 ? -2.248 3.77 21.078 1 90.12 52 ASN B N 1
ATOM 2688 C CA . ASN B 1 52 ? -0.953 3.15 20.828 1 90.12 52 ASN B CA 1
ATOM 2689 C C . ASN B 1 52 ? -0.208 2.848 22.125 1 90.12 52 ASN B C 1
ATOM 2691 O O . ASN B 1 52 ? -0.669 3.209 23.203 1 90.12 52 ASN B O 1
ATOM 2695 N N . GLN B 1 53 ? 0.879 2.1 21.969 1 91.19 53 GLN B N 1
ATOM 2696 C CA . GLN B 1 53 ? 1.771 1.908 23.109 1 91.19 53 GLN B CA 1
ATOM 2697 C C . GLN B 1 53 ? 2.354 3.238 23.594 1 91.19 53 GLN B C 1
ATOM 2699 O O . GLN B 1 53 ? 2.592 4.137 22.781 1 91.19 53 GLN B O 1
ATOM 2704 N N . LEU B 1 54 ? 2.619 3.316 24.844 1 93 54 LEU B N 1
ATOM 2705 C CA . LEU B 1 54 ? 3.096 4.555 25.453 1 93 54 LEU B CA 1
ATOM 2706 C C . LEU B 1 54 ? 4.387 5.023 24.797 1 93 54 LEU B C 1
ATOM 2708 O O . LEU B 1 54 ? 4.605 6.227 24.641 1 93 54 LEU B O 1
ATOM 2712 N N . ARG B 1 55 ? 5.219 4.098 24.422 1 91.69 55 ARG B N 1
ATOM 2713 C CA . ARG B 1 55 ? 6.508 4.441 23.828 1 91.69 55 ARG B CA 1
ATOM 2714 C C . ARG B 1 55 ? 6.32 5.18 22.5 1 91.69 55 ARG B C 1
ATOM 2716 O O . ARG B 1 55 ? 7.23 5.871 22.047 1 91.69 55 ARG B O 1
ATOM 2723 N N . LEU B 1 56 ? 5.133 5.125 21.969 1 92.94 56 LEU B N 1
ATOM 2724 C CA . LEU B 1 56 ? 4.867 5.75 20.672 1 92.94 56 LEU B CA 1
ATOM 2725 C C . LEU B 1 56 ? 4.113 7.062 20.844 1 92.94 56 LEU B C 1
ATOM 2727 O O . LEU B 1 56 ? 3.572 7.605 19.875 1 92.94 56 LEU B O 1
ATOM 2731 N N . ARG B 1 57 ? 4.098 7.594 21.984 1 95.06 57 ARG B N 1
ATOM 2732 C CA . ARG B 1 57 ? 3.436 8.852 22.312 1 95.06 57 ARG B CA 1
ATOM 2733 C C . ARG B 1 57 ? 3.945 9.984 21.438 1 95.06 57 ARG B C 1
ATOM 2735 O O . ARG B 1 57 ? 3.174 10.859 21.031 1 95.06 57 ARG B O 1
ATOM 2742 N N . PRO B 1 58 ? 5.23 10.008 21.094 1 95.88 58 PRO B N 1
ATOM 2743 C CA . PRO B 1 58 ? 5.723 11.086 20.219 1 95.88 58 PRO B CA 1
ATOM 2744 C C . PRO B 1 58 ? 5.016 11.117 18.875 1 95.88 58 PRO B C 1
ATOM 2746 O O . PRO B 1 58 ? 4.855 12.195 18.281 1 95.88 58 PRO B O 1
ATOM 2749 N N . MET B 1 59 ? 4.574 10.031 18.406 1 95.81 59 MET B N 1
ATOM 2750 C CA . MET B 1 59 ? 3.855 9.969 17.141 1 95.81 59 MET B CA 1
ATOM 2751 C C . MET B 1 59 ? 2.537 10.727 17.234 1 95.81 59 MET B C 1
ATOM 2753 O O . MET B 1 59 ? 2.189 11.477 16.312 1 95.81 59 MET B O 1
ATOM 2757 N N . PHE B 1 60 ? 1.832 10.578 18.328 1 96.56 60 PHE B N 1
ATOM 2758 C CA . PHE B 1 60 ? 0.551 11.25 18.5 1 96.56 60 PHE B CA 1
ATOM 2759 C C . PHE B 1 60 ? 0.749 12.75 18.703 1 96.56 60 PHE B C 1
ATOM 2761 O O . PHE B 1 60 ? -0.053 13.555 18.234 1 96.56 60 PHE B O 1
ATOM 2768 N N . LYS B 1 61 ? 1.801 13.008 19.391 1 97.56 61 LYS B N 1
ATOM 2769 C CA . LYS B 1 61 ? 2.105 14.43 19.578 1 97.56 61 LYS B CA 1
ATOM 2770 C C . LYS B 1 61 ? 2.402 15.102 18.25 1 97.56 61 LYS B C 1
ATOM 2772 O O . LYS B 1 61 ? 1.947 16.219 17.984 1 97.56 61 LYS B O 1
ATOM 2777 N N . ALA B 1 62 ? 3.139 14.406 17.453 1 97.38 62 ALA B N 1
ATOM 2778 C CA . ALA B 1 62 ? 3.471 14.93 16.125 1 97.38 62 ALA B CA 1
ATOM 2779 C C . ALA B 1 62 ? 2.221 15.055 15.258 1 97.38 62 ALA B C 1
ATOM 2781 O O . ALA B 1 62 ? 2.064 16.031 14.523 1 97.38 62 ALA B O 1
ATOM 2782 N N . GLU B 1 63 ? 1.385 14.094 15.312 1 97.06 63 GLU B N 1
ATOM 2783 C CA . GLU B 1 63 ? 0.142 14.141 14.547 1 97.06 63 GLU B CA 1
ATOM 2784 C C . GLU B 1 63 ? -0.731 15.312 14.992 1 97.06 63 GLU B C 1
ATOM 2786 O O . GLU B 1 63 ? -1.266 16.047 14.164 1 97.06 63 GLU B O 1
ATOM 2791 N N . ALA B 1 64 ? -0.837 15.484 16.266 1 97.94 64 ALA B N 1
ATOM 2792 C CA . ALA B 1 64 ? -1.626 16.594 16.797 1 97.94 64 ALA B CA 1
ATOM 2793 C C . ALA B 1 64 ? -1.068 17.938 16.328 1 97.94 64 ALA B C 1
ATOM 2795 O O . ALA B 1 64 ? -1.825 18.812 15.922 1 97.94 64 ALA B O 1
ATOM 2796 N N . ALA B 1 65 ? 0.191 18.047 16.375 1 98 65 ALA B N 1
ATOM 2797 C CA . ALA B 1 65 ? 0.834 19.281 15.922 1 98 65 ALA B CA 1
ATOM 2798 C C . ALA B 1 65 ? 0.583 19.516 14.438 1 98 65 ALA B C 1
ATOM 2800 O O . ALA B 1 65 ? 0.337 20.656 14.023 1 98 65 ALA B O 1
ATOM 2801 N N . GLY B 1 66 ? 0.667 18.484 13.664 1 98.06 66 GLY B N 1
ATOM 2802 C CA . GLY B 1 66 ? 0.401 18.594 12.234 1 98.06 66 GLY B CA 1
ATOM 2803 C C . GLY B 1 66 ? -1.026 19 11.922 1 98.06 66 GLY B C 1
ATOM 2804 O O . GLY B 1 66 ? -1.261 19.859 11.07 1 98.06 66 GLY B O 1
ATOM 2805 N N . LEU B 1 67 ? -1.947 18.391 12.625 1 98.19 67 LEU B N 1
ATOM 2806 C CA . LEU B 1 67 ? -3.352 18.75 12.445 1 98.19 67 LEU B CA 1
ATOM 2807 C C . LEU B 1 67 ? -3.596 20.203 12.812 1 98.19 67 LEU B C 1
ATOM 2809 O O . LEU B 1 67 ? -4.336 20.906 12.117 1 98.19 67 LEU B O 1
ATOM 2813 N N . THR B 1 68 ? -2.965 20.625 13.812 1 97.56 68 THR B N 1
ATOM 2814 C CA . THR B 1 68 ? -3.096 22.016 14.234 1 97.56 68 THR B CA 1
ATOM 2815 C C . THR B 1 68 ? -2.559 22.953 13.164 1 97.56 68 THR B C 1
ATOM 2817 O O . THR B 1 68 ? -3.184 23.984 12.859 1 97.56 68 THR B O 1
ATOM 2820 N N . GLU B 1 69 ? -1.452 22.625 12.633 1 96.94 69 GLU B N 1
ATOM 2821 C CA . GLU B 1 69 ? -0.849 23.438 11.578 1 96.94 69 GLU B CA 1
ATOM 2822 C C . GLU B 1 69 ? -1.758 23.531 10.359 1 96.94 69 GLU B C 1
ATOM 2824 O O . GLU B 1 69 ? -1.958 24.609 9.805 1 96.94 69 GLU B O 1
ATOM 2829 N N . LEU B 1 70 ? -2.295 22.422 9.945 1 98 70 LEU B N 1
ATOM 2830 C CA . LEU B 1 70 ? -3.186 22.406 8.789 1 98 70 LEU B CA 1
ATOM 2831 C C . LEU B 1 70 ? -4.461 23.188 9.07 1 98 70 LEU B C 1
ATOM 2833 O O . LEU B 1 70 ? -4.941 23.922 8.203 1 98 70 LEU B O 1
ATOM 2837 N N . ALA B 1 71 ? -4.996 23.016 10.234 1 96.38 71 ALA B N 1
ATOM 2838 C CA . ALA B 1 71 ? -6.254 23.672 10.594 1 96.38 71 ALA B CA 1
ATOM 2839 C C . ALA B 1 71 ? -6.105 25.188 10.602 1 96.38 71 ALA B C 1
ATOM 2841 O O . ALA B 1 71 ? -7.043 25.906 10.25 1 96.38 71 ALA B O 1
ATOM 2842 N N . ARG B 1 72 ? -5.016 25.594 10.945 1 93.19 72 ARG B N 1
ATOM 2843 C CA . ARG B 1 72 ? -4.738 27.031 11.031 1 93.19 72 ARG B CA 1
ATOM 2844 C C . ARG B 1 72 ? -4.684 27.656 9.641 1 93.19 72 ARG B C 1
ATOM 2846 O O . ARG B 1 72 ? -5.07 28.812 9.461 1 93.19 72 ARG B O 1
ATOM 2853 N N . CYS B 1 73 ? -4.348 26.906 8.617 1 87.62 73 CYS B N 1
ATOM 2854 C CA . CYS B 1 73 ? -3.947 27.516 7.348 1 87.62 73 CYS B CA 1
ATOM 2855 C C . CYS B 1 73 ? -4.898 27.109 6.227 1 87.62 73 CYS B C 1
ATOM 2857 O O . CYS B 1 73 ? -4.949 27.766 5.184 1 87.62 73 CYS B O 1
ATOM 2859 N N . SER B 1 74 ? -5.637 26.047 6.449 1 86.94 74 SER B N 1
ATOM 2860 C CA . SER B 1 74 ? -6.371 25.453 5.34 1 86.94 74 SER B CA 1
ATOM 2861 C C . SER B 1 74 ? -7.863 25.75 5.438 1 86.94 74 SER B C 1
ATOM 2863 O O . SER B 1 74 ? -8.406 25.875 6.535 1 86.94 74 SER B O 1
ATOM 2865 N N . ASP B 1 75 ? -8.469 25.859 4.246 1 89.12 75 ASP B N 1
ATOM 2866 C CA . ASP B 1 75 ? -9.93 25.953 4.184 1 89.12 75 ASP B CA 1
ATOM 2867 C C . ASP B 1 75 ? -10.57 24.578 4.133 1 89.12 75 ASP B C 1
ATOM 2869 O O . ASP B 1 75 ? -11.797 24.453 4.156 1 89.12 75 ASP B O 1
ATOM 2873 N N . LEU B 1 76 ? -9.797 23.562 4.094 1 95.94 76 LEU B N 1
ATOM 2874 C CA . LEU B 1 76 ? -10.281 22.188 4.164 1 95.94 76 LEU B CA 1
ATOM 2875 C C . LEU B 1 76 ? -10.664 21.828 5.594 1 95.94 76 LEU B C 1
ATOM 2877 O O . LEU B 1 76 ? -10.195 22.453 6.547 1 95.94 76 LEU B O 1
ATOM 2881 N N . ARG B 1 77 ? -11.57 20.891 5.668 1 97.38 77 ARG B N 1
ATOM 2882 C CA . ARG B 1 77 ? -11.945 20.438 7.004 1 97.38 77 ARG B CA 1
ATOM 2883 C C . ARG B 1 77 ? -10.844 19.594 7.625 1 97.38 77 ARG B C 1
ATOM 2885 O O . ARG B 1 77 ? -10.438 18.578 7.055 1 97.38 77 ARG B O 1
ATOM 2892 N N . ILE B 1 78 ? -10.352 20.031 8.758 1 98.19 78 ILE B N 1
ATOM 2893 C CA . ILE B 1 78 ? -9.344 19.328 9.539 1 98.19 78 ILE B CA 1
ATOM 2894 C C . ILE B 1 78 ? -9.898 18.984 10.922 1 98.19 78 ILE B C 1
ATOM 2896 O O . ILE B 1 78 ? -10.398 19.875 11.625 1 98.19 78 ILE B O 1
ATOM 2900 N N . PRO B 1 79 ? -9.859 17.703 11.305 1 97.25 79 PRO B N 1
ATOM 2901 C CA . PRO B 1 79 ? -10.375 17.422 12.648 1 97.25 79 PRO B CA 1
ATOM 2902 C C . PRO B 1 79 ? -9.555 18.094 13.742 1 97.25 79 PRO B C 1
ATOM 2904 O O . PRO B 1 79 ? -8.328 18.078 13.711 1 97.25 79 PRO B O 1
ATOM 2907 N N . GLY B 1 80 ? -10.25 18.672 14.648 1 97.31 80 GLY B N 1
ATOM 2908 C CA . GLY B 1 80 ? -9.57 19.266 15.797 1 97.31 80 GLY B CA 1
ATOM 2909 C C . GLY B 1 80 ? -8.898 18.234 16.688 1 97.31 80 GLY B C 1
ATOM 2910 O O . GLY B 1 80 ? -9.5 17.203 17 1 97.31 80 GLY B O 1
ATOM 2911 N N . ALA B 1 81 ? -7.691 18.547 17.016 1 97.62 81 ALA B N 1
ATOM 2912 C CA . ALA B 1 81 ? -6.988 17.703 17.984 1 97.62 81 ALA B CA 1
ATOM 2913 C C . ALA B 1 81 ? -7.184 18.234 19.406 1 97.62 81 ALA B C 1
ATOM 2915 O O . ALA B 1 81 ? -6.723 19.328 19.734 1 97.62 81 ALA B O 1
ATOM 2916 N N . LEU B 1 82 ? -7.848 17.422 20.203 1 97.5 82 LEU B N 1
ATOM 2917 C CA . LEU B 1 82 ? -8.078 17.859 21.578 1 97.5 82 LEU B CA 1
ATOM 2918 C C . LEU B 1 82 ? -6.824 17.672 22.422 1 97.5 82 LEU B C 1
ATOM 2920 O O . LEU B 1 82 ? -6.547 18.484 23.328 1 97.5 82 LEU B O 1
ATOM 2924 N N . GLY B 1 83 ? -6.121 16.5 22.109 1 97.5 83 GLY B N 1
ATOM 2925 C CA . GLY B 1 83 ? -4.875 16.297 22.828 1 97.5 83 GLY B CA 1
ATOM 2926 C C . GLY B 1 83 ? -4.488 14.836 22.938 1 97.5 83 GLY B C 1
ATOM 2927 O O . GLY B 1 83 ? -5.152 13.969 22.359 1 97.5 83 GLY B O 1
ATOM 2928 N N . VAL B 1 84 ? -3.311 14.68 23.594 1 97.75 84 VAL B N 1
ATOM 2929 C CA . VAL B 1 84 ? -2.76 13.344 23.812 1 97.75 84 VAL B CA 1
ATOM 2930 C C . VAL B 1 84 ? -2.715 13.055 25.312 1 97.75 84 VAL B C 1
ATOM 2932 O O . VAL B 1 84 ? -2.348 13.922 26.109 1 97.75 84 VAL B O 1
ATOM 2935 N N . VAL B 1 85 ? -3.154 11.852 25.672 1 97.12 85 VAL B N 1
ATOM 2936 C CA . VAL B 1 85 ? -3.129 11.492 27.094 1 97.12 85 VAL B CA 1
ATOM 2937 C C . VAL B 1 85 ? -2.539 10.094 27.25 1 97.12 85 VAL B C 1
ATOM 2939 O O . VAL B 1 85 ? -2.688 9.242 26.375 1 97.12 85 VAL B O 1
ATOM 2942 N N . ALA B 1 86 ? -1.806 9.945 28.281 1 96.38 86 ALA B N 1
ATOM 2943 C CA . ALA B 1 86 ? -1.234 8.641 28.625 1 96.38 86 ALA B CA 1
ATOM 2944 C C . ALA B 1 86 ? -2.012 7.992 29.766 1 96.38 86 ALA B C 1
ATOM 2946 O O . ALA B 1 86 ? -2.482 8.68 30.672 1 96.38 86 ALA B O 1
ATOM 2947 N N . GLU B 1 87 ? -2.223 6.715 29.703 1 94.19 87 GLU B N 1
ATOM 2948 C CA . GLU B 1 87 ? -2.83 5.914 30.766 1 94.19 87 GLU B CA 1
ATOM 2949 C C . GLU B 1 87 ? -2.221 4.516 30.812 1 94.19 87 GLU B C 1
ATOM 2951 O O . GLU B 1 87 ? -2.41 3.715 29.891 1 94.19 87 GLU B O 1
ATOM 2956 N N . GLY B 1 88 ? -1.53 4.234 31.938 1 93.94 88 GLY B N 1
ATOM 2957 C CA . GLY B 1 88 ? -0.831 2.963 32.031 1 93.94 88 GLY B CA 1
ATOM 2958 C C . GLY B 1 88 ? 0.26 2.807 30.984 1 93.94 88 GLY B C 1
ATOM 2959 O O . GLY B 1 88 ? 1.154 3.65 30.875 1 93.94 88 GLY B O 1
ATOM 2960 N N . THR B 1 89 ? 0.138 1.753 30.203 1 93.88 89 THR B N 1
ATOM 2961 C CA . THR B 1 89 ? 1.157 1.461 29.203 1 93.88 89 THR B CA 1
ATOM 2962 C C . THR B 1 89 ? 0.713 1.938 27.812 1 93.88 89 THR B C 1
ATOM 2964 O O . THR B 1 89 ? 1.326 1.589 26.812 1 93.88 89 THR B O 1
ATOM 2967 N N . ALA B 1 90 ? -0.376 2.727 27.828 1 93.12 90 ALA B N 1
ATOM 2968 C CA . ALA B 1 90 ? -0.934 3.16 26.547 1 93.12 90 ALA B CA 1
ATOM 2969 C C . ALA B 1 90 ? -1.015 4.684 26.469 1 93.12 90 ALA B C 1
ATOM 2971 O O . ALA B 1 90 ? -0.893 5.367 27.484 1 93.12 90 ALA B O 1
ATOM 2972 N N . CYS B 1 91 ? -1.093 5.184 25.266 1 96.12 91 CYS B N 1
ATOM 2973 C CA . CYS B 1 91 ? -1.384 6.59 25.016 1 96.12 91 CYS B CA 1
ATOM 2974 C C . CYS B 1 91 ? -2.521 6.734 24 1 96.12 91 CYS B C 1
ATOM 2976 O O . CYS B 1 91 ? -2.812 5.805 23.25 1 96.12 91 CYS B O 1
ATOM 2978 N N . PHE B 1 92 ? -3.143 7.922 24.094 1 95 92 PHE B N 1
ATOM 2979 C CA . PHE B 1 92 ? -4.344 8.156 23.297 1 95 92 PHE B CA 1
ATOM 2980 C C . PHE B 1 92 ? -4.312 9.547 22.672 1 95 92 PHE B C 1
ATOM 2982 O O . PHE B 1 92 ? -3.939 10.523 23.328 1 95 92 PHE B O 1
ATOM 2989 N N . LEU B 1 93 ? -4.566 9.578 21.406 1 97 93 LEU B N 1
ATOM 2990 C CA . LEU B 1 93 ? -4.848 10.836 20.719 1 97 93 LEU B CA 1
ATOM 2991 C C . LEU B 1 93 ? -6.348 11.031 20.516 1 97 93 LEU B C 1
ATOM 2993 O O . LEU B 1 93 ? -7.016 10.164 19.953 1 97 93 LEU B O 1
ATOM 2997 N N . VAL B 1 94 ? -6.871 12.117 21.016 1 96.81 94 VAL B N 1
ATOM 2998 C CA . VAL B 1 94 ? -8.305 12.391 20.938 1 96.81 94 VAL B CA 1
ATOM 2999 C C . VAL B 1 94 ? -8.562 13.461 19.891 1 96.81 94 VAL B C 1
ATOM 3001 O O . VAL B 1 94 ? -8.039 14.578 19.984 1 96.81 94 VAL B O 1
ATOM 3004 N N . LEU B 1 95 ? -9.398 13.078 18.922 1 97.12 95 LEU B N 1
ATOM 3005 C CA . LEU B 1 95 ? -9.719 13.961 17.797 1 97.12 95 LEU B CA 1
ATOM 3006 C C . LEU B 1 95 ? -11.219 14.203 17.719 1 97.12 95 LEU B C 1
ATOM 3008 O O . LEU B 1 95 ? -12.016 13.375 18.156 1 97.12 95 LEU B O 1
ATOM 3012 N N . GLU B 1 96 ? -11.5 15.359 17.141 1 96.12 96 GLU B N 1
ATOM 3013 C CA . GLU B 1 96 ? -12.867 15.547 16.672 1 96.12 96 GLU B CA 1
ATOM 3014 C C . GLU B 1 96 ? -13.289 14.406 15.75 1 96.12 96 GLU B C 1
ATOM 3016 O O . GLU B 1 96 ? -12.508 13.953 14.906 1 96.12 96 GLU B O 1
ATOM 3021 N N . HIS B 1 97 ? -14.484 13.93 16 1 92.06 97 HIS B N 1
ATOM 3022 C CA . HIS B 1 97 ? -15.031 12.922 15.102 1 92.06 97 HIS B CA 1
ATOM 3023 C C . HIS B 1 97 ? -15.656 13.562 13.867 1 92.06 97 HIS B C 1
ATOM 3025 O O . HIS B 1 97 ? -16.5 14.453 13.984 1 92.06 97 HIS B O 1
ATOM 3031 N N . LEU B 1 98 ? -15.219 13.164 12.703 1 91.75 98 LEU B N 1
ATOM 3032 C CA . LEU B 1 98 ? -15.82 13.602 11.445 1 91.75 98 LEU B CA 1
ATOM 3033 C C . LEU B 1 98 ? -16.688 12.5 10.852 1 91.75 98 LEU B C 1
ATOM 3035 O O . LEU B 1 98 ? -16.266 11.336 10.781 1 91.75 98 LEU B O 1
ATOM 3039 N N . GLU B 1 99 ? -17.891 12.883 10.516 1 86.56 99 GLU B N 1
ATOM 3040 C CA . GLU B 1 99 ? -18.734 11.945 9.781 1 86.56 99 GLU B CA 1
ATOM 3041 C C . GLU B 1 99 ? -18.328 11.867 8.312 1 86.56 99 GLU B C 1
ATOM 3043 O O . GLU B 1 99 ? -18.812 12.625 7.48 1 86.56 99 GLU B O 1
ATOM 3048 N N . LEU B 1 100 ? -17.562 10.859 8.047 1 84.69 100 LEU B N 1
ATOM 3049 C CA . LEU B 1 100 ? -17.062 10.703 6.688 1 84.69 100 LEU B CA 1
ATOM 3050 C C . LEU B 1 100 ? -18 9.828 5.863 1 84.69 100 LEU B C 1
ATOM 3052 O O . LEU B 1 100 ? -19.047 9.406 6.348 1 84.69 100 LEU B O 1
ATOM 3056 N N . GLY B 1 101 ? -17.75 9.703 4.602 1 77.31 101 GLY B N 1
ATOM 3057 C CA . GLY B 1 101 ? -18.578 8.891 3.732 1 77.31 101 GLY B CA 1
ATOM 3058 C C . GLY B 1 101 ? -19.531 9.703 2.885 1 77.31 101 GLY B C 1
ATOM 3059 O O . GLY B 1 101 ? -20.422 9.148 2.238 1 77.31 101 GLY B O 1
ATOM 3060 N N . GLY B 1 102 ? -19.422 10.93 2.965 1 83.62 102 GLY B N 1
ATOM 3061 C CA . GLY B 1 102 ? -20.234 11.797 2.127 1 83.62 102 GLY B CA 1
ATOM 3062 C C . GLY B 1 102 ? -19.891 11.703 0.653 1 83.62 102 GLY B C 1
ATOM 3063 O O . GLY B 1 102 ? -18.938 11 0.276 1 83.62 102 GLY B O 1
ATOM 3064 N N . PRO B 1 103 ? -20.703 12.383 -0.09 1 84.5 103 PRO B N 1
ATOM 3065 C CA . PRO B 1 103 ? -20.453 12.328 -1.534 1 84.5 103 PRO B CA 1
ATOM 3066 C C . PRO B 1 103 ? -19.125 12.945 -1.934 1 84.5 103 PRO B C 1
ATOM 3068 O O . PRO B 1 103 ? -18.75 14.008 -1.438 1 84.5 103 PRO B O 1
ATOM 3071 N N . ALA B 1 104 ? -18.531 12.242 -2.865 1 86.69 104 ALA B N 1
ATOM 3072 C CA . ALA B 1 104 ? -17.219 12.688 -3.301 1 86.69 104 ALA B CA 1
ATOM 3073 C C . ALA B 1 104 ? -17.312 13.945 -4.152 1 86.69 104 ALA B C 1
ATOM 3075 O O . ALA B 1 104 ? -18.203 14.07 -4.992 1 86.69 104 ALA B O 1
ATOM 3076 N N . ASP B 1 105 ? -16.484 14.844 -3.861 1 92.69 105 ASP B N 1
ATOM 3077 C CA . ASP B 1 105 ? -16.297 16.062 -4.652 1 92.69 105 ASP B CA 1
ATOM 3078 C C . ASP B 1 105 ? -14.812 16.312 -4.914 1 92.69 105 ASP B C 1
ATOM 3080 O O . ASP B 1 105 ? -14.18 17.109 -4.211 1 92.69 105 ASP B O 1
ATOM 3084 N N . GLY B 1 106 ? -14.336 15.695 -5.973 1 93.81 106 GLY B N 1
ATOM 3085 C CA . GLY B 1 106 ? -12.922 15.766 -6.305 1 93.81 106 GLY B CA 1
ATOM 3086 C C . GLY B 1 106 ? -12.461 17.172 -6.664 1 93.81 106 GLY B C 1
ATOM 3087 O O . GLY B 1 106 ? -11.328 17.547 -6.355 1 93.81 106 GLY B O 1
ATOM 3088 N N . ALA B 1 107 ? -13.312 17.859 -7.301 1 96.62 107 ALA B N 1
ATOM 3089 C CA . ALA B 1 107 ? -12.977 19.234 -7.688 1 96.62 107 ALA B CA 1
ATOM 3090 C C . ALA B 1 107 ? -12.727 20.109 -6.457 1 96.62 107 ALA B C 1
ATOM 3092 O O . ALA B 1 107 ? -11.75 20.859 -6.406 1 96.62 107 ALA B O 1
ATOM 3093 N N . ARG B 1 108 ? -13.547 19.969 -5.484 1 96.31 108 ARG B N 1
ATOM 3094 C CA . ARG B 1 108 ? -13.383 20.75 -4.258 1 96.31 108 ARG B CA 1
ATOM 3095 C C . ARG B 1 108 ? -12.125 20.328 -3.508 1 96.31 108 ARG B C 1
ATOM 3097 O O . ARG B 1 108 ? -11.438 21.172 -2.918 1 96.31 108 ARG B O 1
ATOM 3104 N N . LEU B 1 109 ? -11.891 19.062 -3.5 1 96.75 109 LEU B N 1
ATOM 3105 C CA . LEU B 1 109 ? -10.664 18.562 -2.881 1 96.75 109 LEU B CA 1
ATOM 3106 C C . LEU B 1 109 ? -9.438 19.125 -3.588 1 96.75 109 LEU B C 1
ATOM 3108 O O . LEU B 1 109 ? -8.492 19.578 -2.936 1 96.75 109 LEU B O 1
ATOM 3112 N N . GLY B 1 110 ? -9.484 19.078 -4.934 1 97.69 110 GLY B N 1
ATOM 3113 C CA . GLY B 1 110 ? -8.375 19.609 -5.707 1 97.69 110 GLY B CA 1
ATOM 3114 C C . GLY B 1 110 ? -8.117 21.078 -5.453 1 97.69 110 GLY B C 1
ATOM 3115 O O . GLY B 1 110 ? -6.969 21.5 -5.297 1 97.69 110 GLY B O 1
ATOM 3116 N N . GLU B 1 111 ? -9.18 21.844 -5.402 1 97.62 111 GLU B N 1
ATOM 3117 C CA . GLU B 1 111 ? -9.078 23.266 -5.105 1 97.62 111 GLU B CA 1
ATOM 3118 C C . GLU B 1 111 ? -8.508 23.5 -3.711 1 97.62 111 GLU B C 1
ATOM 3120 O O . GLU B 1 111 ? -7.66 24.391 -3.521 1 97.62 111 GLU B O 1
ATOM 3125 N N . GLY B 1 112 ? -9.016 22.766 -2.803 1 97.56 112 GLY B N 1
ATOM 3126 C CA . GLY B 1 112 ? -8.555 22.906 -1.433 1 97.56 112 GLY B CA 1
ATOM 3127 C C . GLY B 1 112 ? -7.082 22.562 -1.265 1 97.56 112 GLY B C 1
ATOM 3128 O O . GLY B 1 112 ? -6.355 23.25 -0.553 1 97.56 112 GLY B O 1
ATOM 3129 N N . VAL B 1 113 ? -6.664 21.484 -1.884 1 98.06 113 VAL B N 1
ATOM 3130 C CA . VAL B 1 113 ? -5.27 21.062 -1.796 1 98.06 113 VAL B CA 1
ATOM 3131 C C . VAL B 1 113 ? -4.371 22.094 -2.469 1 98.06 113 VAL B C 1
ATOM 3133 O O . VAL B 1 113 ? -3.279 22.391 -1.977 1 98.06 113 VAL B O 1
ATOM 3136 N N . ALA B 1 114 ? -4.828 22.672 -3.572 1 98.38 114 ALA B N 1
ATOM 3137 C CA . ALA B 1 114 ? -4.078 23.75 -4.227 1 98.38 114 ALA B CA 1
ATOM 3138 C C . ALA B 1 114 ? -3.918 24.953 -3.309 1 98.38 114 ALA B C 1
ATOM 3140 O O . ALA B 1 114 ? -2.834 25.531 -3.211 1 98.38 114 ALA B O 1
ATOM 3141 N N . ALA B 1 115 ? -4.988 25.297 -2.674 1 98.19 115 ALA B N 1
ATOM 3142 C CA . ALA B 1 115 ? -4.945 26.422 -1.745 1 98.19 115 ALA B CA 1
ATOM 3143 C C . ALA B 1 115 ? -3.963 26.172 -0.606 1 98.19 115 ALA B C 1
ATOM 3145 O O . ALA B 1 115 ? -3.23 27.062 -0.189 1 98.19 115 ALA B O 1
ATOM 3146 N N . LEU B 1 116 ? -4 24.969 -0.148 1 98.19 116 LEU B N 1
ATOM 3147 C CA . LEU B 1 116 ? -3.064 24.562 0.894 1 98.19 116 LEU B CA 1
ATOM 3148 C C . LEU B 1 116 ? -1.623 24.719 0.423 1 98.19 116 LEU B C 1
ATOM 3150 O O . LEU B 1 116 ? -0.783 25.25 1.152 1 98.19 116 LEU B O 1
ATOM 3154 N N . HIS B 1 117 ? -1.355 24.312 -0.777 1 98.44 117 HIS B N 1
ATOM 3155 C CA . HIS B 1 117 ? -0.002 24.312 -1.319 1 98.44 117 HIS B CA 1
ATOM 3156 C C . HIS B 1 117 ? 0.482 25.734 -1.593 1 98.44 117 HIS B C 1
ATOM 3158 O O . HIS B 1 117 ? 1.678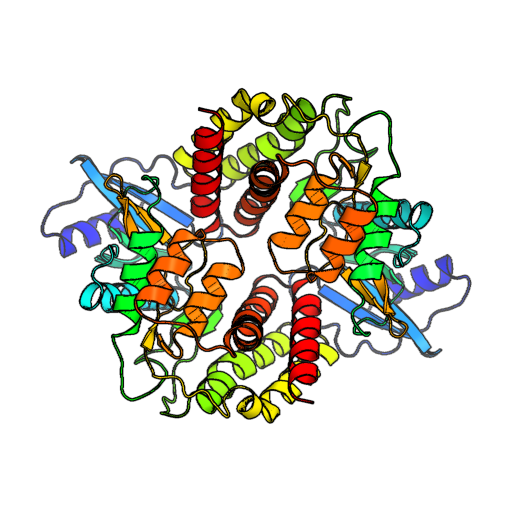 25.969 -1.787 1 98.44 117 HIS B O 1
ATOM 3164 N N . ARG B 1 118 ? -0.367 26.703 -1.572 1 97.94 118 ARG B N 1
ATOM 3165 C CA . ARG B 1 118 ? 0.006 28.109 -1.77 1 97.94 118 ARG B CA 1
ATOM 3166 C C . ARG B 1 118 ? 0.544 28.719 -0.48 1 97.94 118 ARG B C 1
ATOM 3168 O O . ARG B 1 118 ? 1.136 29.797 -0.499 1 97.94 118 ARG B O 1
ATOM 3175 N N . ILE B 1 119 ? 0.291 28.031 0.566 1 97.94 119 ILE B N 1
ATOM 3176 C CA . ILE B 1 119 ? 0.917 28.453 1.812 1 97.94 119 ILE B CA 1
ATOM 3177 C C . ILE B 1 119 ? 2.385 28.047 1.823 1 97.94 119 ILE B C 1
ATOM 3179 O O . ILE B 1 119 ? 2.697 26.844 1.792 1 97.94 119 ILE B O 1
ATOM 3183 N N . THR B 1 120 ? 3.254 29.016 1.902 1 97.75 120 THR B N 1
ATOM 3184 C CA . THR B 1 120 ? 4.668 28.719 1.709 1 97.75 120 THR B CA 1
ATOM 3185 C C . THR B 1 120 ? 5.5 29.219 2.881 1 97.75 120 THR B C 1
ATOM 3187 O O . THR B 1 120 ? 5.004 29.984 3.715 1 97.75 120 THR B O 1
ATOM 3190 N N . ALA B 1 121 ? 6.68 28.703 3.006 1 97.75 121 ALA B N 1
ATOM 3191 C CA . ALA B 1 121 ? 7.715 29.141 3.941 1 97.75 121 ALA B CA 1
ATOM 3192 C C . ALA B 1 121 ? 9.016 29.453 3.209 1 97.75 121 ALA B C 1
ATOM 3194 O O . ALA B 1 121 ? 9.062 29.422 1.978 1 97.75 121 ALA B O 1
ATOM 3195 N N . ARG B 1 122 ? 10 29.859 4 1 97.81 122 ARG B N 1
ATOM 3196 C CA . ARG B 1 122 ? 11.281 30.219 3.408 1 97.81 122 ARG B CA 1
ATOM 3197 C C . ARG B 1 122 ? 12.148 28.984 3.176 1 97.81 122 ARG B C 1
ATOM 3199 O O . ARG B 1 122 ? 12.961 28.953 2.25 1 97.81 122 ARG B O 1
ATOM 3206 N N . GLU B 1 123 ? 11.938 28.016 4.066 1 98.62 123 GLU B N 1
ATOM 3207 C CA . GLU B 1 123 ? 12.797 26.844 4.012 1 98.62 123 GLU B CA 1
ATOM 3208 C C . GLU B 1 123 ? 11.977 25.547 3.975 1 98.62 123 GLU B C 1
ATOM 3210 O O . GLU B 1 123 ? 10.828 25.531 4.43 1 98.62 123 GLU B O 1
ATOM 3215 N N . PHE B 1 124 ? 12.578 24.516 3.395 1 98.81 124 PHE B N 1
ATOM 3216 C CA . PHE B 1 124 ? 11.992 23.188 3.428 1 98.81 124 PHE B CA 1
ATOM 3217 C C . PHE B 1 124 ? 12.195 22.531 4.793 1 98.81 124 PHE B C 1
ATOM 3219 O O . PHE B 1 124 ? 13.188 22.812 5.477 1 98.81 124 PHE B O 1
ATOM 3226 N N . GLY B 1 125 ? 11.281 21.625 5.137 1 98.69 125 GLY B N 1
ATOM 3227 C CA . GLY B 1 125 ? 11.312 21.016 6.457 1 98.69 125 GLY B CA 1
ATOM 3228 C C . GLY B 1 125 ? 10.18 21.484 7.352 1 98.69 125 GLY B C 1
ATOM 3229 O O . GLY B 1 125 ? 9.086 21.781 6.875 1 98.69 125 GLY B O 1
ATOM 3230 N N . TRP B 1 126 ? 10.328 21.328 8.602 1 98.31 126 TRP B N 1
ATOM 3231 C CA . TRP B 1 126 ? 9.328 21.75 9.578 1 98.31 126 TRP B CA 1
ATOM 3232 C C . TRP B 1 126 ? 9.977 22 10.938 1 98.31 126 TRP B C 1
ATOM 3234 O O . TRP B 1 126 ? 11.156 21.719 11.133 1 98.31 126 TRP B O 1
ATOM 3244 N N . GLN B 1 127 ? 9.258 22.547 11.844 1 97.06 127 GLN B N 1
ATOM 3245 C CA . GLN B 1 127 ? 9.789 23 13.125 1 97.06 127 GLN B CA 1
ATOM 3246 C C . GLN B 1 127 ? 10.062 21.828 14.055 1 97.06 127 GLN B C 1
ATOM 3248 O O . GLN B 1 127 ? 10.75 21.969 15.062 1 97.06 127 GLN B O 1
ATOM 3253 N N . MET B 1 128 ? 9.578 20.656 13.742 1 97.75 128 MET B N 1
ATOM 3254 C CA . MET B 1 128 ? 9.812 19.438 14.508 1 97.75 128 MET B CA 1
ATOM 3255 C C . MET B 1 128 ? 9.805 18.219 13.602 1 97.75 128 MET B C 1
ATOM 3257 O O . MET B 1 128 ? 9.219 18.25 12.516 1 97.75 128 MET B O 1
ATOM 3261 N N . ASP B 1 129 ? 10.531 17.188 14.086 1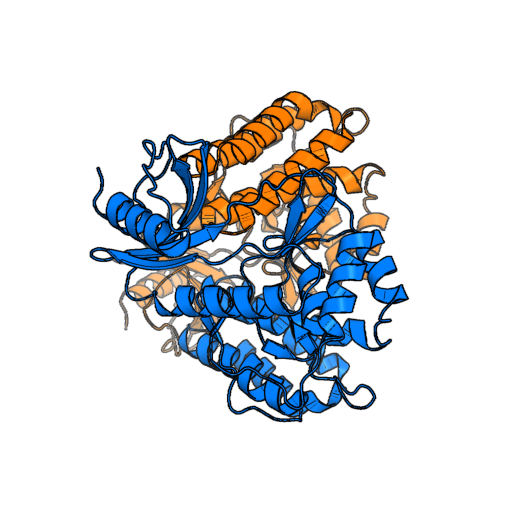 98.38 129 ASP B N 1
ATOM 3262 C CA . ASP B 1 129 ? 10.414 15.898 13.406 1 98.38 129 ASP B CA 1
ATOM 3263 C C . ASP B 1 129 ? 9.031 15.289 13.609 1 98.38 129 ASP B C 1
ATOM 3265 O O . ASP B 1 129 ? 8.289 15.703 14.5 1 98.38 129 ASP B O 1
ATOM 3269 N N . ASN B 1 130 ? 8.695 14.445 12.672 1 98.31 130 ASN B N 1
ATOM 3270 C CA . ASN B 1 130 ? 7.449 13.703 12.812 1 98.31 130 ASN B CA 1
ATOM 3271 C C . ASN B 1 130 ? 7.574 12.281 12.273 1 98.31 130 ASN B C 1
ATOM 3273 O O . ASN B 1 130 ? 8.617 11.641 12.43 1 98.31 130 ASN B O 1
ATOM 3277 N N . PHE B 1 131 ? 6.449 11.75 11.781 1 96.75 131 PHE B N 1
ATOM 3278 C CA . PHE B 1 131 ? 6.465 10.344 11.391 1 96.75 131 PHE B CA 1
ATOM 3279 C C . PHE B 1 131 ? 5.75 10.141 10.062 1 96.75 131 PHE B C 1
ATOM 3281 O O . PHE B 1 131 ? 4.809 10.875 9.734 1 96.75 131 PHE B O 1
ATOM 3288 N N . ILE B 1 132 ? 6.164 9.234 9.281 1 96.38 132 ILE B N 1
ATOM 3289 C CA . ILE B 1 132 ? 5.477 8.703 8.109 1 96.38 132 ILE B CA 1
ATOM 3290 C C . ILE B 1 132 ? 5.082 7.246 8.359 1 96.38 132 ILE B C 1
ATOM 3292 O O . ILE B 1 132 ? 5.914 6.344 8.258 1 96.38 132 ILE B O 1
ATOM 3296 N N . GLY B 1 133 ? 3.828 7.062 8.547 1 89.25 133 GLY B N 1
ATOM 3297 C CA . GLY B 1 133 ? 3.496 5.855 9.289 1 89.25 133 GLY B CA 1
ATOM 3298 C C . GLY B 1 133 ? 4.125 5.805 10.664 1 89.25 133 GLY B C 1
ATOM 3299 O O . GLY B 1 133 ? 3.998 6.75 11.445 1 89.25 133 GLY B O 1
ATOM 3300 N N . SER B 1 134 ? 4.742 4.723 11.031 1 89.44 134 SER B N 1
ATOM 3301 C CA . SER B 1 134 ? 5.438 4.633 12.312 1 89.44 134 SER B CA 1
ATOM 3302 C C . SER B 1 134 ? 6.93 4.914 12.156 1 89.44 134 SER B C 1
ATOM 3304 O O . SER B 1 134 ? 7.691 4.816 13.117 1 89.44 134 SER B O 1
ATOM 3306 N N . THR B 1 135 ? 7.336 5.301 10.969 1 95.56 135 THR B N 1
ATOM 3307 C CA . THR B 1 135 ? 8.742 5.59 10.695 1 95.56 135 THR B CA 1
ATOM 3308 C C . THR B 1 135 ? 9.078 7.035 11.062 1 95.56 135 THR B C 1
ATOM 3310 O O . THR B 1 135 ? 8.414 7.969 10.602 1 95.56 135 THR B O 1
ATOM 3313 N N . PRO B 1 136 ? 10.125 7.199 11.859 1 97.19 136 PRO B N 1
ATOM 3314 C CA . PRO B 1 136 ? 10.523 8.586 12.117 1 97.19 136 PRO B CA 1
ATOM 3315 C C . PRO B 1 136 ? 10.852 9.344 10.828 1 97.19 136 PRO B C 1
ATOM 3317 O O . PRO B 1 136 ? 11.469 8.789 9.922 1 97.19 136 PRO B O 1
ATOM 3320 N N . GLN B 1 137 ? 10.406 10.57 10.75 1 98.5 137 GLN B N 1
ATOM 3321 C CA . GLN B 1 137 ? 10.633 11.438 9.602 1 98.5 137 GLN B CA 1
ATOM 3322 C C . GLN B 1 137 ? 11.359 12.711 10.016 1 98.5 137 GLN B C 1
ATOM 3324 O O . GLN B 1 137 ? 10.75 13.625 10.57 1 98.5 137 GLN B O 1
ATOM 3329 N N . PRO B 1 138 ? 12.672 12.781 9.742 1 98.75 138 PRO B N 1
ATOM 3330 C CA . PRO B 1 138 ? 13.422 13.984 10.102 1 98.75 138 PRO B CA 1
ATOM 3331 C C . PRO B 1 138 ? 13.039 15.195 9.25 1 98.75 138 PRO B C 1
ATOM 3333 O O . PRO B 1 138 ? 12.859 15.07 8.039 1 98.75 138 PRO B O 1
ATOM 3336 N N . ASN B 1 139 ? 12.906 16.375 9.898 1 98.69 139 ASN B N 1
ATOM 3337 C CA . ASN B 1 139 ? 12.555 17.609 9.203 1 98.69 139 ASN B CA 1
ATOM 3338 C C . ASN B 1 139 ? 13.625 18.672 9.398 1 98.69 139 ASN B C 1
ATOM 3340 O O . ASN B 1 139 ? 13.43 19.828 9 1 98.69 139 ASN B O 1
ATOM 3344 N N . ALA B 1 140 ? 14.727 18.328 10.016 1 97.12 140 ALA B N 1
ATOM 3345 C CA . ALA B 1 140 ? 15.844 19.234 10.25 1 97.12 140 ALA B CA 1
ATOM 3346 C C . ALA B 1 140 ? 17.172 18.578 9.898 1 97.12 140 ALA B C 1
ATOM 3348 O O . ALA B 1 140 ? 17.312 17.359 9.977 1 97.12 140 ALA B O 1
ATOM 3349 N N . PRO B 1 141 ? 18.156 19.312 9.453 1 97.5 141 PRO B N 1
ATOM 3350 C CA . PRO B 1 141 ? 18.156 20.781 9.32 1 97.5 141 PRO B CA 1
ATOM 3351 C C . PRO B 1 141 ? 17.328 21.266 8.141 1 97.5 141 PRO B C 1
ATOM 3353 O O . PRO B 1 141 ? 17.281 20.594 7.098 1 97.5 141 PRO B O 1
ATOM 3356 N N . ARG B 1 142 ? 16.719 22.359 8.352 1 97.75 142 ARG B N 1
ATOM 3357 C CA . ARG B 1 142 ? 15.977 23.016 7.281 1 97.75 142 ARG B CA 1
ATOM 3358 C C . ARG B 1 142 ? 16.922 23.688 6.293 1 97.75 142 ARG B C 1
ATOM 3360 O O . ARG B 1 142 ? 18.047 24.047 6.648 1 97.75 142 ARG B O 1
ATOM 3367 N N . THR B 1 143 ? 16.516 23.734 5.074 1 98 143 THR B N 1
ATOM 3368 C CA . THR B 1 143 ? 17.312 24.344 4.012 1 98 143 THR B CA 1
ATOM 3369 C C . THR B 1 143 ? 16.406 24.906 2.918 1 98 143 THR B C 1
ATOM 3371 O O . THR B 1 143 ? 15.234 24.547 2.822 1 98 143 THR B O 1
ATOM 3374 N N . ASP B 1 144 ? 16.953 25.859 2.168 1 97.94 144 ASP B N 1
ATOM 3375 C CA . ASP B 1 144 ? 16.203 26.422 1.054 1 97.94 144 ASP B CA 1
ATOM 3376 C C . ASP B 1 144 ? 16.5 25.672 -0.244 1 97.94 144 ASP B C 1
ATOM 3378 O O . ASP B 1 144 ? 16.031 26.062 -1.315 1 97.94 144 ASP B O 1
ATOM 3382 N N . ASP B 1 145 ? 17.219 24.625 -0.128 1 97.88 145 ASP B N 1
ATOM 3383 C CA . ASP B 1 145 ? 17.531 23.75 -1.253 1 97.88 145 ASP B CA 1
ATOM 3384 C C . ASP B 1 145 ? 16.75 22.438 -1.172 1 97.88 145 ASP B C 1
ATOM 3386 O O . ASP B 1 145 ? 17.094 21.547 -0.39 1 97.88 145 ASP B O 1
ATOM 3390 N N . TRP B 1 146 ? 15.789 22.297 -2.094 1 98.62 146 TRP B N 1
ATOM 3391 C CA . TRP B 1 146 ? 14.898 21.141 -2.037 1 98.62 146 TRP B CA 1
ATOM 3392 C C . TRP B 1 146 ? 15.656 19.844 -2.305 1 98.62 146 TRP B C 1
ATOM 3394 O O . TRP B 1 146 ? 15.453 18.844 -1.617 1 98.62 146 TRP B O 1
ATOM 3404 N N . ALA B 1 147 ? 16.484 19.844 -3.328 1 98.12 147 ALA B N 1
ATOM 3405 C CA . ALA B 1 147 ? 17.219 18.625 -3.672 1 98.12 147 ALA B CA 1
ATOM 3406 C C . ALA B 1 147 ? 18.062 18.156 -2.492 1 98.12 147 ALA B C 1
ATOM 3408 O O . ALA B 1 147 ? 18.125 16.953 -2.219 1 98.12 147 ALA B O 1
ATOM 3409 N N . GLU B 1 148 ? 18.625 19.094 -1.831 1 98.12 148 GLU B N 1
ATOM 3410 C CA . GLU B 1 148 ? 19.422 18.766 -0.647 1 98.12 148 GLU B CA 1
ATOM 3411 C C . GLU B 1 148 ? 18.547 18.188 0.458 1 98.12 148 GLU B C 1
ATOM 3413 O O . GLU B 1 148 ? 18.875 17.156 1.045 1 98.12 148 GLU B O 1
ATOM 3418 N N . PHE B 1 149 ? 17.5 18.828 0.73 1 98.75 149 PHE B N 1
ATOM 3419 C CA . PHE B 1 149 ? 16.594 18.375 1.787 1 98.75 149 PHE B CA 1
ATOM 3420 C C . PHE B 1 149 ? 16.062 16.984 1.488 1 98.75 149 PHE B C 1
ATOM 3422 O O . PHE B 1 149 ? 16.094 16.109 2.35 1 98.75 149 PHE B O 1
ATOM 3429 N N . PHE B 1 150 ? 15.523 16.812 0.282 1 98.81 150 PHE B N 1
ATOM 3430 C CA . PHE B 1 150 ? 14.93 15.531 -0.098 1 98.81 150 PHE B CA 1
ATOM 3431 C C . PHE B 1 150 ? 15.977 14.422 -0.077 1 98.81 150 PHE B C 1
ATOM 3433 O O . PHE B 1 150 ? 15.695 13.305 0.354 1 98.81 150 PHE B O 1
ATOM 3440 N N . ARG B 1 151 ? 17.141 14.742 -0.502 1 98.56 151 ARG B N 1
ATOM 3441 C CA . ARG B 1 151 ? 18.25 13.781 -0.501 1 98.56 151 ARG B CA 1
ATOM 3442 C C . ARG B 1 151 ? 18.562 13.32 0.916 1 98.56 151 ARG B C 1
ATOM 3444 O O . ARG B 1 151 ? 18.609 12.117 1.189 1 98.56 151 ARG B O 1
ATOM 3451 N N . GLU B 1 152 ? 18.766 14.258 1.765 1 98.44 152 GLU B N 1
ATOM 3452 C CA . GLU B 1 152 ? 19.312 13.961 3.08 1 98.44 152 GLU B CA 1
ATOM 3453 C C . GLU B 1 152 ? 18.234 13.484 4.047 1 98.44 152 GLU B C 1
ATOM 3455 O O . GLU B 1 152 ? 18.438 12.516 4.781 1 98.44 152 GLU B O 1
ATOM 3460 N N . GLN B 1 153 ? 17.094 14.141 4.008 1 98.62 153 GLN B N 1
ATOM 3461 C CA . GLN B 1 153 ? 16.125 13.922 5.074 1 98.62 153 GLN B CA 1
ATOM 3462 C C . GLN B 1 153 ? 15.047 12.93 4.641 1 98.62 153 GLN B C 1
ATOM 3464 O O . GLN B 1 153 ? 14.281 12.438 5.473 1 98.62 153 GLN B O 1
ATOM 3469 N N . ARG B 1 154 ? 14.992 12.633 3.355 1 98.75 154 ARG B N 1
ATOM 3470 C CA . ARG B 1 154 ? 13.977 11.695 2.877 1 98.75 154 ARG B CA 1
ATOM 3471 C C . ARG B 1 154 ? 14.625 10.43 2.318 1 98.75 154 ARG B C 1
ATOM 3473 O O . ARG B 1 154 ? 14.82 9.453 3.045 1 98.75 154 ARG B O 1
ATOM 3480 N N . LEU B 1 155 ? 15.367 10.523 1.24 1 98.56 155 LEU B N 1
ATOM 3481 C CA . LEU B 1 155 ? 15.891 9.336 0.581 1 98.56 155 LEU B CA 1
ATOM 3482 C C . LEU B 1 155 ? 16.984 8.688 1.416 1 98.56 155 LEU B C 1
ATOM 3484 O O . LEU B 1 155 ? 16.953 7.48 1.679 1 98.56 155 LEU B O 1
ATOM 3488 N N . ALA B 1 156 ? 17.969 9.469 1.823 1 98.62 156 ALA B N 1
ATOM 3489 C CA . ALA B 1 156 ? 19.094 8.914 2.578 1 98.62 156 ALA B CA 1
ATOM 3490 C C . ALA B 1 156 ? 18.609 8.289 3.887 1 98.62 156 ALA B C 1
ATOM 3492 O O . ALA B 1 156 ? 19.109 7.242 4.297 1 98.62 156 ALA B O 1
ATOM 3493 N N . HIS B 1 157 ? 17.719 8.969 4.531 1 98.62 157 HIS B N 1
ATOM 3494 C CA . HIS B 1 157 ? 17.156 8.438 5.773 1 98.62 157 HIS B CA 1
ATOM 3495 C C . HIS B 1 157 ? 16.5 7.082 5.551 1 98.62 157 HIS B C 1
ATOM 3497 O O . HIS B 1 157 ? 16.75 6.133 6.297 1 98.62 157 HIS B O 1
ATOM 3503 N N . GLN B 1 158 ? 15.648 6.988 4.531 1 98.56 158 GLN B N 1
ATOM 3504 C CA . GLN B 1 158 ? 14.961 5.738 4.223 1 98.56 158 GLN B CA 1
ATOM 3505 C C . GLN B 1 158 ? 15.953 4.652 3.807 1 98.56 158 GLN B C 1
ATOM 3507 O O . GLN B 1 158 ? 15.781 3.482 4.152 1 98.56 158 GLN B O 1
ATOM 3512 N N . ARG B 1 159 ? 16.953 5.031 3.045 1 98.44 159 ARG B N 1
ATOM 3513 C CA . ARG B 1 159 ? 17.969 4.074 2.629 1 98.44 159 ARG B CA 1
ATOM 3514 C C . ARG B 1 159 ? 18.719 3.508 3.834 1 98.44 159 ARG B C 1
ATOM 3516 O O . ARG B 1 159 ? 18.969 2.303 3.904 1 98.44 159 ARG B O 1
ATOM 3523 N N . GLN B 1 160 ? 19.078 4.371 4.75 1 98.19 160 GLN B N 1
ATOM 3524 C CA . GLN B 1 160 ? 19.781 3.938 5.953 1 98.19 160 GLN B CA 1
ATOM 3525 C C . GLN B 1 160 ? 18.938 2.959 6.758 1 98.19 160 GLN B C 1
ATOM 3527 O O . GLN B 1 160 ? 19.422 1.923 7.207 1 98.19 160 GLN B O 1
ATOM 3532 N N . LEU B 1 161 ? 17.688 3.297 6.938 1 97.19 161 LEU B N 1
ATOM 3533 C CA . LEU B 1 161 ? 16.781 2.4 7.633 1 97.19 161 LEU B CA 1
ATOM 3534 C C . LEU B 1 161 ? 16.656 1.067 6.898 1 97.19 161 LEU B C 1
ATOM 3536 O O . LEU B 1 161 ? 16.609 0.009 7.531 1 97.19 161 LEU B O 1
ATOM 3540 N N . ALA B 1 162 ? 16.578 1.161 5.582 1 95.56 162 ALA B N 1
ATOM 3541 C CA . ALA B 1 162 ? 16.469 -0.057 4.781 1 95.56 162 ALA B CA 1
ATOM 3542 C C . ALA B 1 162 ? 17.672 -0.971 5.012 1 95.56 162 ALA B C 1
ATOM 3544 O O . ALA B 1 162 ? 17.516 -2.191 5.109 1 95.56 162 ALA B O 1
ATOM 3545 N N . GLY B 1 163 ? 18.844 -0.329 5.066 1 93.06 163 GLY B N 1
ATOM 3546 C CA . GLY B 1 163 ? 20.031 -1.101 5.395 1 93.06 163 GLY B CA 1
ATOM 3547 C C . GLY B 1 163 ? 19.938 -1.812 6.73 1 93.06 163 GLY B C 1
ATOM 3548 O O . GLY B 1 163 ? 20.266 -2.992 6.836 1 93.06 163 GLY B O 1
ATOM 3549 N N . GLN B 1 164 ? 19.422 -1.098 7.711 1 91.75 164 GLN B N 1
ATOM 3550 C CA . GLN B 1 164 ? 19.25 -1.657 9.047 1 91.75 164 GLN B CA 1
ATOM 3551 C C . GLN B 1 164 ? 18.203 -2.766 9.047 1 91.75 164 GLN B C 1
ATOM 3553 O O . GLN B 1 164 ? 18.281 -3.703 9.844 1 91.75 164 GLN B O 1
ATOM 3558 N N . ASN B 1 165 ? 17.344 -2.615 8.125 1 88.75 165 ASN B N 1
ATOM 3559 C CA . ASN B 1 165 ? 16.234 -3.559 8.078 1 88.75 165 ASN B CA 1
ATOM 3560 C C . ASN B 1 165 ? 16.5 -4.703 7.109 1 88.75 165 ASN B C 1
ATOM 3562 O O . ASN B 1 165 ? 15.578 -5.422 6.719 1 88.75 165 ASN B O 1
ATOM 3566 N N . GLY B 1 166 ? 17.719 -4.785 6.602 1 84.19 166 GLY B N 1
ATOM 3567 C CA . GLY B 1 166 ? 18.156 -5.977 5.891 1 84.19 166 GLY B CA 1
ATOM 3568 C C . GLY B 1 166 ? 17.984 -5.867 4.387 1 84.19 166 GLY B C 1
ATOM 3569 O O . GLY B 1 166 ? 17.906 -6.883 3.691 1 84.19 166 GLY B O 1
ATOM 3570 N N . ALA B 1 167 ? 17.859 -4.703 3.895 1 88.62 167 ALA B N 1
ATOM 3571 C CA . ALA B 1 167 ? 17.766 -4.543 2.445 1 88.62 167 ALA B CA 1
ATOM 3572 C C . ALA B 1 167 ? 19.031 -5.07 1.763 1 88.62 167 ALA B C 1
ATOM 3574 O O . ALA B 1 167 ? 20.125 -4.941 2.293 1 88.62 167 ALA B O 1
ATOM 3575 N N . HIS B 1 168 ? 18.797 -5.625 0.576 1 82.94 168 HIS B N 1
ATOM 3576 C CA . HIS B 1 168 ? 19.938 -6.137 -0.184 1 82.94 168 HIS B CA 1
ATOM 3577 C C . HIS B 1 168 ? 20.766 -5 -0.765 1 82.94 168 HIS B C 1
ATOM 3579 O O . HIS B 1 168 ? 20.266 -3.885 -0.936 1 82.94 168 HIS B O 1
ATOM 3585 N N . ARG B 1 169 ? 21.969 -5.312 -1.095 1 86.06 169 ARG B N 1
ATOM 3586 C CA . ARG B 1 169 ? 22.969 -4.324 -1.486 1 86.06 169 ARG B CA 1
ATOM 3587 C C . ARG B 1 169 ? 22.562 -3.625 -2.781 1 86.06 169 ARG B C 1
ATOM 3589 O O . ARG B 1 169 ? 22.812 -2.43 -2.953 1 86.06 169 ARG B O 1
ATOM 3596 N N . ALA B 1 170 ? 22 -4.344 -3.66 1 86.81 170 ALA B N 1
ATOM 3597 C CA . ALA B 1 170 ? 21.641 -3.766 -4.953 1 86.81 170 ALA B CA 1
ATOM 3598 C C . ALA B 1 170 ? 20.672 -2.596 -4.777 1 86.81 170 ALA B C 1
ATOM 3600 O O . ALA B 1 170 ? 20.812 -1.565 -5.441 1 86.81 170 ALA B O 1
ATOM 3601 N N . LEU B 1 171 ? 19.719 -2.789 -3.891 1 92.19 171 LEU B N 1
ATOM 3602 C CA . LEU B 1 171 ? 18.781 -1.71 -3.592 1 92.19 171 LEU B CA 1
ATOM 3603 C C . LEU B 1 171 ? 19.516 -0.517 -2.979 1 92.19 171 LEU B C 1
ATOM 3605 O O . LEU B 1 171 ? 19.328 0.62 -3.42 1 92.19 171 LEU B O 1
ATOM 3609 N N . LEU B 1 172 ? 20.312 -0.777 -1.993 1 96.12 172 LEU B N 1
ATOM 3610 C CA . LEU B 1 172 ? 21.016 0.281 -1.28 1 96.12 172 LEU B CA 1
ATOM 3611 C C . LEU B 1 172 ? 21.938 1.044 -2.219 1 96.12 172 LEU B C 1
ATOM 3613 O O . LEU B 1 172 ? 22 2.275 -2.18 1 96.12 172 LEU B O 1
ATOM 3617 N N . ASP B 1 173 ? 22.562 0.312 -3.074 1 96.5 173 ASP B N 1
ATOM 3618 C CA . ASP B 1 173 ? 23.484 0.931 -4.023 1 96.5 173 ASP B CA 1
ATOM 3619 C C . ASP B 1 173 ? 22.734 1.798 -5.031 1 96.5 173 ASP B C 1
ATOM 3621 O O . ASP B 1 173 ? 23.172 2.898 -5.363 1 96.5 173 ASP B O 1
ATOM 3625 N N . ALA B 1 174 ? 21.688 1.27 -5.543 1 96.06 174 ALA B N 1
ATOM 3626 C CA . ALA B 1 174 ? 20.891 2.014 -6.52 1 96.06 174 ALA B CA 1
ATOM 3627 C C . ALA B 1 174 ? 20.375 3.326 -5.93 1 96.06 174 ALA B C 1
ATOM 3629 O O . ALA B 1 174 ? 20.438 4.371 -6.582 1 96.06 174 ALA B O 1
ATOM 3630 N N . VAL B 1 175 ? 19.875 3.287 -4.707 1 98.38 175 VAL B N 1
ATOM 3631 C CA . VAL B 1 175 ? 19.344 4.484 -4.066 1 98.38 175 VAL B CA 1
ATOM 3632 C C . VAL B 1 175 ? 20.484 5.457 -3.76 1 98.38 175 VAL B C 1
ATOM 3634 O O . VAL B 1 175 ? 20.328 6.672 -3.912 1 98.38 175 VAL B O 1
ATOM 3637 N N . ALA B 1 176 ? 21.609 4.934 -3.338 1 98.5 176 ALA B N 1
ATOM 3638 C CA . ALA B 1 176 ? 22.766 5.781 -3.074 1 98.5 176 ALA B CA 1
ATOM 3639 C C . ALA B 1 176 ? 23.203 6.523 -4.336 1 98.5 176 ALA B C 1
ATOM 3641 O O . ALA B 1 176 ? 23.547 7.707 -4.281 1 98.5 176 ALA B O 1
ATOM 3642 N N . GLU B 1 177 ? 23.25 5.793 -5.379 1 98.12 177 GLU B N 1
ATOM 3643 C CA . GLU B 1 177 ? 23.609 6.43 -6.645 1 98.12 177 GLU B CA 1
ATOM 3644 C C . GLU B 1 177 ? 22.594 7.504 -7.023 1 98.12 177 GLU B C 1
ATOM 3646 O O . GLU B 1 177 ? 22.969 8.578 -7.504 1 98.12 177 GLU B O 1
ATOM 3651 N N . LEU B 1 178 ? 21.359 7.207 -6.84 1 98.19 178 LEU B N 1
ATOM 3652 C CA . LEU B 1 178 ? 20.312 8.164 -7.133 1 98.19 178 LEU B CA 1
ATOM 3653 C C . LEU B 1 178 ? 20.469 9.43 -6.293 1 98.19 178 LEU B C 1
ATOM 3655 O O . LEU B 1 178 ? 20.25 10.539 -6.785 1 98.19 178 LEU B O 1
ATOM 3659 N N . GLU B 1 179 ? 20.812 9.242 -5.051 1 98.44 179 GLU B N 1
ATOM 3660 C CA . GLU B 1 179 ? 21.078 10.375 -4.172 1 98.44 179 GLU B CA 1
ATOM 3661 C C . GLU B 1 179 ? 22.125 11.305 -4.766 1 98.44 179 GLU B C 1
ATOM 3663 O O . GLU B 1 179 ? 21.984 12.531 -4.73 1 98.44 179 GLU B O 1
ATOM 3668 N N . GLN B 1 180 ? 23.094 10.727 -5.305 1 97.69 180 GLN B N 1
ATOM 3669 C CA . GLN B 1 180 ? 24.203 11.5 -5.855 1 97.69 180 GLN B CA 1
ATOM 3670 C C . GLN B 1 180 ? 23.75 12.297 -7.078 1 97.69 180 GLN B C 1
ATOM 3672 O O . GLN B 1 180 ? 24.266 13.391 -7.336 1 97.69 180 GLN B O 1
ATOM 3677 N N . GLU B 1 181 ? 22.844 11.75 -7.762 1 97.44 181 GLU B N 1
ATOM 3678 C CA . GLU B 1 181 ? 22.438 12.344 -9.031 1 97.44 181 GLU B CA 1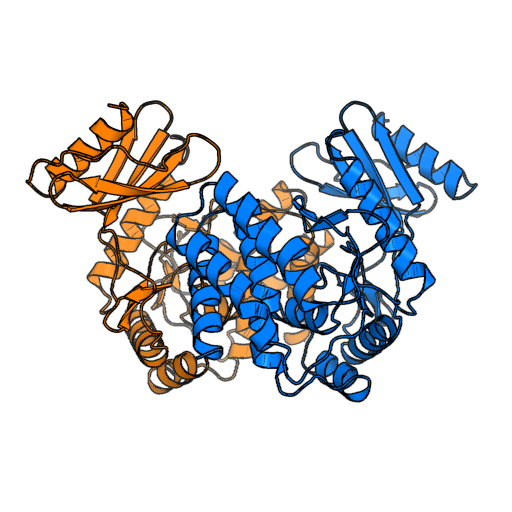
ATOM 3679 C C . GLU B 1 181 ? 21.125 13.094 -8.898 1 97.44 181 GLU B C 1
ATOM 3681 O O . GLU B 1 181 ? 20.531 13.5 -9.906 1 97.44 181 GLU B O 1
ATOM 3686 N N . LEU B 1 182 ? 20.672 13.352 -7.742 1 97.69 182 LEU B N 1
ATOM 3687 C CA . LEU B 1 182 ? 19.328 13.812 -7.457 1 97.69 182 LEU B CA 1
ATOM 3688 C C . LEU B 1 182 ? 19.078 15.18 -8.078 1 97.69 182 LEU B C 1
ATOM 3690 O O . LEU B 1 182 ? 17.953 15.477 -8.5 1 97.69 182 LEU B O 1
ATOM 3694 N N . GLY B 1 183 ? 20.062 15.992 -8.203 1 96.88 183 GLY B N 1
ATOM 3695 C CA . GLY B 1 183 ? 19.938 17.328 -8.758 1 96.88 183 GLY B CA 1
ATOM 3696 C C . GLY B 1 183 ? 19.438 17.344 -10.188 1 96.88 183 GLY B C 1
ATOM 3697 O O . GLY B 1 183 ? 18.828 18.328 -10.633 1 96.88 183 GLY B O 1
ATOM 3698 N N . GLY B 1 184 ? 19.641 16.25 -10.898 1 96.94 184 GLY B N 1
ATOM 3699 C CA . GLY B 1 184 ? 19.25 16.141 -12.289 1 96.94 184 GLY B CA 1
ATOM 3700 C C . GLY B 1 184 ? 17.75 16.219 -12.492 1 96.94 184 GLY B C 1
ATOM 3701 O O . GLY B 1 184 ? 17.281 16.531 -13.594 1 96.94 184 GLY B O 1
ATOM 3702 N N . PHE B 1 185 ? 17 16.031 -11.492 1 97.75 185 PHE B N 1
ATOM 3703 C CA . PHE B 1 185 ? 15.539 16.047 -11.594 1 97.75 185 PHE B CA 1
ATOM 3704 C C . PHE B 1 185 ? 15.008 17.469 -11.375 1 97.75 185 PHE B C 1
ATOM 3706 O O . PHE B 1 185 ? 13.812 17.719 -11.539 1 97.75 185 PHE B O 1
ATOM 3713 N N . PHE B 1 186 ? 15.883 18.391 -11.023 1 97.75 186 PHE B N 1
ATOM 3714 C CA . PHE B 1 186 ? 15.438 19.719 -10.625 1 97.75 186 PHE B CA 1
ATOM 3715 C C . PHE B 1 186 ? 16.203 20.797 -11.383 1 97.75 186 PHE B C 1
ATOM 3717 O O . PHE B 1 186 ? 16.406 21.906 -10.867 1 97.75 186 PHE B O 1
ATOM 3724 N N . THR B 1 187 ? 16.641 20.5 -12.547 1 95.12 187 THR B N 1
ATOM 3725 C CA . THR B 1 187 ? 17.422 21.438 -13.344 1 95.12 187 THR B CA 1
ATOM 3726 C C . THR B 1 187 ? 16.531 22.531 -13.906 1 95.12 187 THR B C 1
ATOM 3728 O O . THR B 1 187 ? 16.938 23.688 -13.992 1 95.12 187 THR B O 1
ATOM 3731 N N . ASP B 1 188 ? 15.297 22.25 -14.281 1 94.75 188 ASP B N 1
ATOM 3732 C CA . ASP B 1 188 ? 14.406 23.219 -14.922 1 94.75 188 ASP B CA 1
ATOM 3733 C C . ASP B 1 188 ? 13.156 23.453 -14.078 1 94.75 188 ASP B C 1
ATOM 3735 O O . ASP B 1 188 ? 12.156 24 -14.57 1 94.75 188 ASP B O 1
ATOM 3739 N N . TYR B 1 189 ? 13.18 22.906 -12.93 1 96.25 189 TYR B N 1
ATOM 3740 C CA . TYR B 1 189 ? 12.086 23.016 -11.969 1 96.25 189 TYR B CA 1
ATOM 3741 C C . TYR B 1 189 ? 12.609 23.344 -10.578 1 96.25 189 TYR B C 1
ATOM 3743 O O . TYR B 1 189 ? 13.492 22.656 -10.062 1 96.25 189 TYR B O 1
ATOM 3751 N N . ARG B 1 190 ? 12.078 24.406 -10.062 1 95.38 190 ARG B N 1
ATOM 3752 C CA . ARG B 1 190 ? 12.484 24.828 -8.727 1 95.38 190 ARG B CA 1
ATOM 3753 C C . ARG B 1 190 ? 11.305 24.797 -7.758 1 95.38 190 ARG B C 1
ATOM 3755 O O . ARG B 1 190 ? 10.508 25.734 -7.715 1 95.38 190 ARG B O 1
ATOM 3762 N N . PRO B 1 191 ? 11.305 23.844 -6.906 1 97.69 191 PRO B N 1
ATOM 3763 C CA . PRO B 1 191 ? 10.203 23.734 -5.949 1 97.69 191 PRO B CA 1
ATOM 3764 C C . PRO B 1 191 ? 10.18 24.891 -4.945 1 97.69 191 PRO B C 1
ATOM 3766 O O . PRO B 1 191 ? 11.242 25.375 -4.531 1 97.69 191 PRO B O 1
ATOM 3769 N N . MET B 1 192 ? 9 25.312 -4.629 1 97.75 192 MET B N 1
ATOM 3770 C CA . MET B 1 192 ? 8.789 26.203 -3.492 1 97.75 192 MET B CA 1
ATOM 3771 C C . MET B 1 192 ? 8.375 25.422 -2.252 1 97.75 192 MET B C 1
ATOM 3773 O O . MET B 1 192 ? 7.664 24.406 -2.357 1 97.75 192 MET B O 1
ATOM 3777 N N . PRO B 1 193 ? 8.836 25.875 -1.075 1 98.75 193 PRO B N 1
ATOM 3778 C CA . PRO B 1 193 ? 8.398 25.203 0.146 1 98.75 193 PRO B CA 1
ATOM 3779 C C . PRO B 1 193 ? 6.91 25.391 0.434 1 98.75 193 PRO B C 1
ATOM 3781 O O . PRO B 1 193 ? 6.527 26.375 1.071 1 98.75 193 PRO B O 1
ATOM 3784 N N . SER B 1 194 ? 6.164 24.531 0.022 1 98.75 194 SER B N 1
ATOM 3785 C CA . SER B 1 194 ? 4.723 24.531 0.23 1 98.75 194 SER B CA 1
ATOM 3786 C C . SER B 1 194 ? 4.336 23.734 1.473 1 98.75 194 SER B C 1
ATOM 3788 O O . SER B 1 194 ? 4.984 22.75 1.802 1 98.75 194 SER B O 1
ATOM 3790 N N . LEU B 1 195 ? 3.287 24.188 2.148 1 98.62 195 LEU B N 1
ATOM 3791 C CA . LEU B 1 195 ? 2.73 23.391 3.238 1 98.62 195 LEU B CA 1
ATOM 3792 C C . LEU B 1 195 ? 2.068 22.125 2.701 1 98.62 195 LEU B C 1
ATOM 3794 O O . LEU B 1 195 ? 1.094 22.188 1.949 1 98.62 195 LEU B O 1
ATOM 3798 N N . LEU B 1 196 ? 2.652 21.016 3.129 1 98.75 196 LEU B N 1
ATOM 3799 C CA . LEU B 1 196 ? 2.16 19.719 2.643 1 98.75 196 LEU B CA 1
ATOM 3800 C C . LEU B 1 196 ? 1.389 18.984 3.734 1 98.75 196 LEU B C 1
ATOM 3802 O O . LEU B 1 196 ? 1.695 19.141 4.922 1 98.75 196 LEU B O 1
ATOM 3806 N N . HIS B 1 197 ? 0.371 18.172 3.268 1 98.31 197 HIS B N 1
ATOM 3807 C CA . HIS B 1 197 ? -0.162 17.141 4.148 1 98.31 197 HIS B CA 1
ATOM 3808 C C . HIS B 1 197 ? 0.917 16.125 4.535 1 98.31 197 HIS B C 1
ATOM 3810 O O . HIS B 1 197 ? 0.99 15.703 5.691 1 98.31 197 HIS B O 1
ATOM 3816 N N . GLY B 1 198 ? 1.678 15.773 3.564 1 98.31 198 GLY B N 1
ATOM 3817 C CA . GLY B 1 198 ? 2.869 14.969 3.787 1 98.31 198 GLY B CA 1
ATOM 3818 C C . GLY B 1 198 ? 2.607 13.477 3.693 1 98.31 198 GLY B C 1
ATOM 3819 O O . GLY B 1 198 ? 3.545 12.68 3.586 1 98.31 198 GLY B O 1
ATOM 3820 N N . ASP B 1 199 ? 1.424 13.055 3.738 1 96.75 199 ASP B N 1
ATOM 3821 C CA . ASP B 1 199 ? 1 11.664 3.586 1 96.75 199 ASP B CA 1
ATOM 3822 C C . ASP B 1 199 ? -0.386 11.578 2.951 1 96.75 199 ASP B C 1
ATOM 3824 O O . ASP B 1 199 ? -1.279 10.914 3.48 1 96.75 199 ASP B O 1
ATOM 3828 N N . LEU B 1 200 ? -0.515 12.203 1.79 1 96.06 200 LEU B N 1
ATOM 3829 C CA . LEU B 1 200 ? -1.826 12.438 1.196 1 96.06 200 LEU B CA 1
ATOM 3830 C C . LEU B 1 200 ? -2.236 11.273 0.305 1 96.06 200 LEU B C 1
ATOM 3832 O O . LEU B 1 200 ? -2.508 11.461 -0.883 1 96.06 200 LEU B O 1
ATOM 3836 N N . TRP B 1 201 ? -2.307 10.109 0.847 1 91.62 201 TRP B N 1
ATOM 3837 C CA . TRP B 1 201 ? -2.834 8.953 0.135 1 91.62 201 TRP B CA 1
ATOM 3838 C C . TRP B 1 201 ? -4.316 8.758 0.429 1 91.62 201 TRP B C 1
ATOM 3840 O O . TRP B 1 201 ? -4.895 9.492 1.236 1 91.62 201 TRP B O 1
ATOM 3850 N N . SER B 1 202 ? -4.949 7.895 -0.158 1 89.25 202 SER B N 1
ATOM 3851 C CA . SER B 1 202 ? -6.402 7.785 -0.201 1 89.25 202 SER B CA 1
ATOM 3852 C C . SER B 1 202 ? -6.973 7.453 1.174 1 89.25 202 SER B C 1
ATOM 3854 O O . SER B 1 202 ? -8.172 7.625 1.413 1 89.25 202 SER B O 1
ATOM 3856 N N . GLY B 1 203 ? -6.207 7.066 2.062 1 88.75 203 GLY B N 1
ATOM 3857 C CA . GLY B 1 203 ? -6.672 6.77 3.408 1 88.75 203 GLY B CA 1
ATOM 3858 C C . GLY B 1 203 ? -6.723 7.992 4.305 1 88.75 203 GLY B C 1
ATOM 3859 O O . GLY B 1 203 ? -7.273 7.938 5.406 1 88.75 203 GLY B O 1
ATOM 3860 N N . ASN B 1 204 ? -6.215 9.102 3.795 1 94 204 ASN B N 1
ATOM 3861 C CA . ASN B 1 204 ? -6.051 10.234 4.695 1 94 204 ASN B CA 1
ATOM 3862 C C . ASN B 1 204 ? -6.891 11.43 4.254 1 94 204 ASN B C 1
ATOM 3864 O O . ASN B 1 204 ? -6.598 12.57 4.621 1 94 204 ASN B O 1
ATOM 3868 N N . TRP B 1 205 ? -7.855 11.148 3.418 1 93.12 205 TRP B N 1
ATOM 3869 C CA . TRP B 1 205 ? -8.836 12.18 3.078 1 93.12 205 TRP B CA 1
ATOM 3870 C C . TRP B 1 205 ? -10.211 11.562 2.859 1 93.12 205 TRP B C 1
ATOM 3872 O O . TRP B 1 205 ? -10.344 10.352 2.693 1 93.12 205 TRP B O 1
ATOM 3882 N N . GLY B 1 206 ? -11.211 12.43 2.992 1 90.19 206 GLY B N 1
ATOM 3883 C CA . GLY B 1 206 ? -12.602 12.031 2.82 1 90.19 206 GLY B CA 1
ATOM 3884 C C . GLY B 1 206 ? -13.539 13.219 2.666 1 90.19 206 GLY B C 1
ATOM 3885 O O . GLY B 1 206 ? -13.102 14.352 2.498 1 90.19 206 GLY B O 1
ATOM 3886 N N . PHE B 1 207 ? -14.805 12.82 2.654 1 91.19 207 PHE B N 1
ATOM 3887 C CA . PHE B 1 207 ? -15.805 13.859 2.443 1 91.19 207 PHE B CA 1
ATOM 3888 C C . PHE B 1 207 ? -16.875 13.797 3.523 1 91.19 207 PHE B C 1
ATOM 3890 O O . PHE B 1 207 ? -17.312 12.719 3.92 1 91.19 207 PHE B O 1
ATOM 3897 N N . LEU B 1 208 ? -17.25 14.961 3.961 1 93.5 208 LEU B N 1
ATOM 3898 C CA . LEU B 1 208 ? -18.359 15.102 4.898 1 93.5 208 LEU B CA 1
ATOM 3899 C C . LEU B 1 208 ? -19.703 14.977 4.176 1 93.5 208 LEU B C 1
ATOM 3901 O O . LEU B 1 208 ? -19.75 14.93 2.945 1 93.5 208 LEU B O 1
ATOM 3905 N N . PRO B 1 209 ? -20.797 14.922 4.941 1 90.69 209 PRO B N 1
ATOM 3906 C CA . PRO B 1 209 ? -22.109 14.742 4.316 1 90.69 209 PRO B CA 1
ATOM 3907 C C . PRO B 1 209 ? -22.469 15.875 3.357 1 90.69 209 PRO B C 1
ATOM 3909 O O . PRO B 1 209 ? -23.188 15.648 2.373 1 90.69 209 PRO B O 1
ATOM 3912 N N . ASP B 1 210 ? -21.953 17 3.541 1 93.94 210 ASP B N 1
ATOM 3913 C CA . ASP B 1 210 ? -22.281 18.141 2.68 1 93.94 210 ASP B CA 1
ATOM 3914 C C . ASP B 1 210 ? -21.312 18.219 1.502 1 93.94 210 ASP B C 1
ATOM 3916 O O . ASP B 1 210 ? -21.312 19.203 0.75 1 93.94 210 ASP B O 1
ATOM 3920 N N . GLY B 1 211 ? -20.344 17.297 1.46 1 92.44 211 GLY B N 1
ATOM 3921 C CA . GLY B 1 211 ? -19.406 17.25 0.352 1 92.44 211 GLY B CA 1
ATOM 3922 C C . GLY B 1 211 ? -18.094 17.938 0.651 1 92.44 211 GLY B C 1
ATOM 3923 O O . GLY B 1 211 ? -17.172 17.891 -0.159 1 92.44 211 GLY B O 1
ATOM 3924 N N . SER B 1 212 ? -18.031 18.516 1.796 1 95.62 212 SER B N 1
ATOM 3925 C CA . SER B 1 212 ? -16.781 19.188 2.16 1 95.62 212 SER B CA 1
ATOM 3926 C C . SER B 1 212 ? -15.641 18.188 2.328 1 95.62 212 SER B C 1
ATOM 3928 O O . SER B 1 212 ? -15.797 17.172 3.014 1 95.62 212 SER B O 1
ATOM 3930 N N . PRO B 1 213 ? -14.492 18.5 1.672 1 96.25 213 PRO B N 1
ATOM 3931 C CA . PRO B 1 213 ? -13.352 17.594 1.836 1 96.25 213 PRO B CA 1
ATOM 3932 C C . PRO B 1 213 ? -12.648 17.766 3.178 1 96.25 213 PRO B C 1
ATOM 3934 O O . PRO B 1 213 ? -12.516 18.891 3.67 1 96.25 213 PRO B O 1
ATOM 3937 N N . ALA B 1 214 ? -12.219 16.641 3.701 1 96.44 214 ALA B N 1
ATOM 3938 C CA . ALA B 1 214 ? -11.484 16.625 4.961 1 96.44 214 ALA B CA 1
ATOM 3939 C C . ALA B 1 214 ? -10.133 15.922 4.793 1 96.44 214 ALA B C 1
ATOM 3941 O O . ALA B 1 214 ? -10.023 14.961 4.027 1 96.44 214 ALA B O 1
ATOM 3942 N N . LEU B 1 215 ? -9.125 16.438 5.441 1 96.81 215 LEU B N 1
ATOM 3943 C CA . LEU B 1 215 ? -7.816 15.797 5.539 1 96.81 215 LEU B CA 1
ATOM 3944 C C . LEU B 1 215 ? -7.523 15.383 6.977 1 96.81 215 LEU B C 1
ATOM 3946 O O . LEU B 1 215 ? -7.867 16.094 7.918 1 96.81 215 LEU B O 1
ATOM 3950 N N . PHE B 1 216 ? -6.895 14.273 7.145 1 94.69 216 PHE B N 1
ATOM 3951 C CA . PHE B 1 216 ? -6.555 13.773 8.477 1 94.69 216 PHE B CA 1
ATOM 3952 C C . PHE B 1 216 ? -5.316 12.883 8.422 1 94.69 216 PHE B C 1
ATOM 3954 O O . PHE B 1 216 ? -4.879 12.492 7.34 1 94.69 216 PHE B O 1
ATOM 3961 N N . ASP B 1 217 ? -4.648 12.703 9.539 1 95 217 ASP B N 1
ATOM 3962 C CA . ASP B 1 217 ? -3.484 11.844 9.734 1 95 217 ASP B CA 1
ATOM 3963 C C . ASP B 1 217 ? -2.305 12.32 8.891 1 95 217 ASP B C 1
ATOM 3965 O O . ASP B 1 217 ? -1.74 11.555 8.109 1 95 217 ASP B O 1
ATOM 3969 N N . PRO B 1 218 ? -1.867 13.539 9.102 1 97.44 218 PRO B N 1
ATOM 3970 C CA . PRO B 1 218 ? -0.816 14.133 8.273 1 97.44 218 PRO B CA 1
ATOM 3971 C C . PRO B 1 218 ? 0.588 13.773 8.75 1 97.44 218 PRO B C 1
ATOM 3973 O O . PRO B 1 218 ? 0.756 13.297 9.883 1 97.44 218 PRO B O 1
ATOM 3976 N N . ALA B 1 219 ? 1.531 13.977 7.895 1 98.19 219 ALA B N 1
ATOM 3977 C CA . ALA B 1 219 ? 2.963 14.078 8.172 1 98.19 219 ALA B CA 1
ATOM 3978 C C . ALA B 1 219 ? 3.529 15.398 7.66 1 98.19 219 ALA B C 1
ATOM 3980 O O . ALA B 1 219 ? 4.398 15.414 6.785 1 98.19 219 ALA B O 1
ATOM 3981 N N . VAL B 1 220 ? 3.225 16.422 8.312 1 98.31 220 VAL B N 1
ATOM 3982 C CA . VAL B 1 220 ? 3.307 17.781 7.801 1 98.31 220 VAL B CA 1
ATOM 3983 C C . VAL B 1 220 ? 4.77 18.203 7.676 1 98.31 220 VAL B C 1
ATOM 3985 O O . VAL B 1 220 ? 5.586 17.891 8.547 1 98.31 220 VAL B O 1
ATOM 3988 N N . TYR B 1 221 ? 5.055 18.859 6.613 1 98.75 221 TYR B N 1
ATOM 3989 C CA . TYR B 1 221 ? 6.289 19.609 6.414 1 98.75 221 TYR B CA 1
ATOM 3990 C C . TYR B 1 221 ? 6.16 20.562 5.234 1 98.75 221 TYR B C 1
ATOM 3992 O O . TYR B 1 221 ? 5.188 20.516 4.484 1 98.75 221 TYR B O 1
ATOM 4000 N N . TYR B 1 222 ? 6.992 21.531 5.195 1 98.81 222 TYR B N 1
ATOM 4001 C CA . TYR B 1 222 ? 7.09 22.375 4.004 1 98.81 222 TYR B CA 1
ATOM 4002 C C . TYR B 1 222 ? 7.996 21.734 2.959 1 98.81 222 TYR B C 1
ATOM 4004 O O . TYR B 1 222 ? 9.18 21.5 3.215 1 98.81 222 TYR B O 1
ATOM 4012 N N . GLY B 1 223 ? 7.461 21.391 1.804 1 98.88 223 GLY B N 1
ATOM 4013 C CA . GLY B 1 223 ? 8.172 20.688 0.745 1 98.88 223 GLY B CA 1
ATOM 4014 C C . GLY B 1 223 ? 7.617 20.984 -0.637 1 98.88 223 GLY B C 1
ATOM 4015 O O . GLY B 1 223 ? 6.809 21.891 -0.809 1 98.88 223 GLY B O 1
ATOM 4016 N N . ASP B 1 224 ? 8.141 20.281 -1.646 1 98.88 224 ASP B N 1
ATOM 4017 C CA . ASP B 1 224 ? 7.613 20.406 -3 1 98.88 224 ASP B CA 1
ATOM 4018 C C . ASP B 1 224 ? 6.176 19.891 -3.074 1 98.88 224 ASP B C 1
ATOM 4020 O O . ASP B 1 224 ? 5.902 18.734 -2.744 1 98.88 224 ASP B O 1
ATOM 4024 N N . ARG B 1 225 ? 5.32 20.688 -3.553 1 98.75 225 ARG B N 1
ATOM 4025 C CA . ARG B 1 225 ? 3.896 20.375 -3.652 1 98.75 225 ARG B CA 1
ATOM 4026 C C . ARG B 1 225 ? 3.668 19.109 -4.461 1 98.75 225 ARG B C 1
ATOM 4028 O O . ARG B 1 225 ? 2.699 18.375 -4.227 1 98.75 225 ARG B O 1
ATOM 4035 N N . GLU B 1 226 ? 4.523 18.812 -5.324 1 98.69 226 GLU B N 1
ATOM 4036 C CA . GLU B 1 226 ? 4.379 17.641 -6.191 1 98.69 226 GLU B CA 1
ATOM 4037 C C . GLU B 1 226 ? 4.461 16.344 -5.391 1 98.69 226 GLU B C 1
ATOM 4039 O O . GLU B 1 226 ? 3.959 15.312 -5.828 1 98.69 226 GLU B O 1
ATOM 4044 N N . ALA B 1 227 ? 5.059 16.391 -4.227 1 98.62 227 ALA B N 1
ATOM 4045 C CA . ALA B 1 227 ? 5.16 15.203 -3.387 1 98.62 227 ALA B CA 1
ATOM 4046 C C . ALA B 1 227 ? 3.783 14.75 -2.908 1 98.62 227 ALA B C 1
ATOM 4048 O O . ALA B 1 227 ? 3.477 13.555 -2.926 1 98.62 227 ALA B O 1
ATOM 4049 N N . ASP B 1 228 ? 2.949 15.68 -2.543 1 98.38 228 ASP B N 1
ATOM 4050 C CA . ASP B 1 228 ? 1.58 15.344 -2.16 1 98.38 228 ASP B CA 1
ATOM 4051 C C . ASP B 1 228 ? 0.795 14.789 -3.348 1 98.38 228 ASP B C 1
ATOM 4053 O O . ASP B 1 228 ? 0.059 13.812 -3.211 1 98.38 228 ASP B O 1
ATOM 4057 N N . ILE B 1 229 ? 0.975 15.398 -4.438 1 97.56 229 ILE B N 1
ATOM 4058 C CA . ILE B 1 229 ? 0.235 15 -5.629 1 97.56 229 ILE B CA 1
ATOM 4059 C C . ILE B 1 229 ? 0.658 13.594 -6.051 1 97.56 229 ILE B C 1
ATOM 4061 O O . ILE B 1 229 ? -0.183 12.773 -6.426 1 97.56 229 ILE B O 1
ATOM 4065 N N . ALA B 1 230 ? 1.942 13.375 -5.965 1 96.12 230 ALA B N 1
ATOM 4066 C CA . ALA B 1 230 ? 2.443 12.039 -6.285 1 96.12 230 ALA B CA 1
ATOM 4067 C C . ALA B 1 230 ? 1.817 10.984 -5.379 1 96.12 230 ALA B C 1
ATOM 4069 O O . ALA B 1 230 ? 1.391 9.93 -5.848 1 96.12 230 ALA B O 1
ATOM 4070 N N . MET B 1 231 ? 1.722 11.281 -4.133 1 94.62 231 MET B N 1
ATOM 4071 C CA . MET B 1 231 ? 1.162 10.352 -3.158 1 94.62 231 MET B CA 1
ATOM 4072 C C . MET B 1 231 ? -0.299 10.047 -3.473 1 94.62 231 MET B C 1
ATOM 4074 O O . MET B 1 231 ? -0.771 8.938 -3.232 1 94.62 231 MET B O 1
ATOM 4078 N N . MET B 1 232 ? -1.029 10.984 -4.012 1 92.31 232 MET B N 1
ATOM 4079 C CA . MET B 1 232 ? -2.434 10.828 -4.375 1 92.31 232 MET B CA 1
ATOM 4080 C C . MET B 1 232 ? -2.602 9.742 -5.438 1 92.31 232 MET B C 1
ATOM 4082 O O . MET B 1 232 ? -3.674 9.148 -5.559 1 92.31 232 MET B O 1
ATOM 4086 N N . GLU B 1 233 ? -1.537 9.453 -6.082 1 87.94 233 GLU B N 1
ATOM 4087 C CA . GLU B 1 233 ? -1.619 8.547 -7.227 1 87.94 233 GLU B CA 1
ATOM 4088 C C . GLU B 1 233 ? -1.079 7.164 -6.879 1 87.94 233 GLU B C 1
ATOM 4090 O O . GLU B 1 233 ? -1.176 6.234 -7.68 1 87.94 233 GLU B O 1
ATOM 4095 N N . LEU B 1 234 ? -0.442 7.039 -5.781 1 83.44 234 LEU B N 1
ATOM 4096 C CA . LEU B 1 234 ? 0.281 5.812 -5.465 1 83.44 234 LEU B CA 1
ATOM 4097 C C . LEU B 1 234 ? -0.673 4.73 -4.973 1 83.44 234 LEU B C 1
ATOM 4099 O O . LEU B 1 234 ? -0.575 3.574 -5.391 1 83.44 234 LEU B O 1
ATOM 4103 N N . PHE B 1 235 ? -1.503 5.02 -4.004 1 77.62 235 PHE B N 1
ATOM 4104 C CA . PHE B 1 235 ? -2.416 4.035 -3.43 1 77.62 235 PHE B CA 1
ATOM 4105 C C . PHE B 1 235 ? -3.863 4.48 -3.592 1 77.62 235 PHE B C 1
ATOM 4107 O O . PHE B 1 235 ? -4.582 4.641 -2.605 1 77.62 235 PHE B O 1
ATOM 4114 N N . GLY B 1 236 ? -4.254 4.5 -4.777 1 73.06 236 GLY B N 1
ATOM 4115 C CA . GLY B 1 236 ? -5.598 4.965 -5.082 1 73.06 236 GLY B CA 1
ATOM 4116 C C . GLY B 1 236 ? -5.617 6.164 -6.016 1 73.06 236 GLY B C 1
ATOM 4117 O O . GLY B 1 236 ? -4.594 6.523 -6.594 1 73.06 236 GLY B O 1
ATOM 4118 N N . HIS B 1 237 ? -6.777 6.527 -6.344 1 75.12 237 HIS B N 1
ATOM 4119 C CA . HIS B 1 237 ? -6.961 7.676 -7.227 1 75.12 237 HIS B CA 1
ATOM 4120 C C . HIS B 1 237 ? -8.102 8.562 -6.746 1 75.12 237 HIS B C 1
ATOM 4122 O O . HIS B 1 237 ? -9.195 8.078 -6.449 1 75.12 237 HIS B O 1
ATOM 4128 N N . PRO B 1 238 ? -7.789 9.836 -6.625 1 78.88 238 PRO B N 1
ATOM 4129 C CA . PRO B 1 238 ? -8.844 10.75 -6.191 1 78.88 238 PRO B CA 1
ATOM 4130 C C . PRO B 1 238 ? -9.859 11.047 -7.293 1 78.88 238 PRO B C 1
ATOM 4132 O O . PRO B 1 238 ? -10.906 11.648 -7.027 1 78.88 238 PRO B O 1
ATOM 4135 N N . GLY B 1 239 ? -9.641 10.711 -8.445 1 80.94 239 GLY B N 1
ATOM 4136 C CA . GLY B 1 239 ? -10.508 10.969 -9.578 1 80.94 239 GLY B CA 1
ATOM 4137 C C . GLY B 1 239 ? -9.961 12.023 -10.531 1 80.94 239 GLY B C 1
ATOM 4138 O O . GLY B 1 239 ? -9.086 12.805 -10.156 1 80.94 239 GLY B O 1
ATOM 4139 N N . THR B 1 240 ? -10.453 12.055 -11.703 1 88.31 240 THR B N 1
ATOM 4140 C CA . THR B 1 240 ? -9.977 12.977 -12.734 1 88.31 240 THR B CA 1
ATOM 4141 C C . THR B 1 240 ? -10.367 14.414 -12.391 1 88.31 240 THR B C 1
ATOM 4143 O O . THR B 1 240 ? -9.648 15.352 -12.742 1 88.31 240 THR B O 1
ATOM 4146 N N . ASP B 1 241 ? -11.43 14.555 -11.727 1 93.81 241 ASP B N 1
ATOM 4147 C CA . ASP B 1 241 ? -11.906 15.891 -11.367 1 93.81 241 ASP B CA 1
ATOM 4148 C C . ASP B 1 241 ? -10.984 16.547 -10.344 1 93.81 241 ASP B C 1
ATOM 4150 O O . ASP B 1 241 ? -10.836 17.766 -10.328 1 93.81 241 ASP B O 1
ATOM 4154 N N . PHE B 1 242 ? -10.406 15.773 -9.523 1 95.69 242 PHE B N 1
ATOM 4155 C CA . PHE B 1 242 ? -9.406 16.297 -8.602 1 95.69 242 PHE B CA 1
ATOM 4156 C C . PHE B 1 242 ? -8.258 16.953 -9.367 1 95.69 242 PHE B C 1
ATOM 4158 O O . PHE B 1 242 ? -7.891 18.094 -9.094 1 95.69 242 PHE B O 1
ATOM 4165 N N . PHE B 1 243 ? -7.734 16.25 -10.297 1 95.81 243 PHE B N 1
ATOM 4166 C CA . PHE B 1 243 ? -6.547 16.703 -11.016 1 95.81 243 PHE B CA 1
ATOM 4167 C C . PHE B 1 243 ? -6.867 17.906 -11.883 1 95.81 243 PHE B C 1
ATOM 4169 O O . PHE B 1 243 ? -6.059 18.844 -11.984 1 95.81 243 PHE B O 1
ATOM 4176 N N . ALA B 1 244 ? -7.969 17.844 -12.484 1 97.12 244 ALA B N 1
ATOM 4177 C CA . ALA B 1 244 ? -8.383 18.984 -13.305 1 97.12 244 ALA B CA 1
ATOM 4178 C C . ALA B 1 244 ? -8.469 20.25 -12.461 1 97.12 244 ALA B C 1
ATOM 4180 O O . ALA B 1 244 ? -7.926 21.297 -12.844 1 97.12 244 ALA B O 1
ATOM 4181 N N . ALA B 1 245 ? -9.125 20.141 -11.328 1 97.94 245 ALA B N 1
ATOM 4182 C CA . ALA B 1 245 ? -9.297 21.297 -10.453 1 97.94 245 ALA B CA 1
ATOM 4183 C C . ALA B 1 245 ? -7.953 21.766 -9.898 1 97.94 245 ALA B C 1
ATOM 4185 O O . ALA B 1 245 ? -7.672 22.969 -9.867 1 97.94 245 ALA B O 1
ATOM 4186 N N . TYR B 1 246 ? -7.191 20.828 -9.477 1 98.06 246 TYR B N 1
ATOM 4187 C CA . TYR B 1 246 ? -5.875 21.203 -8.961 1 98.06 246 TYR B CA 1
ATOM 4188 C C . TYR B 1 246 ? -5.062 21.938 -10.016 1 98.06 246 TYR B C 1
ATOM 4190 O O . TYR B 1 246 ? -4.496 23 -9.742 1 98.06 246 TYR B O 1
ATOM 4198 N N . ASN B 1 247 ? -5.023 21.422 -11.227 1 97.94 247 ASN B N 1
ATOM 4199 C CA . ASN B 1 247 ? -4.207 21.984 -12.305 1 97.94 247 ASN B CA 1
ATOM 4200 C C . ASN B 1 247 ? -4.727 23.344 -12.758 1 97.94 247 ASN B C 1
ATOM 4202 O O . ASN B 1 247 ? -3.961 24.172 -13.242 1 97.94 247 ASN B O 1
ATOM 4206 N N . GLU B 1 248 ? -5.965 23.516 -12.672 1 97.94 248 GLU B N 1
ATOM 4207 C CA . GLU B 1 248 ? -6.52 24.828 -12.961 1 97.94 248 GLU B CA 1
ATOM 4208 C C . GLU B 1 248 ? -5.949 25.891 -12.031 1 97.94 248 GLU B C 1
ATOM 4210 O O . GLU B 1 248 ? -5.703 27.031 -12.445 1 97.94 248 GLU B O 1
ATOM 4215 N N . HIS B 1 249 ? -5.742 25.531 -10.836 1 97.62 249 HIS B N 1
ATOM 4216 C CA . HIS B 1 249 ? -5.281 26.484 -9.836 1 97.62 249 HIS B CA 1
ATOM 4217 C C . HIS B 1 249 ? -3.756 26.516 -9.766 1 97.62 249 HIS B C 1
ATOM 4219 O O . HIS B 1 249 ? -3.162 27.578 -9.57 1 97.62 249 HIS B O 1
ATOM 4225 N N . MET B 1 250 ? -3.178 25.297 -9.805 1 97.81 250 MET B N 1
ATOM 4226 C CA . MET B 1 250 ? -1.726 25.172 -9.742 1 97.81 250 MET B CA 1
ATOM 4227 C C . MET B 1 250 ? -1.228 24.125 -10.734 1 97.81 250 MET B C 1
ATOM 4229 O O . MET B 1 250 ? -0.908 23 -10.352 1 97.81 250 MET B O 1
ATOM 4233 N N . PRO B 1 251 ? -1.031 24.531 -11.922 1 97.94 251 PRO B N 1
ATOM 4234 C CA . PRO B 1 251 ? -0.62 23.578 -12.945 1 97.94 251 PRO B CA 1
ATOM 4235 C C . PRO B 1 251 ? 0.699 22.875 -12.609 1 97.94 251 PRO B C 1
ATOM 4237 O O . PRO B 1 251 ? 1.644 23.531 -12.156 1 97.94 251 PRO B O 1
ATOM 4240 N N . LEU B 1 252 ? 0.69 21.609 -12.82 1 97.88 252 LEU B N 1
ATOM 4241 C CA . LEU B 1 252 ? 1.906 20.844 -12.578 1 97.88 252 LEU B CA 1
ATOM 4242 C C . LEU B 1 252 ? 2.914 21.062 -13.703 1 97.88 252 LEU B C 1
ATOM 4244 O O . LEU B 1 252 ? 2.531 21.297 -14.852 1 97.88 252 LEU B O 1
ATOM 4248 N N . ASP B 1 253 ? 4.164 20.953 -13.305 1 97.56 253 ASP B N 1
ATOM 4249 C CA . ASP B 1 253 ? 5.262 21.094 -14.25 1 97.56 253 ASP B CA 1
ATOM 4250 C C . ASP B 1 253 ? 5.285 19.906 -15.227 1 97.56 253 ASP B C 1
ATOM 4252 O O . ASP B 1 253 ? 4.977 18.781 -14.852 1 97.56 253 ASP B O 1
ATOM 4256 N N . PRO B 1 254 ? 5.734 20.141 -16.516 1 96.44 254 PRO B N 1
ATOM 4257 C CA . PRO B 1 254 ? 5.777 19.062 -17.5 1 96.44 254 PRO B CA 1
ATOM 4258 C C . PRO B 1 254 ? 6.691 17.906 -17.078 1 96.44 254 PRO B C 1
ATOM 4260 O O . PRO B 1 254 ? 6.516 16.781 -17.531 1 96.44 254 PRO B O 1
ATOM 4263 N N . GLY B 1 255 ? 7.668 18.188 -16.25 1 96.94 255 GLY B N 1
ATOM 4264 C CA . GLY B 1 255 ? 8.578 17.156 -15.766 1 96.94 255 GLY B CA 1
ATOM 4265 C C . GLY B 1 255 ? 8.016 16.344 -14.625 1 96.94 255 GLY B C 1
ATOM 4266 O O . GLY B 1 255 ? 8.648 15.406 -14.148 1 96.94 255 GLY B O 1
ATOM 4267 N N . TYR B 1 256 ? 6.793 16.562 -14.219 1 97.5 256 TYR B N 1
ATOM 4268 C CA . TYR B 1 256 ? 6.164 15.961 -13.047 1 97.5 256 TYR B CA 1
ATOM 4269 C C . TYR B 1 256 ? 6.117 14.445 -13.18 1 97.5 256 TYR B C 1
ATOM 4271 O O . TYR B 1 256 ? 6.379 13.727 -12.211 1 97.5 256 TYR B O 1
ATOM 4279 N N . PRO B 1 257 ? 5.875 13.922 -14.344 1 94.5 257 PRO B N 1
ATOM 4280 C CA . PRO B 1 257 ? 5.738 12.461 -14.406 1 94.5 257 PRO B CA 1
ATOM 4281 C C . PRO B 1 257 ? 6.984 11.727 -13.922 1 94.5 257 PRO B C 1
ATOM 4283 O O . PRO B 1 257 ? 6.875 10.703 -13.242 1 94.5 257 PRO B O 1
ATOM 4286 N N . VAL B 1 258 ? 8.102 12.258 -14.156 1 95.06 258 VAL B N 1
ATOM 4287 C CA . VAL B 1 258 ? 9.344 11.641 -13.695 1 95.06 258 VAL B CA 1
ATOM 4288 C C . VAL B 1 258 ? 9.516 11.891 -12.203 1 95.06 258 VAL B C 1
ATOM 4290 O O . VAL B 1 258 ? 9.875 10.977 -11.453 1 95.06 258 VAL B O 1
ATOM 4293 N N . ARG B 1 259 ? 9.234 13.07 -11.758 1 97.88 259 ARG B N 1
ATOM 4294 C CA . ARG B 1 259 ? 9.391 13.391 -10.344 1 97.88 259 ARG B CA 1
ATOM 4295 C C . ARG B 1 259 ? 8.344 12.672 -9.5 1 97.88 259 ARG B C 1
ATOM 4297 O O . ARG B 1 259 ? 8.586 12.383 -8.328 1 97.88 259 ARG B O 1
ATOM 4304 N N . ARG B 1 260 ? 7.199 12.391 -10.109 1 96.31 260 ARG B N 1
ATOM 4305 C CA . ARG B 1 260 ? 6.207 11.562 -9.438 1 96.31 260 ARG B CA 1
ATOM 4306 C C . ARG B 1 260 ? 6.82 10.242 -8.977 1 96.31 260 ARG B C 1
ATOM 4308 O O . ARG B 1 260 ? 6.598 9.805 -7.848 1 96.31 260 ARG B O 1
ATOM 4315 N N . GLU B 1 261 ? 7.586 9.609 -9.867 1 94.75 261 GLU B N 1
ATOM 4316 C CA . GLU B 1 261 ? 8.25 8.359 -9.531 1 94.75 261 GLU B CA 1
ATOM 4317 C C . GLU B 1 261 ? 9.281 8.555 -8.422 1 94.75 261 GLU B C 1
ATOM 4319 O O . GLU B 1 261 ? 9.438 7.691 -7.555 1 94.75 261 GLU B O 1
ATOM 4324 N N . LEU B 1 262 ? 9.93 9.656 -8.484 1 97.81 262 LEU B N 1
ATOM 4325 C CA . LEU B 1 262 ? 10.922 9.992 -7.473 1 97.81 262 LEU B CA 1
ATOM 4326 C C . LEU B 1 262 ? 10.273 10.125 -6.098 1 97.81 262 LEU B C 1
ATOM 4328 O O . LEU B 1 262 ? 10.75 9.539 -5.121 1 97.81 262 LEU B O 1
ATOM 4332 N N . TYR B 1 263 ? 9.211 10.859 -6.02 1 98.19 263 TYR B N 1
ATOM 4333 C CA . TYR B 1 263 ? 8.523 11.078 -4.754 1 98.19 263 TYR B CA 1
ATOM 4334 C C . TYR B 1 263 ? 7.891 9.789 -4.242 1 98.19 263 TYR B C 1
ATOM 4336 O O . TYR B 1 263 ? 7.883 9.531 -3.037 1 98.19 263 TYR B O 1
ATOM 4344 N N . ASN B 1 264 ? 7.406 9.008 -5.117 1 96.19 264 ASN B N 1
ATOM 4345 C CA . ASN B 1 264 ? 6.773 7.754 -4.715 1 96.19 264 ASN B CA 1
ATOM 4346 C C . ASN B 1 264 ? 7.805 6.727 -4.262 1 96.19 264 ASN B C 1
ATOM 4348 O O . ASN B 1 264 ? 7.5 5.852 -3.449 1 96.19 264 ASN B O 1
ATOM 4352 N N . LEU B 1 265 ? 9.055 6.801 -4.793 1 97 265 LEU B N 1
ATOM 4353 C CA . LEU B 1 265 ? 10.125 5.938 -4.297 1 97 265 LEU B CA 1
ATOM 4354 C C . LEU B 1 265 ? 10.305 6.113 -2.791 1 97 265 LEU B C 1
ATOM 4356 O O . LEU B 1 265 ? 10.531 5.137 -2.072 1 97 265 LEU B O 1
ATOM 4360 N N . TYR B 1 266 ? 10.211 7.332 -2.33 1 98.19 266 TYR B N 1
ATOM 4361 C CA . TYR B 1 266 ? 10.289 7.613 -0.901 1 98.19 266 TYR B CA 1
ATOM 4362 C C . TYR B 1 266 ? 9.281 6.777 -0.123 1 98.19 266 TYR B C 1
ATOM 4364 O O . TYR B 1 266 ? 9.625 6.16 0.888 1 98.19 266 TYR B O 1
ATOM 4372 N N . HIS B 1 267 ? 8.094 6.715 -0.615 1 96.81 267 HIS B N 1
ATOM 4373 C CA . HIS B 1 267 ? 7.016 6.02 0.08 1 96.81 267 HIS B CA 1
ATOM 4374 C C . HIS B 1 267 ? 7.164 4.508 -0.049 1 96.81 267 HIS B C 1
ATOM 4376 O O . HIS B 1 267 ? 6.809 3.764 0.869 1 96.81 267 HIS B O 1
ATOM 4382 N N . ILE B 1 268 ? 7.641 4.051 -1.157 1 95.38 268 ILE B N 1
ATOM 4383 C CA . ILE B 1 268 ? 7.84 2.617 -1.347 1 95.38 268 ILE B CA 1
ATOM 4384 C C . ILE B 1 268 ? 8.977 2.131 -0.448 1 95.38 268 ILE B C 1
ATOM 4386 O O . ILE B 1 268 ? 8.891 1.047 0.136 1 95.38 268 ILE B O 1
ATOM 4390 N N . LEU B 1 269 ? 10.094 2.926 -0.319 1 97.44 269 LEU B N 1
ATOM 4391 C CA . LEU B 1 269 ? 11.141 2.611 0.643 1 97.44 269 LEU B CA 1
ATOM 4392 C C . LEU B 1 269 ? 10.578 2.537 2.059 1 97.44 269 LEU B C 1
ATOM 4394 O O . LEU B 1 269 ? 10.93 1.635 2.822 1 97.44 269 LEU B O 1
ATOM 4398 N N . ASN B 1 270 ? 9.727 3.443 2.35 1 96.75 270 ASN B N 1
ATOM 4399 C CA . ASN B 1 270 ? 9.094 3.424 3.662 1 96.75 270 ASN B CA 1
ATOM 4400 C C . ASN B 1 270 ? 8.258 2.164 3.859 1 96.75 270 ASN B C 1
ATOM 4402 O O . ASN B 1 270 ? 8.234 1.591 4.949 1 96.75 270 ASN B O 1
ATOM 4406 N N . HIS B 1 271 ? 7.547 1.783 2.881 1 93.94 271 HIS B N 1
ATOM 4407 C CA . HIS B 1 271 ? 6.746 0.566 2.969 1 93.94 271 HIS B CA 1
ATOM 4408 C C . HIS B 1 271 ? 7.629 -0.659 3.182 1 93.94 271 HIS B C 1
ATOM 4410 O O . HIS B 1 271 ? 7.266 -1.572 3.924 1 93.94 271 HIS B O 1
ATOM 4416 N N . PHE B 1 272 ? 8.766 -0.662 2.525 1 93.88 272 PHE B N 1
ATOM 4417 C CA . PHE B 1 272 ? 9.711 -1.733 2.816 1 93.88 272 PHE B CA 1
ATOM 4418 C C . PHE B 1 272 ? 10.117 -1.713 4.285 1 93.88 272 PHE B C 1
ATOM 4420 O O . PHE B 1 272 ? 10.148 -2.756 4.941 1 93.88 272 PHE B O 1
ATOM 4427 N N . ASN B 1 273 ? 10.406 -0.532 4.773 1 93.94 273 ASN B N 1
ATOM 4428 C CA . ASN B 1 273 ? 10.875 -0.403 6.148 1 93.94 273 ASN B CA 1
ATOM 4429 C C . ASN B 1 273 ? 9.797 -0.787 7.152 1 93.94 273 ASN B C 1
ATOM 4431 O O . ASN B 1 273 ? 10.102 -1.286 8.234 1 93.94 273 ASN B O 1
ATOM 4435 N N . LEU B 1 274 ? 8.57 -0.591 6.742 1 89 274 LEU B N 1
ATOM 4436 C CA . LEU B 1 274 ? 7.453 -0.878 7.633 1 89 274 LEU B CA 1
ATOM 4437 C C . LEU B 1 274 ? 7.043 -2.344 7.535 1 89 274 LEU B C 1
ATOM 4439 O O . LEU B 1 274 ? 6.703 -2.967 8.547 1 89 274 LEU B O 1
ATOM 4443 N N . PHE B 1 275 ? 7.105 -2.875 6.27 1 81.69 275 PHE B N 1
ATOM 4444 C CA . PHE B 1 275 ? 6.398 -4.129 6.043 1 81.69 275 PHE B CA 1
ATOM 4445 C C . PHE B 1 275 ? 7.34 -5.18 5.465 1 81.69 275 PHE B C 1
ATOM 4447 O O . PHE B 1 275 ? 7.047 -6.379 5.512 1 81.69 275 PHE B O 1
ATOM 4454 N N . GLY B 1 276 ? 8.422 -4.77 4.844 1 83.69 276 GLY B N 1
ATOM 4455 C CA . GLY B 1 276 ? 9.344 -5.695 4.203 1 83.69 276 GLY B CA 1
ATOM 4456 C C . GLY B 1 276 ? 8.812 -6.258 2.896 1 83.69 276 GLY B C 1
ATOM 4457 O O . GLY B 1 276 ? 8.047 -5.594 2.193 1 83.69 276 GLY B O 1
ATOM 4458 N N . GLY B 1 277 ? 9.461 -7.324 2.488 1 78.19 277 GLY B N 1
ATOM 4459 C CA . GLY B 1 277 ? 8.945 -8.133 1.394 1 78.19 277 GLY B CA 1
ATOM 4460 C C . GLY B 1 277 ? 9.195 -7.516 0.03 1 78.19 277 GLY B C 1
ATOM 4461 O O . GLY B 1 277 ? 10.289 -7.004 -0.233 1 78.19 277 GLY B O 1
ATOM 4462 N N . GLY B 1 278 ? 8.203 -7.621 -0.849 1 83.44 278 GLY B N 1
ATOM 4463 C CA . GLY B 1 278 ? 8.305 -7.266 -2.256 1 83.44 278 GLY B CA 1
ATOM 4464 C C . GLY B 1 278 ? 8.539 -5.785 -2.48 1 83.44 278 GLY B C 1
ATOM 4465 O O . GLY B 1 278 ? 8.914 -5.371 -3.582 1 83.44 278 GLY B O 1
ATOM 4466 N N . TYR B 1 279 ? 8.422 -5.043 -1.459 1 89.5 279 TYR B N 1
ATOM 4467 C CA . TYR B 1 279 ? 8.641 -3.611 -1.614 1 89.5 279 TYR B CA 1
ATOM 4468 C C . TYR B 1 279 ? 10.109 -3.312 -1.906 1 89.5 279 TYR B C 1
ATOM 4470 O O . TYR B 1 279 ? 10.43 -2.305 -2.539 1 89.5 279 TYR B O 1
ATOM 4478 N N . ALA B 1 280 ? 11.016 -4.18 -1.451 1 89.94 280 ALA B N 1
ATOM 4479 C CA . ALA B 1 280 ? 12.43 -3.994 -1.742 1 89.94 280 ALA B CA 1
ATOM 4480 C C . ALA B 1 280 ? 12.695 -4.066 -3.242 1 89.94 280 ALA B C 1
ATOM 4482 O O . ALA B 1 280 ? 13.383 -3.201 -3.801 1 89.94 280 ALA B O 1
ATOM 4483 N N . MET B 1 281 ? 12.172 -5.023 -3.816 1 84.69 281 MET B N 1
ATOM 4484 C CA . MET B 1 281 ? 12.367 -5.195 -5.254 1 84.69 281 MET B CA 1
ATOM 4485 C C . MET B 1 281 ? 11.695 -4.07 -6.035 1 84.69 281 MET B C 1
ATOM 4487 O O . MET B 1 281 ? 12.234 -3.594 -7.035 1 84.69 281 MET B O 1
ATOM 4491 N N . GLN B 1 282 ? 10.516 -3.736 -5.609 1 89.25 282 GLN B N 1
ATOM 4492 C CA . GLN B 1 282 ? 9.836 -2.609 -6.242 1 89.25 282 GLN B CA 1
ATOM 4493 C C . GLN B 1 282 ? 10.672 -1.338 -6.141 1 89.25 282 GLN B C 1
ATOM 4495 O O . GLN B 1 282 ? 10.836 -0.618 -7.125 1 89.25 282 GLN B O 1
ATOM 4500 N N . ALA B 1 283 ? 11.195 -1.1 -4.969 1 94.5 283 ALA B N 1
ATOM 4501 C CA . ALA B 1 283 ? 12.008 0.098 -4.754 1 94.5 283 ALA B CA 1
ATOM 4502 C C . ALA B 1 283 ? 13.25 0.083 -5.633 1 94.5 283 ALA B C 1
ATOM 4504 O O . ALA B 1 283 ? 13.625 1.108 -6.203 1 94.5 283 ALA B O 1
ATOM 4505 N N . GLU B 1 284 ? 13.859 -1.028 -5.707 1 92.31 284 GLU B N 1
ATOM 4506 C CA . GLU B 1 284 ? 15.055 -1.158 -6.539 1 92.31 284 GLU B CA 1
ATOM 4507 C C . GLU B 1 284 ? 14.742 -0.856 -8 1 92.31 284 GLU B C 1
ATOM 4509 O O . GLU B 1 284 ? 15.469 -0.11 -8.656 1 92.31 284 GLU B O 1
ATOM 4514 N N . ARG B 1 285 ? 13.711 -1.417 -8.523 1 88.06 285 ARG B N 1
ATOM 4515 C CA . ARG B 1 285 ? 13.305 -1.182 -9.906 1 88.06 285 ARG B CA 1
ATOM 4516 C C . ARG B 1 285 ? 13.031 0.298 -10.148 1 88.06 285 ARG B C 1
ATOM 4518 O O . ARG B 1 285 ? 13.414 0.845 -11.188 1 88.06 285 ARG B O 1
ATOM 4525 N N . MET B 1 286 ? 12.359 0.897 -9.227 1 92.81 286 MET B N 1
ATOM 4526 C CA . MET B 1 286 ? 12.047 2.318 -9.344 1 92.81 286 MET B CA 1
ATOM 4527 C C . MET B 1 286 ? 13.32 3.156 -9.367 1 92.81 286 MET B C 1
ATOM 4529 O O . MET B 1 286 ? 13.461 4.066 -10.188 1 92.81 286 MET B O 1
ATOM 4533 N N . ALA B 1 287 ? 14.242 2.834 -8.445 1 95.88 287 ALA B N 1
ATOM 4534 C CA . ALA B 1 287 ? 15.5 3.576 -8.391 1 95.88 287 ALA B CA 1
ATOM 4535 C C . ALA B 1 287 ? 16.281 3.443 -9.695 1 95.88 287 ALA B C 1
ATOM 4537 O O . ALA B 1 287 ? 16.766 4.438 -10.234 1 95.88 287 ALA B O 1
ATOM 4538 N N . LEU B 1 288 ? 16.344 2.268 -10.172 1 91.38 288 LEU B N 1
ATOM 4539 C CA . LEU B 1 288 ? 17.047 2.02 -11.422 1 91.38 288 LEU B CA 1
ATOM 4540 C C . LEU B 1 288 ? 16.359 2.723 -12.586 1 91.38 288 LEU B C 1
ATOM 4542 O O . LEU B 1 288 ? 17.031 3.268 -13.469 1 91.38 288 LEU B O 1
ATOM 4546 N N . GLY B 1 289 ? 15.047 2.678 -12.633 1 90.12 289 GLY B N 1
ATOM 4547 C CA . GLY B 1 289 ? 14.305 3.41 -13.648 1 90.12 289 GLY B CA 1
ATOM 4548 C C . GLY B 1 289 ? 14.57 4.902 -13.625 1 90.12 289 GLY B C 1
ATOM 4549 O O . GLY B 1 289 ? 14.703 5.535 -14.672 1 90.12 289 GLY B O 1
ATOM 4550 N N . LEU B 1 290 ? 14.641 5.426 -12.477 1 95.75 290 LEU B N 1
ATOM 4551 C CA . LEU B 1 290 ? 14.922 6.848 -12.305 1 95.75 290 LEU B CA 1
ATOM 4552 C C . LEU B 1 290 ? 16.328 7.184 -12.773 1 95.75 290 LEU B C 1
ATOM 4554 O O . LEU B 1 290 ? 16.547 8.211 -13.422 1 95.75 290 LEU B O 1
ATOM 4558 N N . LEU B 1 291 ? 17.25 6.328 -12.414 1 95.56 291 LEU B N 1
ATOM 4559 C CA . LEU B 1 291 ? 18.625 6.543 -12.852 1 95.56 291 LEU B CA 1
ATOM 4560 C C . LEU B 1 291 ? 18.719 6.531 -14.375 1 95.56 291 LEU B C 1
ATOM 4562 O O . LEU B 1 291 ? 19.453 7.32 -14.961 1 95.56 291 LEU B O 1
ATOM 4566 N N . ALA B 1 292 ? 17.953 5.727 -14.977 1 91.56 292 ALA B N 1
ATOM 4567 C CA . ALA B 1 292 ? 17.938 5.633 -16.438 1 91.56 292 ALA B CA 1
ATOM 4568 C C . ALA B 1 292 ? 17.391 6.91 -17.062 1 91.56 292 ALA B C 1
ATOM 4570 O O . ALA B 1 292 ? 17.766 7.27 -18.172 1 91.56 292 ALA B O 1
ATOM 4571 N N . GLN B 1 293 ? 16.531 7.59 -16.375 1 91.06 293 GLN B N 1
ATOM 4572 C CA . GLN B 1 293 ? 15.938 8.828 -16.859 1 91.06 293 GLN B CA 1
ATOM 4573 C C . GLN B 1 293 ? 16.969 9.961 -16.859 1 91.06 293 GLN B C 1
ATOM 4575 O O . GLN B 1 293 ? 16.797 10.961 -17.562 1 91.06 293 GLN B O 1
ATOM 4580 N N . LEU B 1 294 ? 17.969 9.875 -16.062 1 91.69 294 LEU B N 1
ATOM 4581 C CA . LEU B 1 294 ? 18.984 10.914 -15.945 1 91.69 294 LEU B CA 1
ATOM 4582 C C . LEU B 1 294 ? 20.062 10.734 -17 1 91.69 294 LEU B C 1
ATOM 4584 O O . LEU B 1 294 ? 20.859 11.648 -17.234 1 91.69 294 LEU B O 1
ATOM 4588 N N . ARG B 1 295 ? 20.203 9.594 -17.672 1 82.5 295 ARG B N 1
ATOM 4589 C CA . ARG B 1 295 ? 21.203 9.336 -18.719 1 82.5 295 ARG B CA 1
ATOM 4590 C C . ARG B 1 295 ? 20.641 9.648 -20.094 1 82.5 295 ARG B C 1
ATOM 4592 O O . ARG B 1 295 ? 21.344 10.211 -20.938 1 82.5 295 ARG B O 1
#

Sequence (590 aa):
MEPWIEAVSNLIATQTGQPFDASRPRGAGGGSISQGFVLAGRDGRRFFVKRNQLRLRPMFKAEAAGLTELARCSDLRIPGALGVVAEGTACFLVLEHLELGGPADGARLGEGVAALHRITAREFGWQMDNFIGSTPQPNAPRTDDWAEFFREQRLAHQRQLAGQNGAHRALLDAVAELEQELGGFFTDYRPMPSLLHGDLWSGNWGFLPDGSPALFDPAVYYGDREADIAMMELFGHPGTDFFAAYNEHMPLDPGYPVRRELYNLYHILNHFNLFGGGYAMQAERMALGLLAQLRMEPWIEAVSNLIATQTGQPFDASRPRGAGGGSISQGFVLAGRDGRRFFVKRNQLRLRPMFKAEAAGLTELARCSDLRIPGALGVVAEGTACFLVLEHLELGGPADGARLGEGVAALHRITAREFGWQMDNFIGSTPQPNAPRTDDWAEFFREQRLAHQRQLAGQNGAHRALLDAVAELEQELGGFFTDYRPMPSLLHGDLWSGNWGFLPDGSPALFDPAVYYGDREADIAMMELFGHPGTDFFAAYNEHMPLDPGYPVRRELYNLYHILNHFNLFGGGYAMQAERMALGLLAQLR

Solvent-accessible surface area (backbone atoms only — not comparable to full-atom values): 30791 Å² total; per-residue (Å²): 128,61,69,56,56,53,54,51,26,48,50,50,15,66,69,68,72,43,88,52,53,69,42,83,61,87,67,73,72,81,81,88,68,62,45,68,45,70,46,37,29,76,85,68,51,56,29,29,33,36,35,40,52,40,89,51,41,65,54,47,52,33,34,40,50,30,39,50,55,46,46,73,72,36,91,45,45,46,54,49,61,72,47,73,48,73,48,91,70,26,22,34,33,38,27,49,54,74,65,62,78,24,52,84,41,32,40,60,39,15,43,40,53,39,57,31,37,67,41,66,57,84,39,29,27,43,99,54,60,39,36,59,82,92,41,81,34,58,21,70,80,62,38,78,45,62,60,57,44,44,34,55,44,43,47,48,46,41,46,53,48,28,51,76,68,54,51,56,65,67,38,50,50,38,47,53,52,40,52,74,51,45,60,71,79,44,75,92,49,80,76,55,23,8,46,37,53,55,47,41,29,49,44,25,49,48,16,25,74,87,30,50,36,33,49,48,78,41,30,50,30,20,34,48,56,61,47,38,57,27,30,30,57,44,57,43,72,73,51,70,48,16,53,52,32,18,36,72,74,51,62,73,61,91,66,40,73,62,50,30,53,55,46,39,40,50,54,36,38,44,44,22,65,75,71,39,58,41,32,48,58,33,32,32,50,50,34,48,53,53,50,57,72,74,109,127,61,68,56,56,51,53,52,26,49,50,50,14,65,68,67,72,43,88,49,54,71,43,85,59,86,67,73,72,79,80,87,66,60,45,68,44,71,46,38,29,75,86,68,52,58,30,29,33,36,36,40,52,40,90,50,42,66,53,47,52,34,34,43,51,28,38,51,56,46,46,73,71,36,92,45,45,46,55,50,61,71,46,72,48,74,47,90,70,28,22,34,33,38,28,47,53,72,66,63,77,25,52,85,41,31,40,60,40,16,42,40,53,38,56,31,37,67,42,66,55,85,41,29,26,41,99,52,61,38,36,60,83,92,41,82,33,57,20,69,81,62,38,76,45,63,60,59,42,46,35,56,45,41,46,46,47,41,44,52,49,28,53,76,70,54,52,55,64,68,39,49,50,38,47,53,53,41,52,73,51,46,58,69,80,44,75,91,47,81,77,55,23,8,45,38,52,56,46,40,30,49,44,26,48,47,15,26,75,87,30,50,36,32,47,48,78,41,30,50,30,21,33,48,57,60,47,37,56,26,31,30,58,43,58,44,72,73,49,70,49,16,54,53,33,20,36,72,76,50,62,76,61,92,65,39,72,62,50,30,55,55,46,40,41,50,54,35,38,44,45,21,64,74,71,39,60,41,31,47,57,33,32,33,49,50,35,50,53,53,51,58,72,73,109

Organism: NCBI:txid713585